Protein AF-A0A8H5HI70-F1 (afdb_monomer)

InterPro domains:
  IPR004000 Actin family [PF00022] (91-207)
  IPR004000 Actin family [PF00022] (448-543)
  IPR004000 Actin family [PTHR11937] (49-536)
  IPR004000 Actin family [SM00268] (24-543)
  IPR043129 ATPase, nucleotide binding domain [SSF53067] (33-165)
  IPR043129 ATPase, nucleotide binding domain [SSF53067] (160-543)

Organism: NCBI:txid117010

pLDDT: mean 80.66, std 24.67, range [22.62, 98.62]

Solvent-accessible surface area (backbone atoms only — not comparable to full-atom values): 32792 Å² total; per-residue (Å²): 84,75,90,79,68,50,81,78,70,82,64,44,65,59,56,18,22,58,50,10,63,70,48,76,65,47,77,46,55,77,94,74,43,96,78,67,81,80,61,48,69,88,83,60,92,64,95,74,70,60,68,70,53,41,65,28,36,73,55,36,65,89,67,76,44,80,88,80,61,54,59,46,69,86,39,67,32,50,51,87,43,96,49,68,71,57,36,52,49,52,48,49,51,50,51,53,50,47,35,33,81,76,66,74,46,53,76,92,50,30,55,80,40,71,46,79,44,75,38,55,76,79,57,51,71,66,56,53,49,51,53,50,44,44,45,38,67,72,54,36,29,43,28,36,31,68,41,34,37,55,55,20,28,29,52,42,55,74,47,60,58,28,26,29,36,37,28,28,50,60,25,24,39,34,34,34,31,50,90,74,34,60,44,66,36,10,34,46,58,28,72,45,29,42,47,55,29,34,55,44,32,51,60,45,39,53,76,28,36,41,58,75,74,89,68,47,78,88,35,61,59,44,37,48,50,39,49,49,50,43,76,75,55,35,31,59,40,60,91,75,56,49,82,44,80,46,79,50,72,51,64,58,78,102,50,74,36,34,38,40,62,43,45,52,40,59,51,35,38,56,21,63,41,37,54,66,46,39,89,80,58,69,64,73,64,78,51,64,60,60,64,65,78,84,78,51,93,74,51,82,89,66,62,72,57,53,59,82,77,61,26,52,15,27,50,68,64,34,54,90,76,52,78,95,82,73,83,88,75,85,66,84,80,76,78,86,82,89,78,87,89,82,88,85,88,88,85,90,87,90,85,85,84,91,89,83,90,88,87,93,86,87,87,85,89,85,87,89,88,88,86,86,88,86,81,86,85,84,86,81,87,89,87,88,89,85,88,90,87,86,86,88,88,82,89,87,83,88,85,88,83,85,89,80,81,87,80,77,83,79,80,77,73,76,72,72,27,78,66,71,33,88,50,59,45,66,61,61,35,15,59,52,28,49,54,60,47,53,52,34,18,31,51,38,70,54,57,58,71,45,32,45,58,24,42,49,24,25,36,58,22,23,66,47,50,69,37,45,37,44,58,59,49,49,30,59,47,40,34,66,59,37,49,84,73,29,85,89,50,84,67,47,32,62,43,76,58,46,88,98,46,61,39,65,46,27,32,60,52,7,47,62,46,47,78,70,42,82,73,45,74,65,26,53,36,35,54,71,44,38,80,73,45,43,76,53,32,49,62,75,30,22,86,58,118

Mean predicted aligned error: 12.15 Å

Secondary structure (DSSP, 8-state):
-TTTTPPP-TTHHHHHHHHHHH--PEEEPGGG-TT---PPPTT---S---THHHHT-S-TTTTT-----SEETTEE-TTTSS-HHHHHHHHHHHHHHHHHHHH---GGGGGG-EEEEEE-SS--HHHHHHHHHIIIIIS--SEEEEEEHHHHHHHHHT-SSEEEEEE-SS-EEEEEEETTEE-GGG-EEES--HHHHHHHHHHHHHHTT-S-TT--TTSHHHHHHHHHHHHHH--S-GGG-S-EEEEEEE--TTS-EEEEEEEESSHHHHTGGGGT-GGGS-TTGGGTTPPPGGGS---GGG---TTTT--HHHHHHHGGGS-S---------PPPPP------------------------------------------------------------------PPPP----PPPPPGGG-SS-HHHHHTTS-HHHHHHHHHHHT-SHHHHHHHHTSEEEESGGGGSTTHHHHHHHHHHHHHTTTSTT-----EEPPPTT--TTSHHHHHHHHHTTSGGGGGSPEEHHHHHHHTHHHHHHH-TT-

Radius of gyration: 30.97 Å; Cα contacts (8 Å, |Δi|>4): 788; chains: 1; bounding box: 78×97×85 Å

Structure (mmCIF, N/CA/C/O backbone):
data_AF-A0A8H5HI70-F1
#
_entry.id   AF-A0A8H5HI70-F1
#
loop_
_atom_site.group_PDB
_atom_site.id
_atom_site.type_symbol
_atom_site.label_atom_id
_atom_site.label_alt_id
_atom_site.label_comp_id
_atom_site.label_asym_id
_atom_site.label_entity_id
_atom_site.label_seq_id
_atom_site.pdbx_PDB_ins_code
_atom_site.Cartn_x
_atom_site.Cartn_y
_atom_site.Cartn_z
_atom_site.occupancy
_atom_site.B_iso_or_equiv
_atom_site.auth_seq_id
_atom_site.auth_comp_id
_atom_site.auth_asym_id
_atom_site.auth_atom_id
_atom_site.pdbx_PDB_model_num
ATOM 1 N N . MET A 1 1 ? 17.907 17.116 -9.214 1.00 76.38 1 MET A N 1
ATOM 2 C CA . MET A 1 1 ? 18.936 17.465 -10.248 1.00 76.38 1 MET A CA 1
ATOM 3 C C . MET A 1 1 ? 19.554 18.870 -10.122 1.00 76.38 1 MET A C 1
ATOM 5 O O . MET A 1 1 ? 20.552 18.980 -9.420 1.00 76.38 1 MET A O 1
ATOM 9 N N . ARG A 1 2 ? 19.039 19.936 -10.782 1.00 81.56 2 ARG A N 1
ATOM 10 C CA . ARG A 1 2 ? 19.745 21.247 -10.912 1.00 81.56 2 ARG A CA 1
ATOM 11 C C . ARG A 1 2 ? 20.193 21.864 -9.578 1.00 81.56 2 ARG A C 1
ATOM 13 O O . ARG A 1 2 ? 21.328 22.318 -9.484 1.00 81.56 2 ARG A O 1
ATOM 20 N N . PHE A 1 3 ? 19.325 21.850 -8.564 1.00 83.00 3 PHE A N 1
ATOM 21 C CA . PHE A 1 3 ? 19.601 22.367 -7.215 1.00 83.00 3 PHE A CA 1
ATOM 22 C C . PHE A 1 3 ? 20.855 21.725 -6.590 1.00 83.00 3 PHE A C 1
ATOM 24 O O . PHE A 1 3 ? 21.783 22.422 -6.186 1.00 83.00 3 PHE A O 1
ATOM 31 N N . TYR A 1 4 ? 20.944 20.394 -6.652 1.00 82.25 4 TYR A N 1
ATOM 32 C CA . TYR A 1 4 ? 22.091 19.599 -6.201 1.00 82.25 4 TYR A CA 1
ATOM 33 C C . TYR A 1 4 ? 23.301 19.620 -7.159 1.00 82.25 4 TYR A C 1
ATOM 35 O O . TYR A 1 4 ? 24.260 18.882 -6.954 1.00 82.25 4 TYR A O 1
ATOM 43 N N . LYS A 1 5 ? 23.283 20.457 -8.210 1.00 84.88 5 LYS A N 1
ATOM 44 C CA . LYS A 1 5 ? 24.356 20.608 -9.219 1.00 84.88 5 LYS A CA 1
ATOM 45 C C . LYS A 1 5 ? 24.745 19.300 -9.935 1.00 84.88 5 LYS A C 1
ATOM 47 O O . LYS A 1 5 ? 25.839 19.190 -10.489 1.00 84.88 5 LYS A O 1
ATOM 52 N N . LEU A 1 6 ? 23.837 18.323 -9.949 1.00 85.06 6 LEU A N 1
ATOM 53 C CA . LEU A 1 6 ? 24.034 17.021 -10.585 1.00 85.06 6 LEU A CA 1
ATOM 54 C C . LEU A 1 6 ? 24.106 17.166 -12.111 1.00 85.06 6 LEU A C 1
ATOM 56 O O . LEU A 1 6 ? 23.381 17.969 -12.709 1.00 85.06 6 LEU A O 1
ATOM 60 N N . ARG A 1 7 ? 24.989 16.388 -12.748 1.00 81.75 7 ARG A N 1
ATOM 61 C CA . ARG A 1 7 ? 25.163 16.405 -14.206 1.00 81.75 7 ARG A CA 1
ATOM 62 C C . ARG A 1 7 ? 23.975 15.723 -14.885 1.00 81.75 7 ARG A C 1
ATOM 64 O O . ARG A 1 7 ? 23.573 14.637 -14.486 1.00 81.75 7 ARG A O 1
ATOM 71 N N . VAL A 1 8 ? 23.453 16.353 -15.933 1.00 86.62 8 VAL A N 1
ATOM 72 C CA . VAL A 1 8 ? 22.418 15.771 -16.798 1.00 86.62 8 VAL A CA 1
ATOM 73 C C . VAL A 1 8 ? 23.093 15.104 -17.994 1.00 86.62 8 VAL A C 1
ATOM 75 O O . VAL A 1 8 ? 23.984 15.706 -18.596 1.00 86.62 8 VAL A O 1
ATOM 78 N N . THR A 1 9 ? 22.677 13.888 -18.354 1.00 88.62 9 THR A N 1
ATOM 79 C CA . THR A 1 9 ? 23.172 13.216 -19.566 1.00 88.62 9 THR A CA 1
ATOM 80 C C . THR A 1 9 ? 22.382 13.721 -20.781 1.00 88.62 9 THR A C 1
ATOM 82 O O . THR A 1 9 ? 21.179 13.471 -20.861 1.00 88.62 9 THR A O 1
ATOM 85 N N . PRO A 1 10 ? 23.004 14.435 -21.740 1.00 88.81 10 PRO A N 1
ATOM 86 C CA . PRO A 1 10 ? 22.299 14.916 -22.925 1.00 88.81 10 PRO A CA 1
ATOM 87 C C . PRO A 1 10 ? 21.836 13.740 -23.793 1.00 88.81 10 PRO A C 1
ATOM 89 O O . PRO A 1 10 ? 22.547 12.747 -23.943 1.00 88.81 10 PRO A O 1
ATOM 92 N N . ASN A 1 11 ? 20.647 13.868 -24.386 1.00 92.50 11 ASN A N 1
ATOM 93 C CA . ASN A 1 11 ? 20.026 12.872 -25.269 1.00 92.50 11 ASN A CA 1
ATOM 94 C C . ASN A 1 11 ? 19.837 11.471 -24.641 1.00 92.50 11 ASN A C 1
ATOM 96 O O . ASN A 1 11 ? 19.694 10.492 -25.376 1.00 92.50 11 ASN A O 1
ATOM 100 N N . ALA A 1 12 ? 19.807 11.357 -23.306 1.00 94.44 12 ALA A N 1
ATOM 101 C CA . ALA A 1 12 ? 19.728 10.076 -22.597 1.00 94.44 12 ALA A CA 1
ATOM 102 C C . ALA A 1 12 ? 18.569 9.182 -23.071 1.00 94.44 12 ALA A C 1
ATOM 104 O O . ALA A 1 12 ? 18.797 8.021 -23.399 1.00 94.44 12 ALA A O 1
ATOM 105 N N . THR A 1 13 ? 17.366 9.745 -23.220 1.00 93.56 13 THR A N 1
ATOM 106 C CA . THR A 1 13 ? 16.159 9.067 -23.728 1.00 93.56 13 THR A CA 1
ATOM 107 C C . THR A 1 13 ? 16.371 8.449 -25.117 1.00 93.56 13 THR A C 1
ATOM 109 O O . THR A 1 13 ? 15.956 7.321 -25.371 1.00 93.56 13 THR A O 1
ATOM 112 N N . ALA A 1 14 ? 17.076 9.145 -26.019 1.00 96.62 14 ALA A N 1
ATOM 113 C CA . ALA A 1 14 ? 17.376 8.641 -27.361 1.00 96.62 14 ALA A CA 1
ATOM 114 C C . ALA A 1 14 ? 18.448 7.537 -27.336 1.00 96.62 14 ALA A C 1
ATOM 116 O O . ALA A 1 14 ? 18.347 6.556 -28.074 1.00 96.62 14 ALA A O 1
ATOM 117 N N . ILE A 1 15 ? 19.450 7.658 -26.458 1.00 97.25 15 ILE A N 1
ATOM 118 C CA . ILE A 1 15 ? 20.482 6.631 -26.247 1.00 97.25 15 ILE A CA 1
ATOM 119 C C . ILE A 1 15 ? 19.863 5.360 -25.639 1.00 97.25 15 ILE A C 1
ATOM 121 O O . ILE A 1 15 ? 20.201 4.256 -26.067 1.00 97.25 15 ILE A O 1
ATOM 125 N N . ALA A 1 16 ? 18.946 5.509 -24.677 1.00 97.50 16 ALA A N 1
ATOM 126 C CA . ALA A 1 16 ? 18.182 4.414 -24.088 1.00 97.50 16 ALA A CA 1
ATOM 127 C C . ALA A 1 16 ? 17.298 3.734 -25.143 1.00 97.50 16 ALA A C 1
ATOM 129 O O . ALA A 1 16 ? 17.487 2.551 -25.412 1.00 97.50 16 ALA A O 1
ATOM 130 N N . SER A 1 17 ? 16.438 4.497 -25.827 1.00 97.75 17 SER A N 1
ATOM 131 C CA . SER A 1 17 ? 15.567 4.006 -26.905 1.00 97.75 17 SER A CA 1
ATOM 132 C C . SER A 1 17 ? 16.331 3.237 -27.987 1.00 97.75 17 SER A C 1
ATOM 134 O O . SER A 1 17 ? 15.902 2.159 -28.383 1.00 97.75 17 SER A O 1
ATOM 136 N N . THR A 1 18 ? 17.471 3.761 -28.456 1.00 98.06 18 THR A N 1
ATOM 137 C CA . THR A 1 18 ? 18.266 3.122 -29.522 1.00 98.06 18 THR A CA 1
ATOM 138 C C . THR A 1 18 ? 18.860 1.787 -29.067 1.00 98.06 18 THR A C 1
ATOM 140 O O . THR A 1 18 ? 18.877 0.827 -29.833 1.00 98.06 18 THR A O 1
ATOM 143 N N . PHE A 1 19 ? 19.331 1.708 -27.819 1.00 98.12 19 PHE A N 1
ATOM 144 C CA . PHE A 1 19 ? 19.851 0.467 -27.242 1.00 98.12 19 PHE A CA 1
ATOM 145 C C . PHE A 1 19 ? 18.731 -0.555 -27.003 1.00 98.12 19 PHE A C 1
ATOM 147 O O . PHE A 1 19 ? 18.845 -1.701 -27.430 1.00 98.12 19 PHE A O 1
ATOM 154 N N . ASN A 1 20 ? 17.638 -0.130 -26.364 1.00 98.06 20 ASN A N 1
ATOM 155 C CA . ASN A 1 20 ? 16.524 -0.994 -25.976 1.00 98.06 20 ASN A CA 1
ATOM 156 C C . ASN A 1 20 ? 15.824 -1.606 -27.201 1.00 98.06 20 ASN A C 1
ATOM 158 O O . ASN A 1 20 ? 15.546 -2.804 -27.227 1.00 98.06 20 ASN A O 1
ATOM 162 N N . GLU A 1 21 ? 15.618 -0.813 -28.259 1.00 97.44 21 GLU A N 1
ATOM 163 C CA . GLU A 1 21 ? 15.016 -1.279 -29.512 1.00 97.44 21 GLU A CA 1
ATOM 164 C C . GLU A 1 21 ? 15.902 -2.304 -30.245 1.00 97.44 21 GLU A C 1
ATOM 166 O O . GLU A 1 21 ? 15.386 -3.218 -30.889 1.00 97.44 21 GLU A O 1
ATOM 171 N N . GLN A 1 22 ? 17.227 -2.210 -30.116 1.00 96.88 22 GLN A N 1
ATOM 172 C CA . GLN A 1 22 ? 18.171 -3.147 -30.738 1.00 96.88 22 GLN A CA 1
ATOM 173 C C . GLN A 1 22 ? 18.473 -4.382 -29.872 1.00 96.88 22 GLN A C 1
ATOM 175 O O . GLN A 1 22 ? 19.053 -5.348 -30.378 1.00 96.88 22 GLN A O 1
ATOM 180 N N . PHE A 1 23 ? 18.080 -4.380 -28.594 1.00 97.38 23 PHE A N 1
ATOM 181 C CA . PHE A 1 23 ? 18.366 -5.472 -27.668 1.00 97.38 23 PHE A CA 1
ATOM 182 C C . PHE A 1 23 ? 17.631 -6.768 -28.053 1.00 97.38 23 PHE A C 1
ATOM 184 O O . PHE A 1 23 ? 16.474 -6.755 -28.483 1.00 97.38 23 PHE A O 1
ATOM 191 N N . LYS A 1 24 ? 18.309 -7.905 -27.861 1.00 96.31 24 LYS A N 1
ATOM 192 C CA . LYS A 1 24 ? 17.768 -9.261 -28.027 1.00 96.31 24 LYS A CA 1
ATOM 193 C C . LYS A 1 24 ? 18.052 -10.062 -26.755 1.00 96.31 24 LYS A C 1
ATOM 195 O O . LYS A 1 24 ? 19.191 -9.999 -26.296 1.00 96.31 24 LYS A O 1
ATOM 200 N N . PRO A 1 25 ? 17.071 -10.783 -26.187 1.00 96.75 25 PRO A N 1
ATOM 201 C CA . PRO A 1 25 ? 17.273 -11.514 -24.944 1.00 96.75 25 PRO A CA 1
ATOM 202 C C . PRO A 1 25 ? 18.302 -12.639 -25.083 1.00 96.75 25 PRO A C 1
ATOM 204 O O . PRO A 1 25 ? 18.411 -13.288 -26.126 1.00 96.75 25 PRO A O 1
ATOM 207 N N . GLU A 1 26 ? 19.024 -12.892 -23.996 1.00 96.44 26 GLU A N 1
ATOM 208 C CA . GLU A 1 26 ? 19.853 -14.083 -23.820 1.00 96.44 26 GLU A CA 1
ATOM 209 C C . GLU A 1 26 ? 18.983 -15.210 -23.247 1.00 96.44 26 GLU A C 1
ATOM 211 O O . GLU A 1 26 ? 18.251 -15.005 -22.278 1.00 96.44 26 GLU A O 1
ATOM 216 N N . ILE A 1 27 ? 19.052 -16.410 -23.825 1.00 95.94 27 ILE A N 1
ATOM 217 C CA . ILE A 1 27 ? 18.288 -17.564 -23.332 1.00 95.94 27 ILE A CA 1
ATOM 218 C C . ILE A 1 27 ? 19.045 -18.220 -22.173 1.00 95.94 27 ILE A C 1
ATOM 220 O O . ILE A 1 27 ? 20.155 -18.727 -22.352 1.00 95.94 27 ILE A O 1
ATOM 224 N N . ILE A 1 28 ? 18.419 -18.264 -20.998 1.00 91.81 28 ILE A N 1
ATOM 225 C CA . ILE A 1 28 ? 18.889 -19.048 -19.856 1.00 91.81 28 ILE A CA 1
ATOM 226 C C . ILE A 1 28 ? 18.321 -20.467 -19.992 1.00 91.81 28 ILE A C 1
ATOM 228 O O . ILE A 1 28 ? 17.110 -20.675 -20.005 1.00 91.81 28 ILE A O 1
ATOM 232 N N . SER A 1 29 ? 19.214 -21.456 -20.097 1.00 85.75 29 SER A N 1
ATOM 233 C CA . SER A 1 29 ? 18.848 -22.880 -20.042 1.00 85.75 29 SER A CA 1
ATOM 234 C C . SER A 1 29 ? 18.188 -23.212 -18.703 1.00 85.75 29 SER A C 1
ATOM 236 O O . SER A 1 29 ? 18.664 -22.750 -17.670 1.00 85.75 29 SER A O 1
ATOM 238 N N . GLU A 1 30 ? 17.156 -24.059 -18.697 1.00 80.88 30 GLU A N 1
ATOM 239 C CA . GLU A 1 30 ? 16.386 -24.393 -17.486 1.00 80.88 30 GLU A CA 1
ATOM 240 C C . GLU A 1 30 ? 17.251 -24.897 -16.317 1.00 80.88 30 GLU A C 1
ATOM 242 O O . GLU A 1 30 ? 16.973 -24.590 -15.163 1.00 80.88 30 GLU A O 1
ATOM 247 N N . TYR A 1 31 ? 18.324 -25.639 -16.612 1.00 82.50 31 TYR A N 1
ATOM 248 C CA . TYR A 1 31 ? 19.275 -26.147 -15.612 1.00 82.50 31 TYR A CA 1
ATOM 249 C C . TYR A 1 31 ? 20.090 -25.028 -14.927 1.00 82.50 31 TYR A C 1
ATOM 251 O O . TYR A 1 31 ? 20.627 -25.220 -13.839 1.00 82.50 31 TYR A O 1
ATOM 259 N N . ASN A 1 32 ? 20.176 -23.854 -15.557 1.00 84.00 32 ASN A N 1
ATOM 260 C CA . ASN A 1 32 ? 20.934 -22.695 -15.090 1.00 84.00 32 ASN A CA 1
ATOM 261 C C . ASN A 1 32 ? 20.046 -21.620 -14.430 1.00 84.00 32 ASN A C 1
ATOM 263 O O . ASN A 1 32 ? 20.561 -20.552 -14.098 1.00 84.00 32 ASN A O 1
ATOM 267 N N . ASP A 1 33 ? 18.740 -21.860 -14.255 1.00 85.75 33 ASP A N 1
ATOM 268 C CA . ASP A 1 33 ? 17.811 -20.916 -13.622 1.00 85.75 33 ASP A CA 1
ATOM 269 C C . ASP A 1 33 ? 17.451 -21.350 -12.183 1.00 85.75 33 ASP A C 1
ATOM 271 O O . ASP A 1 33 ? 16.472 -22.072 -11.981 1.00 85.75 33 ASP A O 1
ATOM 275 N N . PRO A 1 34 ? 18.199 -20.906 -11.150 1.00 84.38 34 PRO A N 1
ATOM 276 C CA . PRO A 1 34 ? 17.939 -21.283 -9.757 1.00 84.38 34 PRO A CA 1
ATOM 277 C C . PRO A 1 34 ? 16.645 -20.681 -9.184 1.00 84.38 34 PRO A C 1
ATOM 279 O O . PRO A 1 34 ? 16.271 -21.017 -8.064 1.00 84.38 34 PRO A O 1
ATOM 282 N N . PHE A 1 35 ? 15.965 -19.802 -9.930 1.00 85.56 35 PHE A N 1
ATOM 283 C CA . PHE A 1 35 ? 14.680 -19.208 -9.556 1.00 85.56 35 PHE A CA 1
ATOM 284 C C . PHE A 1 35 ? 13.581 -19.545 -10.578 1.00 85.56 35 PHE A C 1
ATOM 286 O O . PHE A 1 35 ? 12.648 -18.761 -10.769 1.00 85.56 35 PHE A O 1
ATOM 293 N N . ARG A 1 36 ? 13.694 -20.701 -11.253 1.00 84.50 36 ARG A N 1
ATOM 294 C CA . ARG A 1 36 ? 12.649 -21.248 -12.130 1.00 84.50 36 ARG A CA 1
ATOM 295 C C . ARG A 1 36 ? 11.297 -21.235 -11.409 1.00 84.50 36 ARG A C 1
ATOM 297 O O . ARG A 1 36 ? 11.177 -21.740 -10.296 1.00 84.50 36 ARG A O 1
ATOM 304 N N . VAL A 1 37 ? 10.269 -20.707 -12.071 1.00 85.19 37 VAL A N 1
ATOM 305 C CA . VAL A 1 37 ? 8.896 -20.772 -11.557 1.00 85.19 37 VAL A CA 1
ATOM 306 C C . VAL A 1 37 ? 8.315 -22.152 -11.852 1.00 85.19 37 VAL A C 1
ATOM 308 O O . VAL A 1 37 ? 8.216 -22.565 -13.007 1.00 85.19 37 VAL A O 1
ATOM 311 N N . GLU A 1 38 ? 7.911 -22.856 -10.799 1.00 86.81 38 GLU A N 1
ATOM 312 C CA . GLU A 1 38 ? 7.024 -24.014 -10.895 1.00 86.81 38 GLU A CA 1
ATOM 313 C C . GLU A 1 38 ? 5.591 -23.504 -11.087 1.00 86.81 38 GLU A C 1
ATOM 315 O O . GLU A 1 38 ? 4.947 -23.052 -10.137 1.00 86.81 38 GLU A O 1
ATOM 320 N N . TRP A 1 39 ? 5.124 -23.508 -12.337 1.00 87.31 39 TRP A N 1
ATOM 321 C CA . TRP A 1 39 ? 3.751 -23.147 -12.694 1.00 87.31 39 TRP A CA 1
ATOM 322 C C . TRP A 1 39 ? 2.762 -24.214 -12.207 1.00 87.31 39 TRP A C 1
ATOM 324 O O . TRP A 1 39 ? 3.068 -25.407 -12.218 1.00 87.31 39 TRP A O 1
ATOM 334 N N . THR A 1 40 ? 1.562 -23.793 -11.811 1.00 85.00 40 THR A N 1
ATOM 335 C CA . THR A 1 40 ? 0.484 -24.707 -11.408 1.00 85.00 40 THR A CA 1
ATOM 336 C C . THR A 1 40 ? -0.055 -25.444 -12.636 1.00 85.00 40 THR A C 1
ATOM 338 O O . THR A 1 40 ? -0.399 -24.817 -13.639 1.00 85.00 40 THR A O 1
ATOM 341 N N . ASP A 1 41 ? -0.101 -26.776 -12.562 1.00 70.00 41 ASP A N 1
ATOM 342 C CA . ASP A 1 41 ? -0.451 -27.646 -13.689 1.00 70.00 41 ASP A CA 1
ATOM 343 C C . ASP A 1 41 ? -1.929 -27.512 -14.100 1.00 70.00 41 ASP A C 1
ATOM 345 O O . ASP A 1 41 ? -2.838 -27.582 -13.273 1.00 70.00 41 ASP A O 1
ATOM 349 N N . LYS A 1 42 ? -2.148 -27.395 -15.414 1.00 64.94 42 LYS A N 1
ATOM 350 C CA . LYS A 1 42 ? -3.451 -27.330 -16.092 1.00 64.94 42 LYS A CA 1
ATOM 351 C C . LYS A 1 42 ? -4.236 -28.655 -16.000 1.00 64.94 42 LYS A C 1
ATOM 353 O O . LYS A 1 42 ? -5.418 -28.670 -16.320 1.00 64.94 42 LYS A O 1
ATOM 358 N N . MET A 1 43 ? -3.595 -29.768 -15.618 1.00 55.50 43 MET A N 1
ATOM 359 C CA . MET A 1 43 ? -4.217 -31.102 -15.500 1.00 55.50 43 MET A CA 1
ATOM 360 C C . MET A 1 43 ? -4.721 -31.477 -14.094 1.00 55.50 43 MET A C 1
ATOM 362 O O . MET A 1 43 ? -5.301 -32.551 -13.921 1.00 55.50 43 MET A O 1
ATOM 366 N N . SER A 1 44 ? -4.513 -30.637 -13.079 1.00 59.69 44 SER A N 1
ATOM 367 C CA . SER A 1 44 ? -4.984 -30.913 -11.716 1.00 59.69 44 SER A CA 1
ATOM 368 C C . SER A 1 44 ? -6.507 -30.734 -11.612 1.00 59.69 44 SER A C 1
ATOM 370 O O . SER A 1 44 ? -7.051 -29.705 -11.991 1.00 59.69 44 SER A O 1
ATOM 372 N N . SER A 1 45 ? -7.212 -31.731 -11.066 1.00 64.25 45 SER A N 1
ATOM 373 C CA . SER A 1 45 ? -8.672 -31.698 -10.876 1.00 64.25 45 SER A CA 1
ATOM 374 C C . SER A 1 45 ? -9.096 -30.971 -9.586 1.00 64.25 45 SER A C 1
ATOM 376 O O . SER A 1 45 ? -9.975 -31.452 -8.869 1.00 64.25 45 SER A O 1
ATOM 378 N N . GLU A 1 46 ? -8.422 -29.873 -9.233 1.00 79.25 46 GLU A N 1
ATOM 379 C CA . GLU A 1 46 ? -8.819 -28.989 -8.128 1.00 79.25 46 GLU A CA 1
ATOM 380 C C . GLU A 1 46 ? -9.738 -27.884 -8.694 1.00 79.25 46 GLU A C 1
ATOM 382 O O . GLU A 1 46 ? -9.316 -27.087 -9.532 1.00 79.25 46 GLU A O 1
ATOM 387 N N . ASP A 1 47 ? -11.000 -27.822 -8.246 1.00 81.00 47 ASP A N 1
ATOM 388 C CA . ASP A 1 47 ? -11.982 -26.837 -8.746 1.00 81.00 47 ASP A CA 1
ATOM 389 C C . ASP A 1 47 ? -11.611 -25.379 -8.400 1.00 81.00 47 ASP A C 1
ATOM 391 O O . ASP A 1 47 ? -12.059 -24.446 -9.068 1.00 81.00 47 ASP A O 1
ATOM 395 N N . VAL A 1 48 ? -10.802 -25.160 -7.352 1.00 85.75 48 VAL A N 1
ATOM 396 C CA . VAL A 1 48 ? -10.356 -23.830 -6.906 1.00 85.75 48 VAL A CA 1
ATOM 397 C C . VAL A 1 48 ? -8.931 -23.887 -6.350 1.00 85.75 48 VAL A C 1
ATOM 399 O O . VAL A 1 48 ? -8.593 -24.777 -5.569 1.00 85.75 48 VAL A O 1
ATOM 402 N N . TYR A 1 49 ? -8.118 -22.886 -6.694 1.00 88.69 49 TYR A N 1
ATOM 403 C CA . TYR A 1 49 ? -6.771 -22.674 -6.159 1.00 88.69 49 TYR A CA 1
ATOM 404 C C . TYR A 1 49 ? -6.701 -21.397 -5.318 1.00 88.69 49 TYR A C 1
ATOM 406 O O . TYR A 1 49 ? -7.399 -20.424 -5.594 1.00 88.69 49 TYR A O 1
ATOM 414 N N . TYR A 1 50 ? -5.790 -21.367 -4.343 1.00 88.56 50 TYR A N 1
ATOM 415 C CA . TYR A 1 50 ? -5.614 -20.238 -3.426 1.00 88.56 50 TYR A CA 1
ATOM 416 C C . TYR A 1 50 ? -4.134 -19.869 -3.248 1.00 88.56 50 TYR A C 1
ATOM 418 O O . TYR A 1 50 ? -3.245 -20.716 -3.378 1.00 88.56 50 TYR A O 1
ATOM 426 N N . GLY A 1 51 ? -3.869 -18.596 -2.932 1.00 87.06 51 GLY A N 1
ATOM 427 C CA . GLY A 1 51 ? -2.522 -18.074 -2.674 1.00 87.06 51 GLY A CA 1
ATOM 428 C C . GLY A 1 51 ? -1.539 -18.346 -3.819 1.00 87.06 51 GLY A C 1
ATOM 429 O O . GLY A 1 51 ? -1.891 -18.231 -4.991 1.00 87.06 51 GLY A O 1
ATOM 430 N N . GLU A 1 52 ? -0.315 -18.752 -3.476 1.00 86.56 52 GLU A N 1
ATOM 431 C CA . GLU A 1 52 ? 0.762 -19.067 -4.430 1.00 86.56 52 GLU A CA 1
ATOM 432 C C . GLU A 1 52 ? 0.331 -19.990 -5.582 1.00 86.56 52 GLU A C 1
ATOM 434 O O . GLU A 1 52 ? 0.719 -19.737 -6.719 1.00 86.56 52 GLU A O 1
ATOM 439 N N . LYS A 1 53 ? -0.501 -21.019 -5.334 1.00 87.69 53 LYS A N 1
ATOM 440 C CA . LYS A 1 53 ? -0.995 -21.905 -6.408 1.00 87.69 53 LYS A CA 1
ATOM 441 C C . LYS A 1 53 ? -1.794 -21.122 -7.460 1.00 87.69 53 LYS A C 1
ATOM 443 O O . LYS A 1 53 ? -1.613 -21.352 -8.652 1.00 87.69 53 LYS A O 1
ATOM 448 N N . ALA A 1 54 ? -2.649 -20.193 -7.030 1.00 89.25 54 ALA A N 1
ATOM 449 C CA . ALA A 1 54 ? -3.456 -19.370 -7.930 1.00 89.25 54 ALA A CA 1
ATOM 450 C C . ALA A 1 54 ? -2.601 -18.339 -8.686 1.00 89.25 54 ALA A C 1
ATOM 452 O O . ALA A 1 54 ? -2.792 -18.142 -9.880 1.00 89.25 54 ALA A O 1
ATOM 453 N N . LEU A 1 55 ? -1.615 -17.723 -8.023 1.00 87.25 55 LEU A N 1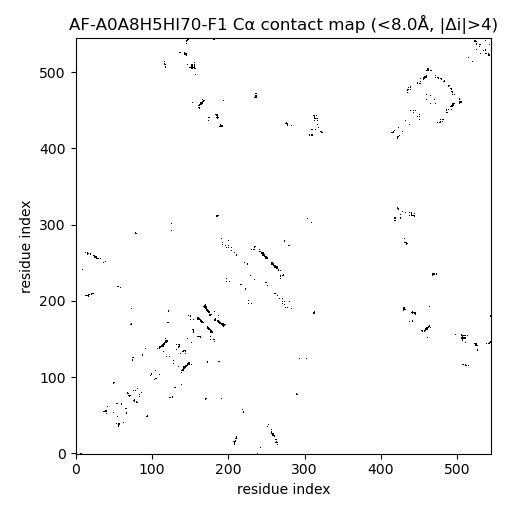
ATOM 454 C CA . LEU A 1 55 ? -0.723 -16.739 -8.658 1.00 87.25 55 LEU A CA 1
ATOM 455 C C . LEU A 1 55 ? 0.232 -17.373 -9.684 1.00 87.25 55 LEU A C 1
ATOM 457 O O . LEU A 1 55 ? 0.603 -16.727 -10.665 1.00 87.25 55 LEU A O 1
ATOM 461 N N . ARG A 1 56 ? 0.587 -18.648 -9.477 1.00 88.31 56 ARG A N 1
ATOM 462 C CA . ARG A 1 56 ? 1.374 -19.490 -10.395 1.00 88.31 56 ARG A CA 1
ATOM 463 C C . ARG A 1 56 ? 0.526 -20.188 -11.464 1.00 88.31 56 ARG A C 1
ATOM 465 O O . ARG A 1 56 ? 1.072 -20.962 -12.250 1.00 88.31 56 ARG A O 1
ATOM 472 N N . MET A 1 57 ? -0.782 -19.935 -11.532 1.00 86.88 57 MET A N 1
ATOM 473 C CA . MET A 1 57 ? -1.581 -20.319 -12.693 1.00 86.88 57 MET A CA 1
ATOM 474 C C . MET A 1 57 ? -1.289 -19.332 -13.824 1.00 86.88 57 MET A C 1
ATOM 476 O O . MET A 1 57 ? -1.685 -18.171 -13.771 1.00 86.88 57 MET A O 1
ATOM 480 N N . ALA A 1 58 ? -0.538 -19.792 -14.820 1.00 82.44 58 ALA A N 1
ATOM 481 C CA . ALA A 1 58 ? 0.123 -18.894 -15.761 1.00 82.44 58 ALA A CA 1
ATOM 482 C C . ALA A 1 58 ? -0.809 -18.261 -16.810 1.00 82.44 58 ALA A C 1
ATOM 484 O O . ALA A 1 58 ? -0.519 -17.178 -17.296 1.00 82.44 58 ALA A O 1
ATOM 485 N N . ASP A 1 59 ? -1.916 -18.926 -17.140 1.00 83.75 59 ASP A N 1
ATOM 486 C CA . ASP A 1 59 ? -3.017 -18.376 -17.937 1.00 83.75 59 ASP A CA 1
ATOM 487 C C . ASP A 1 59 ? -4.328 -18.953 -17.378 1.00 83.75 59 ASP A C 1
ATOM 489 O O . ASP A 1 59 ? -4.719 -20.068 -17.743 1.00 83.75 59 ASP A O 1
ATOM 493 N N . PRO A 1 60 ? -4.981 -18.253 -16.431 1.00 85.44 60 PRO A N 1
ATOM 494 C CA . PRO A 1 60 ? -6.208 -18.746 -15.820 1.00 85.44 60 PRO A CA 1
ATOM 495 C C . PRO A 1 60 ? -7.351 -18.882 -16.826 1.00 85.44 60 PRO A C 1
ATOM 497 O O . PRO A 1 60 ? -8.088 -19.864 -16.776 1.00 85.44 60 PRO A O 1
ATOM 500 N N . GLN A 1 61 ? -7.478 -17.943 -17.770 1.00 84.31 61 GLN A N 1
ATOM 501 C CA . GLN A 1 61 ? -8.629 -17.875 -18.672 1.00 84.31 61 GLN A CA 1
ATOM 502 C C . GLN A 1 61 ? -8.640 -19.048 -19.658 1.00 84.31 61 GLN A C 1
ATOM 504 O O . GLN A 1 61 ? -9.664 -19.718 -19.790 1.00 84.31 61 GLN A O 1
ATOM 509 N N . ASN A 1 62 ? -7.502 -19.3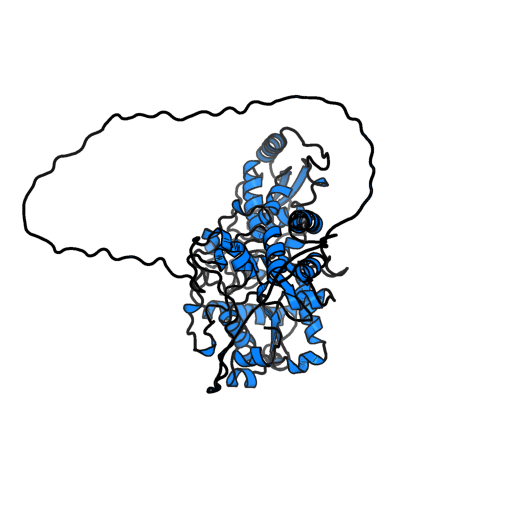63 -20.288 1.00 83.88 62 ASN A N 1
ATOM 510 C CA . ASN A 1 62 ? -7.398 -20.537 -21.162 1.00 83.88 62 ASN A CA 1
ATOM 511 C C . ASN A 1 62 ? -7.387 -21.869 -20.388 1.00 83.88 62 ASN A C 1
ATOM 513 O O . ASN A 1 62 ? -7.659 -22.912 -20.980 1.00 83.88 62 ASN A O 1
ATOM 517 N N . ALA A 1 63 ? -7.124 -21.851 -19.076 1.00 83.06 63 ALA A N 1
ATOM 518 C CA . ALA A 1 63 ? -7.321 -23.002 -18.191 1.00 83.06 63 ALA A CA 1
ATOM 519 C C . ALA A 1 63 ? -8.778 -23.154 -17.688 1.00 83.06 63 ALA A C 1
ATOM 521 O O . ALA A 1 63 ? -9.090 -24.151 -17.045 1.00 83.06 63 ALA A O 1
ATOM 522 N N . GLY A 1 64 ? -9.677 -22.202 -17.979 1.00 87.12 64 GLY A N 1
ATOM 523 C CA . GLY A 1 64 ? -11.083 -22.221 -17.545 1.00 87.12 64 GLY A CA 1
ATOM 524 C C . GLY A 1 64 ? -11.354 -21.606 -16.163 1.00 87.12 64 GLY A C 1
ATOM 525 O O . GLY A 1 64 ? -12.487 -21.655 -15.685 1.00 87.12 64 GLY A O 1
ATOM 526 N N . TYR A 1 65 ? -10.346 -21.000 -15.536 1.00 88.50 65 TYR A N 1
ATOM 527 C CA . TYR A 1 65 ? -10.413 -20.371 -14.217 1.00 88.50 65 TYR A CA 1
ATOM 528 C C . TYR A 1 65 ? -10.508 -18.839 -14.312 1.00 88.50 65 TYR A C 1
ATOM 530 O O . TYR A 1 65 ? -10.161 -18.215 -15.314 1.00 88.50 65 TYR A O 1
ATOM 538 N N . ILE A 1 66 ? -10.946 -18.206 -13.221 1.00 88.44 66 ILE A N 1
ATOM 539 C CA . ILE A 1 66 ? -10.972 -16.746 -13.073 1.00 88.44 66 ILE A CA 1
ATOM 540 C C . ILE A 1 66 ? -10.170 -16.389 -11.822 1.00 88.44 66 ILE A C 1
ATOM 542 O O . ILE A 1 66 ? -10.605 -16.680 -10.708 1.00 88.44 66 ILE A O 1
ATOM 546 N N . LEU A 1 67 ? -9.014 -15.745 -11.996 1.00 89.25 67 LEU A N 1
ATOM 547 C CA . LEU A 1 67 ? -8.242 -15.210 -10.875 1.00 89.25 67 LEU A CA 1
ATOM 548 C C . LEU A 1 67 ? -8.992 -14.022 -10.252 1.00 89.25 67 LEU A C 1
ATOM 550 O O . LEU A 1 67 ? -9.453 -13.128 -10.962 1.00 89.25 67 LEU A O 1
ATOM 554 N N . ARG A 1 68 ? -9.106 -14.005 -8.921 1.00 91.19 68 ARG A N 1
ATOM 555 C CA . ARG A 1 68 ? -9.766 -12.938 -8.158 1.00 91.19 68 ARG A CA 1
ATOM 556 C C . ARG A 1 68 ? -8.981 -12.574 -6.904 1.00 91.19 68 ARG A C 1
ATOM 558 O O . ARG A 1 68 ? -8.285 -13.402 -6.327 1.00 91.19 68 ARG A O 1
ATOM 565 N N . TRP A 1 69 ? -9.193 -11.348 -6.432 1.00 92.75 69 TRP A N 1
ATOM 566 C CA . TRP A 1 69 ? -8.606 -10.806 -5.205 1.00 92.75 69 TRP A CA 1
ATOM 567 C C . TRP A 1 69 ? -9.740 -10.401 -4.254 1.00 92.75 69 TRP A C 1
ATOM 569 O O . TRP A 1 69 ? -10.445 -9.453 -4.587 1.00 92.75 69 TRP A O 1
ATOM 579 N N . PRO A 1 70 ? -9.996 -11.095 -3.125 1.00 94.81 70 PRO A N 1
ATOM 580 C CA . PRO A 1 70 ? -11.162 -10.804 -2.274 1.00 94.81 70 PRO A CA 1
ATOM 581 C C . PRO A 1 70 ? -11.166 -9.399 -1.646 1.00 94.81 70 PRO A C 1
ATOM 583 O O . PRO A 1 70 ? -12.225 -8.851 -1.341 1.00 94.81 70 PRO A O 1
ATOM 586 N N . ILE A 1 71 ? -9.984 -8.805 -1.472 1.00 92.81 71 ILE A N 1
ATOM 587 C CA . ILE A 1 71 ? -9.771 -7.445 -0.963 1.00 92.81 71 ILE A CA 1
ATOM 588 C C . ILE A 1 71 ? -9.188 -6.599 -2.101 1.00 92.81 71 ILE A C 1
ATOM 590 O O . ILE A 1 71 ? -8.330 -7.070 -2.848 1.00 92.81 71 ILE A O 1
ATOM 594 N N . TYR A 1 72 ? -9.653 -5.358 -2.231 1.00 90.12 72 TYR A N 1
ATOM 595 C CA . TYR A 1 72 ? -9.117 -4.357 -3.155 1.00 90.12 72 TYR A CA 1
ATOM 596 C C . TYR A 1 72 ? -9.213 -2.977 -2.499 1.00 90.12 72 TYR A C 1
ATOM 598 O O . TYR A 1 72 ? -10.262 -2.624 -1.957 1.00 90.12 72 TYR A O 1
ATOM 606 N N . SER A 1 73 ? -8.129 -2.192 -2.532 1.00 86.31 73 SER A N 1
ATOM 607 C CA . SER A 1 73 ? -7.981 -1.019 -1.656 1.00 86.31 73 SER A CA 1
ATOM 608 C C . SER A 1 73 ? -8.226 -1.412 -0.181 1.00 86.31 73 SER A C 1
ATOM 610 O O . SER A 1 73 ? -7.842 -2.502 0.242 1.00 86.31 73 SER A O 1
ATOM 612 N N . ALA A 1 74 ? -8.860 -0.547 0.605 1.00 84.19 74 ALA A N 1
ATOM 613 C CA . ALA A 1 74 ? -9.173 -0.736 2.020 1.00 84.19 74 ALA A CA 1
ATOM 614 C C . ALA A 1 74 ? -10.488 -1.518 2.282 1.00 84.19 74 ALA A C 1
ATOM 616 O O . ALA A 1 74 ? -11.075 -1.382 3.355 1.00 84.19 74 ALA A O 1
ATOM 617 N N . ASN A 1 75 ? -11.015 -2.272 1.306 1.00 89.38 75 ASN A N 1
ATOM 618 C CA . ASN A 1 75 ? -12.354 -2.874 1.391 1.00 89.38 75 ASN A CA 1
ATOM 619 C C . ASN A 1 75 ? -12.465 -4.208 0.618 1.00 89.38 75 ASN A C 1
ATOM 621 O O . ASN A 1 75 ? -11.543 -4.640 -0.077 1.00 89.38 75 ASN A O 1
ATOM 625 N N . PHE A 1 76 ? -13.621 -4.864 0.713 1.00 92.50 76 PHE A N 1
ATOM 626 C CA . PHE A 1 76 ? -13.978 -6.013 -0.115 1.00 92.50 76 PHE A CA 1
ATOM 627 C C . PHE A 1 76 ? -14.032 -5.640 -1.601 1.00 92.50 76 PHE A C 1
ATOM 629 O O . PHE A 1 76 ? -14.568 -4.597 -1.982 1.00 92.50 76 PHE A O 1
ATOM 636 N N . ASN A 1 77 ? -13.543 -6.532 -2.460 1.00 92.00 77 ASN A N 1
ATOM 637 C CA . ASN A 1 77 ? -13.554 -6.337 -3.904 1.00 92.00 77 ASN A CA 1
ATOM 638 C C . ASN A 1 77 ? -14.953 -6.574 -4.499 1.00 92.00 77 ASN A C 1
ATOM 640 O O . ASN A 1 77 ? -15.271 -7.642 -5.022 1.00 92.00 77 ASN A O 1
ATOM 644 N N . THR A 1 78 ? -15.801 -5.547 -4.451 1.00 88.69 78 THR A N 1
ATOM 645 C CA . THR A 1 78 ? -17.149 -5.592 -5.038 1.00 88.69 78 THR A CA 1
ATOM 646 C C . THR A 1 78 ? -17.168 -5.468 -6.567 1.00 88.69 78 THR A C 1
ATOM 648 O O . THR A 1 78 ? -18.254 -5.554 -7.145 1.00 88.69 78 THR A O 1
ATOM 651 N N . ARG A 1 79 ? -16.007 -5.312 -7.225 1.00 87.62 79 ARG A N 1
ATOM 652 C CA . ARG A 1 79 ? -15.861 -5.231 -8.688 1.00 87.62 79 ARG A CA 1
ATOM 653 C C . ARG A 1 79 ? -15.787 -6.617 -9.333 1.00 87.62 79 ARG A C 1
ATOM 655 O O . ARG A 1 79 ? -16.569 -6.910 -10.231 1.00 87.62 79 ARG A O 1
ATOM 662 N N . ASP A 1 80 ? -14.894 -7.480 -8.844 1.00 88.44 80 ASP A N 1
ATOM 663 C CA . ASP A 1 80 ? -14.526 -8.732 -9.536 1.00 88.44 80 ASP A CA 1
ATOM 664 C C . ASP A 1 80 ? -15.362 -9.960 -9.101 1.00 88.44 80 ASP A C 1
ATOM 666 O O . ASP A 1 80 ? -15.198 -11.069 -9.620 1.00 88.44 80 ASP A O 1
ATOM 670 N N . TYR A 1 81 ? -16.277 -9.767 -8.145 1.00 91.19 81 TYR A N 1
ATOM 671 C CA . TYR A 1 81 ? -17.105 -10.804 -7.519 1.00 91.19 81 TYR A CA 1
ATOM 672 C C . TYR A 1 81 ? -18.601 -10.620 -7.800 1.00 91.19 81 TYR A C 1
ATOM 674 O O . TYR A 1 81 ? -19.076 -9.489 -7.863 1.00 91.19 81 TYR A O 1
ATOM 682 N N . PRO A 1 82 ? -19.410 -11.695 -7.871 1.00 88.94 82 PRO A N 1
ATOM 683 C CA . PRO A 1 82 ? -20.857 -11.560 -8.047 1.00 88.94 82 PRO A CA 1
ATOM 684 C C . PRO A 1 82 ? -21.544 -10.974 -6.799 1.00 88.94 82 PRO A C 1
ATOM 686 O O . PRO A 1 82 ? -22.372 -10.069 -6.917 1.00 88.94 82 PRO A O 1
ATOM 689 N N . SER A 1 83 ? -21.175 -11.436 -5.600 1.00 90.19 83 SER A N 1
ATOM 690 C CA . SER A 1 83 ? -21.763 -11.017 -4.322 1.00 90.19 83 SER A CA 1
ATOM 691 C C . SER A 1 83 ? -20.766 -11.124 -3.164 1.00 90.19 83 SER A C 1
ATOM 693 O O . SER A 1 83 ? -19.783 -11.863 -3.240 1.00 90.19 83 SER A O 1
ATOM 695 N N . LEU A 1 84 ? -21.062 -10.422 -2.065 1.00 89.38 84 LEU A N 1
ATOM 696 C CA . LEU A 1 84 ? -20.282 -10.451 -0.824 1.00 89.38 84 LEU A CA 1
ATOM 697 C C . LEU A 1 84 ? -20.115 -11.869 -0.252 1.00 89.38 84 LEU A C 1
ATOM 699 O O . LEU A 1 84 ? -19.042 -12.197 0.238 1.00 89.38 84 LEU A O 1
ATOM 703 N N . GLN A 1 85 ? -21.128 -12.734 -0.365 1.00 91.94 85 GLN A N 1
ATOM 704 C CA . GLN A 1 85 ? -21.048 -14.103 0.157 1.00 91.94 85 GLN A CA 1
ATOM 705 C C . GLN A 1 85 ? -19.917 -14.917 -0.494 1.00 91.94 85 GLN A C 1
ATOM 707 O O . GLN A 1 85 ? -19.298 -15.739 0.176 1.00 91.94 85 GLN A O 1
ATOM 712 N N . VAL A 1 86 ? -19.617 -14.671 -1.775 1.00 93.00 86 VAL A N 1
ATOM 713 C CA . VAL A 1 86 ? -18.499 -15.331 -2.471 1.00 93.00 86 VAL A CA 1
ATOM 714 C C . VAL A 1 86 ? -17.156 -14.742 -2.024 1.00 93.00 86 VAL A C 1
ATOM 716 O O . VAL A 1 86 ? -16.212 -15.493 -1.821 1.00 93.00 86 VAL A O 1
ATOM 719 N N . ILE A 1 87 ? -17.085 -13.429 -1.765 1.00 94.50 87 ILE A N 1
ATOM 720 C CA . ILE A 1 87 ? -15.891 -12.783 -1.185 1.00 94.50 87 ILE A CA 1
ATOM 721 C C . ILE A 1 87 ? -15.569 -13.382 0.192 1.00 94.50 87 ILE A C 1
ATOM 723 O O . ILE A 1 87 ? -14.423 -13.733 0.462 1.00 94.50 87 ILE A O 1
ATOM 727 N N . LEU A 1 88 ? -16.580 -13.519 1.057 1.00 95.38 88 LEU A N 1
ATOM 728 C CA . LEU A 1 88 ? -16.422 -14.089 2.397 1.00 95.38 88 LEU A CA 1
ATOM 729 C C . LEU A 1 88 ? -16.064 -15.581 2.347 1.00 95.38 88 LEU A C 1
ATOM 731 O O . LEU A 1 88 ? -15.221 -16.011 3.125 1.00 95.38 88 LEU A O 1
ATOM 735 N N . SER A 1 89 ? -16.633 -16.344 1.406 1.00 94.69 89 SER A N 1
ATOM 736 C CA . SER A 1 89 ? -16.274 -17.750 1.172 1.00 94.69 89 SER A CA 1
ATOM 737 C C . SER A 1 89 ? -14.808 -17.906 0.749 1.00 94.69 89 SER A C 1
ATOM 739 O O . SER A 1 89 ? -14.091 -18.734 1.308 1.00 94.69 89 SER A O 1
ATOM 741 N N . ASP A 1 90 ? -14.331 -17.095 -0.200 1.00 95.00 90 ASP A N 1
ATOM 742 C CA . ASP A 1 90 ? -12.939 -17.161 -0.659 1.00 95.00 90 ASP A CA 1
ATOM 743 C C . ASP A 1 90 ? -11.969 -16.708 0.447 1.00 95.00 90 ASP A C 1
ATOM 745 O O . ASP A 1 90 ? -10.936 -17.346 0.661 1.00 95.00 90 ASP A O 1
ATOM 749 N N . LEU A 1 91 ? -12.322 -15.670 1.219 1.00 96.12 91 LEU A N 1
ATOM 750 C CA . LEU A 1 91 ? -11.577 -15.266 2.419 1.00 96.12 91 LEU A CA 1
ATOM 751 C C . LEU A 1 91 ? -11.519 -16.378 3.470 1.00 96.12 91 LEU A C 1
ATOM 753 O O . LEU A 1 91 ? -10.447 -16.626 4.022 1.00 96.12 91 LEU A O 1
ATOM 757 N N . GLU A 1 92 ? -12.632 -17.064 3.736 1.00 96.50 92 GLU A N 1
ATOM 758 C CA . GLU A 1 92 ? -12.684 -18.175 4.685 1.00 96.50 92 GLU A CA 1
ATOM 759 C C . GLU A 1 92 ? -11.703 -19.282 4.290 1.00 96.50 92 GLU A C 1
ATOM 761 O O . GLU A 1 92 ? -10.907 -19.727 5.120 1.00 96.50 92 GLU A O 1
ATOM 766 N N . VAL A 1 93 ? -11.709 -19.704 3.021 1.00 94.56 93 VAL A N 1
ATOM 767 C CA . VAL A 1 93 ? -10.828 -20.784 2.558 1.00 94.56 93 VAL A CA 1
ATOM 768 C C . VAL A 1 93 ? -9.365 -20.338 2.519 1.00 94.56 93 VAL A C 1
ATOM 770 O O . VAL A 1 93 ? -8.501 -21.106 2.947 1.00 94.56 93 VAL A O 1
ATOM 773 N N . ILE A 1 94 ? -9.061 -19.098 2.118 1.00 95.38 94 ILE A N 1
ATOM 774 C CA . ILE A 1 94 ? -7.696 -18.540 2.187 1.00 95.38 94 ILE A CA 1
ATOM 775 C C . ILE A 1 94 ? -7.184 -18.535 3.634 1.00 95.38 94 ILE A C 1
ATOM 777 O O . ILE A 1 94 ? -6.062 -18.984 3.890 1.00 95.38 94 ILE A O 1
ATOM 781 N N . LEU A 1 95 ? -7.999 -18.078 4.590 1.00 96.25 95 LEU A N 1
ATOM 782 C CA . LEU A 1 95 ? -7.642 -18.053 6.008 1.00 96.25 95 LEU A CA 1
ATOM 783 C C . LEU A 1 95 ? -7.468 -19.470 6.566 1.00 96.25 95 LEU A C 1
ATOM 785 O O . LEU A 1 95 ? -6.416 -19.760 7.133 1.00 96.25 95 LEU A O 1
ATOM 789 N N . ARG A 1 96 ? -8.436 -20.376 6.364 1.00 95.75 96 ARG A N 1
ATOM 790 C CA . ARG A 1 96 ? -8.354 -21.773 6.837 1.00 95.75 96 ARG A CA 1
ATOM 791 C C . ARG A 1 96 ? -7.134 -22.504 6.267 1.00 95.75 96 ARG A C 1
ATOM 793 O O . ARG A 1 96 ? -6.431 -23.176 7.020 1.00 95.75 96 ARG A O 1
ATOM 800 N N . THR A 1 97 ? -6.854 -22.335 4.974 1.00 93.62 97 THR A N 1
ATOM 801 C CA . THR A 1 97 ? -5.688 -22.939 4.302 1.00 93.62 97 THR A CA 1
ATOM 802 C C . THR A 1 97 ? -4.382 -22.366 4.849 1.00 93.62 97 THR A C 1
ATOM 804 O O . THR A 1 97 ? -3.471 -23.119 5.166 1.00 93.62 97 THR A O 1
ATOM 807 N N . THR A 1 98 ? -4.295 -21.047 5.053 1.00 94.62 98 THR A N 1
ATOM 808 C CA . THR A 1 98 ? -3.090 -20.407 5.612 1.00 94.62 98 THR A CA 1
ATOM 809 C C . THR A 1 98 ? -2.837 -20.832 7.063 1.00 94.62 98 THR A C 1
ATOM 811 O O . THR A 1 98 ? -1.709 -21.170 7.416 1.00 94.62 98 THR A O 1
ATOM 814 N N . LEU A 1 99 ? -3.880 -20.862 7.899 1.00 96.56 99 LEU A N 1
ATOM 815 C CA . LEU A 1 99 ? -3.807 -21.298 9.299 1.00 96.56 99 LEU A CA 1
ATOM 816 C C . LEU A 1 99 ? -3.329 -22.749 9.423 1.00 96.56 99 LEU A C 1
ATOM 818 O O . LEU A 1 99 ? -2.492 -23.047 10.273 1.00 96.56 99 LEU A O 1
ATOM 822 N N . LYS A 1 100 ? -3.810 -23.634 8.546 1.00 95.50 100 LYS A N 1
ATOM 823 C CA . LYS A 1 100 ? -3.373 -25.028 8.498 1.00 95.50 100 LYS A CA 1
ATOM 824 C C . LYS A 1 100 ? -1.949 -25.154 7.944 1.00 95.50 100 LYS A C 1
ATOM 826 O O . LYS A 1 100 ? -1.044 -25.571 8.657 1.00 95.50 100 LYS A O 1
ATOM 831 N N . ASP A 1 101 ? -1.731 -24.738 6.701 1.00 93.38 101 ASP A N 1
ATOM 832 C CA . ASP A 1 101 ? -0.522 -25.064 5.934 1.00 93.38 101 ASP A CA 1
ATOM 833 C C . ASP A 1 101 ? 0.717 -24.247 6.345 1.00 93.38 101 ASP A C 1
ATOM 835 O O . ASP A 1 101 ? 1.834 -24.582 5.941 1.00 93.38 101 ASP A O 1
ATOM 839 N N . LYS A 1 102 ? 0.545 -23.150 7.102 1.00 94.88 102 LYS A N 1
ATOM 840 C CA . LYS A 1 102 ? 1.649 -22.291 7.579 1.00 94.88 102 LYS A CA 1
ATOM 841 C C . LYS A 1 102 ? 1.810 -22.247 9.097 1.00 94.88 102 LYS A C 1
ATOM 843 O O . LYS A 1 102 ? 2.894 -21.887 9.546 1.00 94.88 102 LYS A O 1
ATOM 848 N N . LEU A 1 103 ? 0.769 -22.569 9.872 1.00 96.19 103 LEU A N 1
ATOM 849 C CA . LEU A 1 103 ? 0.769 -22.432 11.337 1.00 96.19 103 LEU A CA 1
ATOM 850 C C . LEU A 1 103 ? 0.314 -23.700 12.091 1.00 96.19 103 LEU A C 1
ATOM 852 O O . LEU A 1 103 ? 0.310 -23.677 13.318 1.00 96.19 103 LEU A O 1
ATOM 856 N N . ASP A 1 104 ? -0.039 -24.784 11.386 1.00 97.12 104 ASP A N 1
ATOM 857 C CA . ASP A 1 104 ? -0.516 -26.064 11.948 1.00 97.12 104 ASP A CA 1
ATOM 858 C C . ASP A 1 104 ? -1.767 -25.932 12.850 1.00 97.12 104 ASP A C 1
ATOM 860 O O . ASP A 1 104 ? -1.963 -26.676 13.810 1.00 97.12 104 ASP A O 1
ATOM 864 N N . VAL A 1 105 ? -2.641 -24.959 12.550 1.00 98.00 105 VAL A N 1
ATOM 865 C CA . VAL A 1 105 ? -3.877 -24.712 13.312 1.00 98.00 105 VAL A CA 1
ATOM 866 C C . VAL A 1 105 ? -5.093 -25.268 12.567 1.00 98.00 105 VAL A C 1
ATOM 868 O O . VAL A 1 105 ? -5.558 -24.695 11.577 1.00 98.00 105 VAL A O 1
ATOM 871 N N . GLU A 1 106 ? -5.659 -26.370 13.067 1.00 97.50 106 GLU A N 1
ATOM 872 C CA . GLU A 1 106 ? -6.875 -26.977 12.508 1.00 97.50 106 GLU A CA 1
ATOM 873 C C . GLU A 1 106 ? -8.173 -26.299 13.013 1.00 97.50 106 GLU A C 1
ATOM 875 O O . GLU A 1 106 ? -8.218 -25.797 14.139 1.00 97.50 106 GLU A O 1
ATOM 880 N N . PRO A 1 107 ? -9.287 -26.335 12.246 1.00 97.56 107 PRO A N 1
ATOM 881 C CA . PRO A 1 107 ? -10.559 -25.702 12.628 1.00 97.56 107 PRO A CA 1
ATOM 882 C C . PRO A 1 107 ? -11.126 -26.090 14.001 1.00 97.56 107 PRO A C 1
ATOM 884 O O . PRO A 1 107 ? -11.804 -25.287 14.636 1.00 97.56 107 PRO A O 1
ATOM 887 N N . ARG A 1 108 ? -10.840 -27.303 14.496 1.00 97.19 108 ARG A N 1
ATOM 888 C CA . ARG A 1 108 ? -11.277 -27.763 15.832 1.00 97.19 108 ARG A CA 1
ATOM 889 C C . ARG A 1 108 ? -10.650 -26.960 16.983 1.00 97.19 108 ARG A C 1
ATOM 891 O O . ARG A 1 108 ? -11.176 -26.988 18.100 1.00 97.19 108 ARG A O 1
ATOM 898 N N . ASP A 1 109 ? -9.525 -26.303 16.705 1.00 97.94 109 ASP A N 1
ATOM 899 C CA . ASP A 1 109 ? -8.665 -25.637 17.674 1.00 97.94 109 ASP A CA 1
ATOM 900 C C . ASP A 1 109 ? -8.889 -24.116 17.707 1.00 97.94 109 ASP A C 1
ATOM 902 O O . ASP A 1 109 ? -8.473 -23.476 18.667 1.00 97.94 109 ASP A O 1
ATOM 906 N N . TYR A 1 110 ? -9.612 -23.525 16.742 1.00 98.25 110 TYR A N 1
ATOM 907 C CA . TYR A 1 110 ? -9.835 -22.067 16.642 1.00 98.25 110 TYR A CA 1
ATOM 908 C C . TYR A 1 110 ? -10.467 -21.464 17.911 1.00 98.25 110 TYR A C 1
ATOM 910 O O . TYR A 1 110 ? -10.054 -20.395 18.359 1.00 98.25 110 TYR A O 1
ATOM 918 N N . LYS A 1 111 ? -11.358 -22.204 18.580 1.00 97.75 111 LYS A N 1
ATOM 919 C CA . LYS A 1 111 ? -11.940 -21.879 19.901 1.00 97.75 111 LYS A CA 1
ATOM 920 C C . LYS A 1 111 ? -10.919 -21.672 21.037 1.00 97.75 111 LYS A C 1
ATOM 922 O O . LYS A 1 111 ? -11.283 -21.188 22.105 1.00 97.75 111 LYS A O 1
ATOM 927 N N . ASN A 1 112 ? -9.662 -22.078 20.840 1.00 97.69 112 ASN A N 1
ATOM 928 C CA . ASN A 1 112 ? -8.559 -21.883 21.783 1.00 97.69 112 ASN A CA 1
ATOM 929 C C . ASN A 1 112 ? -7.791 -20.571 21.503 1.00 97.69 112 ASN A C 1
ATOM 931 O O . ASN A 1 112 ? -7.098 -20.067 22.385 1.00 97.69 112 ASN A O 1
ATOM 935 N N . TYR A 1 113 ? -7.913 -20.010 20.293 1.00 98.00 113 TYR A N 1
ATOM 936 C CA . TYR A 1 113 ? -7.179 -18.830 19.827 1.00 98.00 113 TYR A CA 1
ATOM 937 C C . TYR A 1 113 ? -8.037 -17.562 19.884 1.00 98.00 113 TYR A C 1
ATOM 939 O O . TYR A 1 113 ? -9.240 -17.584 19.633 1.00 98.00 113 TYR A O 1
ATOM 947 N N . SER A 1 114 ? -7.387 -16.439 20.192 1.00 97.38 114 SER A N 1
ATOM 948 C CA . SER A 1 114 ? -7.972 -15.091 20.120 1.00 97.38 114 SER A CA 1
ATOM 949 C C . SER A 1 114 ? -7.414 -14.365 18.898 1.00 97.38 114 SER A C 1
ATOM 951 O O . SER A 1 114 ? -6.243 -14.556 18.572 1.00 97.38 114 SER A O 1
ATOM 953 N N . VAL A 1 115 ? -8.218 -13.533 18.236 1.00 97.62 115 VAL A N 1
ATOM 954 C CA . VAL A 1 115 ? -7.819 -12.847 16.994 1.00 97.62 115 VAL A CA 1
ATOM 955 C C . VAL A 1 115 ? -7.690 -11.344 17.219 1.00 97.62 115 VAL A C 1
ATOM 957 O O . VAL A 1 115 ? -8.617 -10.713 17.717 1.00 97.62 115 VAL A O 1
ATOM 960 N N . ILE A 1 116 ? -6.569 -10.751 16.806 1.00 97.19 116 ILE A N 1
ATOM 961 C CA . ILE A 1 116 ? -6.457 -9.294 16.651 1.00 97.19 116 ILE A CA 1
ATOM 962 C C . ILE A 1 116 ? -6.592 -8.987 15.163 1.00 97.19 116 ILE A C 1
ATOM 964 O O . ILE A 1 116 ? -5.723 -9.338 14.364 1.00 97.19 116 ILE A O 1
ATOM 968 N N . LEU A 1 117 ? -7.712 -8.372 14.796 1.00 96.44 117 LEU A N 1
ATOM 969 C CA . LEU A 1 117 ? -8.033 -7.976 13.435 1.00 96.44 117 LEU A CA 1
ATOM 970 C C . LEU A 1 117 ? -7.516 -6.556 13.194 1.00 96.44 117 LEU A C 1
ATOM 972 O O . LEU A 1 117 ? -8.090 -5.591 13.698 1.00 96.44 117 LEU A O 1
ATOM 976 N N . VAL A 1 118 ? -6.442 -6.425 12.414 1.00 96.19 118 VAL A N 1
ATOM 977 C CA . VAL A 1 118 ? -5.988 -5.111 11.941 1.00 96.19 118 VAL A CA 1
ATOM 978 C C . VAL A 1 118 ? -6.949 -4.615 10.860 1.00 96.19 118 VAL A C 1
ATOM 980 O O . VAL A 1 118 ? -7.241 -5.345 9.912 1.00 96.19 118 VAL A O 1
ATOM 983 N N . ILE A 1 119 ? -7.440 -3.386 11.008 1.00 95.00 119 ILE A N 1
ATOM 984 C CA . ILE A 1 119 ? -8.359 -2.724 10.075 1.00 95.00 119 ILE A CA 1
ATOM 985 C C . ILE A 1 119 ? -7.765 -1.394 9.576 1.00 95.00 119 ILE A C 1
ATOM 987 O O . ILE A 1 119 ? -6.932 -0.812 10.274 1.00 95.00 119 ILE A O 1
ATOM 991 N N . PRO A 1 120 ? -8.198 -0.875 8.412 1.00 94.31 120 PRO A N 1
ATOM 992 C CA . PRO A 1 120 ? -7.802 0.454 7.947 1.00 94.31 120 PRO A CA 1
ATOM 993 C C . PRO A 1 120 ? -8.175 1.559 8.944 1.00 94.31 120 PRO A C 1
ATOM 995 O O . PRO A 1 120 ? -9.150 1.426 9.687 1.00 94.31 120 PRO A O 1
ATOM 998 N N . ASP A 1 121 ? -7.469 2.692 8.930 1.00 93.38 121 ASP A N 1
ATOM 999 C CA . ASP A 1 121 ? -7.857 3.825 9.788 1.00 93.38 121 ASP A CA 1
ATOM 1000 C C . ASP A 1 121 ? -9.203 4.420 9.342 1.00 93.38 121 ASP A C 1
ATOM 1002 O O . ASP A 1 121 ? -10.089 4.707 10.151 1.00 93.38 121 ASP A O 1
ATOM 1006 N N . PHE A 1 122 ? -9.377 4.557 8.026 1.00 89.62 122 PHE A N 1
ATOM 1007 C CA . PHE A 1 122 ? -10.624 4.956 7.381 1.00 89.62 122 PHE A CA 1
ATOM 1008 C C . PHE A 1 122 ? -11.391 3.706 6.914 1.00 89.62 122 PHE A C 1
ATOM 1010 O O . PHE A 1 122 ? -11.429 3.376 5.728 1.00 89.62 122 PHE A O 1
ATOM 1017 N N . TYR A 1 123 ? -11.933 2.959 7.879 1.00 87.81 123 TYR A N 1
ATOM 1018 C CA . TYR A 1 123 ? -12.652 1.705 7.650 1.00 87.81 123 TYR A CA 1
ATOM 1019 C C . TYR A 1 123 ? -14.135 1.909 7.309 1.00 87.81 123 TYR A C 1
ATOM 1021 O O . TYR A 1 123 ? -14.770 2.875 7.726 1.00 87.81 123 TYR A O 1
ATOM 1029 N N . ASP A 1 124 ? -14.718 0.938 6.605 1.00 85.62 124 ASP A N 1
ATOM 1030 C CA . ASP A 1 124 ? -16.166 0.837 6.423 1.00 85.62 124 ASP A CA 1
ATOM 1031 C C . ASP A 1 124 ? -16.782 -0.059 7.513 1.00 85.62 124 ASP A C 1
ATOM 1033 O O . ASP A 1 124 ? -16.282 -1.157 7.779 1.00 85.62 124 ASP A O 1
ATOM 1037 N N . ARG A 1 125 ? -17.879 0.375 8.153 1.00 85.00 125 ARG A N 1
ATOM 1038 C CA . ARG A 1 125 ? -18.512 -0.398 9.239 1.00 85.00 125 ARG A CA 1
ATOM 1039 C C . ARG A 1 125 ? -19.040 -1.760 8.777 1.00 85.00 125 ARG A C 1
ATOM 1041 O O . ARG A 1 125 ? -18.986 -2.709 9.556 1.00 85.00 125 ARG A O 1
ATOM 1048 N N . ALA A 1 126 ? -19.490 -1.900 7.527 1.00 85.19 126 ALA A N 1
ATOM 1049 C CA . ALA A 1 126 ? -19.913 -3.192 6.989 1.00 85.19 126 ALA A CA 1
ATOM 1050 C C . ALA A 1 126 ? -18.716 -4.116 6.701 1.00 85.19 126 ALA A C 1
ATOM 1052 O O . ALA A 1 126 ? -18.808 -5.315 6.956 1.00 85.19 126 ALA A O 1
ATOM 1053 N N . TYR A 1 127 ? -17.580 -3.567 6.251 1.00 89.56 127 TYR A N 1
ATOM 1054 C CA . TYR A 1 127 ? -16.334 -4.327 6.076 1.00 89.56 127 TYR A CA 1
ATOM 1055 C C . TYR A 1 127 ? -15.861 -4.946 7.399 1.00 89.56 127 TYR A C 1
ATOM 1057 O O . TYR A 1 127 ? -15.637 -6.155 7.478 1.00 89.56 127 TYR A O 1
ATOM 1065 N N . VAL A 1 128 ? -15.802 -4.139 8.466 1.00 92.00 128 VAL A N 1
ATOM 1066 C CA . VAL A 1 128 ? -15.425 -4.622 9.804 1.00 92.00 128 VAL A CA 1
ATOM 1067 C C . VAL A 1 128 ? -16.443 -5.633 10.335 1.00 92.00 128 VAL A C 1
ATOM 1069 O O . VAL A 1 128 ? -16.039 -6.696 10.806 1.00 92.00 128 VAL A O 1
ATOM 1072 N N . ARG A 1 129 ? -17.752 -5.358 10.212 1.00 92.12 129 ARG A N 1
ATOM 1073 C CA . ARG A 1 129 ? -18.807 -6.268 10.691 1.00 92.12 129 ARG A CA 1
ATOM 1074 C C . ARG A 1 129 ? -18.689 -7.662 10.087 1.00 92.12 129 ARG A C 1
ATOM 1076 O O . ARG A 1 129 ? -18.801 -8.645 10.812 1.00 92.12 129 ARG A O 1
ATOM 1083 N N . GLU A 1 130 ? -18.491 -7.755 8.777 1.00 93.88 130 GLU A N 1
ATOM 1084 C CA . GLU A 1 130 ? -18.492 -9.044 8.081 1.00 93.88 130 GLU A CA 1
ATOM 1085 C C . GLU A 1 130 ? -17.199 -9.830 8.311 1.00 93.88 130 GLU A C 1
ATOM 1087 O O . GLU A 1 130 ? -17.258 -11.051 8.434 1.00 93.88 130 GLU A O 1
ATOM 1092 N N . LEU A 1 131 ? -16.048 -9.162 8.468 1.00 95.69 131 LEU A N 1
ATOM 1093 C CA . LEU A 1 131 ? -14.817 -9.830 8.907 1.00 95.69 131 LEU A CA 1
ATOM 1094 C C . LEU A 1 131 ? -14.929 -10.353 10.344 1.00 95.69 131 LEU A C 1
ATOM 1096 O O . LEU A 1 131 ? -14.514 -11.478 10.618 1.00 95.69 131 LEU A O 1
ATOM 1100 N N . VAL A 1 132 ? -15.526 -9.579 11.256 1.00 96.00 132 VAL A N 1
ATOM 1101 C CA . VAL A 1 132 ? -15.775 -10.028 12.634 1.00 96.00 132 VAL A CA 1
ATOM 1102 C C . VAL A 1 132 ? -16.765 -11.195 12.658 1.00 96.00 132 VAL A C 1
ATOM 1104 O O . VAL A 1 132 ? -16.501 -12.191 13.324 1.00 96.00 132 VAL A O 1
ATOM 1107 N N . ASN A 1 133 ? -17.843 -11.139 11.873 1.00 96.00 133 ASN A N 1
ATOM 1108 C CA . ASN A 1 133 ? -18.810 -12.231 11.745 1.00 96.00 133 ASN A CA 1
ATOM 1109 C C . ASN A 1 133 ? -18.190 -13.508 11.135 1.00 96.00 133 ASN A C 1
ATOM 1111 O O . ASN A 1 133 ? -18.426 -14.618 11.619 1.00 96.00 133 ASN A O 1
ATOM 1115 N N . LEU A 1 134 ? -17.341 -13.363 10.112 1.00 97.50 134 LEU A N 1
ATOM 1116 C CA . LEU A 1 134 ? -16.572 -14.460 9.520 1.00 97.50 134 LEU A CA 1
ATOM 1117 C C . LEU A 1 134 ? -15.659 -15.125 10.562 1.00 97.50 134 LEU A C 1
ATOM 1119 O O . LEU A 1 134 ? -15.719 -16.337 10.749 1.00 97.50 134 LEU A O 1
ATOM 1123 N N . LEU A 1 135 ? -14.849 -14.348 11.280 1.00 98.19 135 LEU A N 1
ATOM 1124 C CA . LEU A 1 135 ? -13.86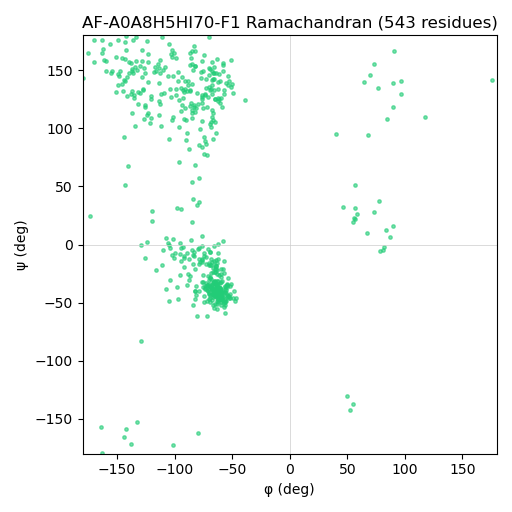8 -14.875 12.233 1.00 98.19 135 LEU A CA 1
ATOM 1125 C C . LEU A 1 135 ? -14.525 -15.445 13.503 1.00 98.19 135 LEU A C 1
ATOM 1127 O O . LEU A 1 135 ? -14.214 -16.558 13.931 1.00 98.19 135 LEU A O 1
ATOM 1131 N N . LEU A 1 136 ? -15.437 -14.694 14.115 1.00 97.19 136 LEU A N 1
ATOM 1132 C CA . LEU A 1 136 ? -16.003 -15.020 15.422 1.00 97.19 136 LEU A CA 1
ATOM 1133 C C . LEU A 1 136 ? -17.126 -16.061 15.326 1.00 97.19 136 LEU A C 1
ATOM 1135 O O . LEU A 1 136 ? -17.135 -17.008 16.104 1.00 97.19 136 LEU A O 1
ATOM 1139 N N . VAL A 1 137 ? -18.035 -15.924 14.352 1.00 96.56 137 VAL A N 1
ATOM 1140 C CA . VAL A 1 137 ? -19.235 -16.778 14.236 1.00 96.56 137 VAL A CA 1
ATOM 1141 C C . VAL A 1 137 ? -19.028 -17.927 13.245 1.00 96.56 137 VAL A C 1
ATOM 1143 O O . VAL A 1 137 ? -19.332 -19.072 13.564 1.00 96.56 137 VAL A O 1
ATOM 1146 N N . THR A 1 138 ? -18.487 -17.655 12.051 1.00 97.12 138 THR A N 1
ATOM 1147 C CA . THR A 1 138 ? -18.379 -18.675 10.978 1.00 97.12 138 THR A CA 1
ATOM 1148 C C . THR A 1 138 ? -17.153 -19.581 11.149 1.00 97.12 138 THR A C 1
ATOM 1150 O O . THR A 1 138 ? -17.219 -20.796 10.952 1.00 97.12 138 THR A O 1
ATOM 1153 N N . MET A 1 139 ? -16.014 -19.012 11.551 1.00 98.12 139 MET A N 1
ATOM 1154 C CA . MET A 1 139 ? -14.800 -19.772 11.857 1.00 98.12 139 MET A CA 1
ATOM 1155 C C . MET A 1 139 ? -14.771 -20.277 13.307 1.00 98.12 139 MET A C 1
ATOM 1157 O O . MET A 1 139 ? -14.177 -21.328 13.545 1.00 98.12 139 MET A O 1
ATOM 1161 N N . GLY A 1 140 ? -15.437 -19.601 14.250 1.00 97.69 140 GLY A N 1
ATOM 1162 C CA . GLY A 1 140 ? -15.543 -20.045 15.645 1.00 97.69 140 GLY A CA 1
ATOM 1163 C C . GLY A 1 140 ? -14.282 -19.795 16.480 1.00 97.69 140 GLY A C 1
ATOM 1164 O O . GLY A 1 140 ? -13.899 -20.639 17.295 1.00 97.69 140 GLY A O 1
ATOM 1165 N N . PHE A 1 141 ? -13.601 -18.664 16.262 1.00 98.62 141 PHE A N 1
ATOM 1166 C CA . PHE A 1 141 ? -12.530 -18.216 17.158 1.00 98.62 141 PHE A CA 1
ATOM 1167 C C . PHE A 1 141 ? -13.070 -17.850 18.549 1.00 98.62 141 PHE A C 1
ATOM 1169 O O . PHE A 1 141 ? -14.218 -17.443 18.692 1.00 98.62 141 PHE A O 1
ATOM 1176 N N . LYS A 1 142 ? -12.231 -17.962 19.589 1.00 98.12 142 LYS A N 1
ATOM 1177 C CA . LYS A 1 142 ? -12.636 -17.734 20.991 1.00 98.12 142 LYS A CA 1
ATOM 1178 C C . LYS A 1 142 ? -13.259 -16.349 21.217 1.00 98.12 142 LYS A C 1
ATOM 1180 O O . LYS A 1 142 ? -14.255 -16.205 21.923 1.00 98.12 142 LYS A O 1
ATOM 1185 N N . GLN A 1 143 ? -12.563 -15.334 20.717 1.00 97.44 143 GLN A N 1
ATOM 1186 C CA . GLN A 1 143 ? -12.787 -13.915 20.980 1.00 97.44 143 GLN A CA 1
ATOM 1187 C C . GLN A 1 143 ? -11.935 -13.081 20.010 1.00 97.44 143 GLN A C 1
ATOM 1189 O O . GLN A 1 143 ? -10.914 -13.563 19.504 1.00 97.44 143 GLN A O 1
ATOM 1194 N N . ILE A 1 144 ? -12.327 -11.832 19.774 1.00 97.06 144 ILE A N 1
ATOM 1195 C CA . ILE A 1 144 ? -11.701 -10.939 18.793 1.00 97.06 144 ILE A CA 1
ATOM 1196 C C . ILE A 1 144 ? -11.532 -9.519 19.342 1.00 97.06 144 ILE A C 1
ATOM 1198 O O . ILE A 1 144 ? -12.327 -9.065 20.157 1.00 97.06 144 ILE A O 1
ATOM 1202 N N . CYS A 1 145 ? -10.494 -8.817 18.898 1.00 94.69 145 CYS A N 1
ATOM 1203 C CA . CYS A 1 145 ? -10.321 -7.375 19.074 1.00 94.69 145 CYS A CA 1
ATOM 1204 C C . CYS A 1 145 ? -10.038 -6.773 17.694 1.00 94.69 145 CYS A C 1
ATOM 1206 O O . CYS A 1 145 ? -9.209 -7.314 16.960 1.00 94.69 145 CYS A O 1
ATOM 1208 N N . ALA A 1 146 ? -10.698 -5.674 17.330 1.00 94.38 146 ALA A N 1
ATOM 1209 C CA . ALA A 1 146 ? -10.370 -4.923 16.117 1.00 94.38 146 ALA A CA 1
ATOM 1210 C C . ALA A 1 146 ? -9.450 -3.742 16.465 1.00 94.38 146 ALA A C 1
ATOM 1212 O O . ALA A 1 146 ? -9.611 -3.117 17.510 1.00 94.38 146 ALA A O 1
ATOM 1213 N N . GLN A 1 147 ? -8.463 -3.473 15.609 1.00 94.31 147 GLN A N 1
ATOM 1214 C CA . GLN A 1 147 ? -7.355 -2.560 15.886 1.00 94.31 147 GLN A CA 1
ATOM 1215 C C . GLN A 1 147 ? -6.999 -1.759 14.629 1.00 94.31 147 GLN A C 1
ATOM 1217 O O . GLN A 1 147 ? -6.753 -2.345 13.578 1.00 94.31 147 GLN A O 1
ATOM 1222 N N . GLN A 1 148 ? -6.930 -0.431 14.723 1.00 95.38 148 GLN A N 1
ATOM 1223 C CA . GLN A 1 148 ? -6.611 0.413 13.565 1.00 95.38 148 GLN A CA 1
ATOM 1224 C C . GLN A 1 148 ? -5.131 0.319 13.159 1.00 95.38 148 GLN A C 1
ATOM 1226 O O . GLN A 1 148 ? -4.247 0.232 14.018 1.00 95.38 148 GLN A O 1
ATOM 1231 N N . GLU A 1 149 ? -4.862 0.339 11.853 1.00 95.75 149 GLU A N 1
ATOM 1232 C CA . GLU A 1 149 ? -3.533 0.118 11.271 1.00 95.75 149 GLU A CA 1
ATOM 1233 C C . GLU A 1 149 ? -2.474 1.117 11.756 1.00 95.75 149 GLU A C 1
ATOM 1235 O O . GLU A 1 149 ? -1.363 0.691 12.080 1.00 95.75 149 GLU A O 1
ATOM 1240 N N . SER A 1 150 ? -2.805 2.406 11.896 1.00 96.81 150 SER A N 1
ATOM 1241 C CA . SER A 1 150 ? -1.832 3.411 12.338 1.00 96.81 150 SER A CA 1
ATOM 1242 C C . SER A 1 150 ? -1.487 3.270 13.816 1.00 96.81 150 SER A C 1
ATOM 1244 O O . SER A 1 150 ? -0.314 3.350 14.180 1.00 96.81 150 SER A O 1
ATOM 1246 N N . LEU A 1 151 ? -2.470 2.969 14.670 1.00 96.06 151 LEU A N 1
ATOM 1247 C CA . LEU A 1 151 ? -2.222 2.702 16.090 1.00 96.06 151 LEU A CA 1
ATOM 1248 C C . LEU A 1 151 ? -1.443 1.390 16.293 1.00 96.06 151 LEU A C 1
ATOM 1250 O O . LEU A 1 151 ? -0.566 1.298 17.153 1.00 96.06 151 LEU A O 1
ATOM 1254 N N . ALA A 1 152 ? -1.715 0.373 15.469 1.00 96.06 152 ALA A N 1
ATOM 1255 C CA . ALA A 1 152 ? -0.891 -0.829 15.422 1.00 96.06 152 ALA A CA 1
ATOM 1256 C C . ALA A 1 152 ? 0.549 -0.499 14.982 1.00 96.06 152 ALA A C 1
ATOM 1258 O O . ALA A 1 152 ? 1.501 -0.968 15.600 1.00 96.06 152 ALA A O 1
ATOM 1259 N N . ALA A 1 153 ? 0.740 0.348 13.969 1.00 96.38 153 ALA A N 1
ATOM 1260 C CA . ALA A 1 153 ? 2.066 0.760 13.518 1.00 96.38 153 ALA A CA 1
ATOM 1261 C C . ALA A 1 153 ? 2.850 1.539 14.586 1.00 96.38 153 ALA A C 1
ATOM 1263 O O . ALA A 1 153 ? 4.046 1.289 14.745 1.00 96.38 153 ALA A O 1
ATOM 1264 N N . THR A 1 154 ? 2.207 2.412 15.370 1.00 95.75 154 THR A N 1
ATOM 1265 C CA . THR A 1 154 ? 2.876 3.120 16.474 1.00 95.75 154 THR A CA 1
ATOM 1266 C C . THR A 1 154 ? 3.290 2.177 17.607 1.00 95.75 154 THR A C 1
ATOM 1268 O O . THR A 1 154 ? 4.412 2.298 18.101 1.00 95.75 154 THR A O 1
ATOM 1271 N N . TYR A 1 155 ? 2.481 1.161 17.944 1.00 94.25 155 TYR A N 1
ATOM 1272 C CA . TYR A 1 155 ? 2.911 0.081 18.850 1.00 94.25 155 TYR A CA 1
ATOM 1273 C C . TYR A 1 155 ? 4.091 -0.722 18.280 1.00 94.25 155 TYR A C 1
ATOM 1275 O O . TYR A 1 155 ? 5.016 -1.062 19.014 1.00 94.25 155 TYR A O 1
ATOM 1283 N N . GLY A 1 156 ? 4.094 -0.995 16.970 1.00 94.00 156 GLY A N 1
ATOM 1284 C CA . GLY A 1 156 ? 5.203 -1.670 16.286 1.00 94.00 156 GLY A CA 1
ATOM 1285 C C . GLY A 1 156 ? 6.492 -0.841 16.258 1.00 94.00 156 GLY A C 1
ATOM 1286 O O . GLY A 1 156 ? 7.584 -1.405 16.308 1.00 94.00 156 GLY A O 1
ATOM 1287 N N . ALA A 1 157 ? 6.368 0.488 16.206 1.00 93.75 157 ALA A N 1
ATOM 1288 C CA . ALA A 1 157 ? 7.475 1.441 16.245 1.00 93.75 157 ALA A CA 1
ATOM 1289 C C . ALA A 1 157 ? 7.965 1.780 17.666 1.00 93.75 157 ALA A C 1
ATOM 1291 O O . ALA A 1 157 ? 9.061 2.317 17.814 1.00 93.75 157 ALA A O 1
ATOM 1292 N N . GLY A 1 158 ? 7.174 1.485 18.705 1.00 92.38 158 GLY A N 1
ATOM 1293 C CA . GLY A 1 158 ? 7.477 1.860 20.090 1.00 92.38 158 GLY A CA 1
ATOM 1294 C C . GLY A 1 158 ? 7.293 3.354 20.389 1.00 92.38 158 GLY A C 1
ATOM 1295 O O . GLY A 1 158 ? 7.972 3.884 21.266 1.00 92.38 158 GLY A O 1
ATOM 1296 N N . ILE A 1 159 ? 6.403 4.039 19.663 1.00 92.62 159 ILE A N 1
ATOM 1297 C CA . ILE A 1 159 ? 6.112 5.475 19.824 1.00 92.62 159 ILE A CA 1
ATOM 1298 C C . ILE A 1 159 ? 4.647 5.685 20.226 1.00 92.62 159 ILE A C 1
ATOM 1300 O O . ILE A 1 159 ? 3.783 4.901 19.845 1.00 92.62 159 ILE A O 1
ATOM 1304 N N . SER A 1 160 ? 4.351 6.732 20.999 1.00 91.81 160 SER A N 1
ATOM 1305 C CA . SER A 1 160 ? 2.979 7.046 21.438 1.00 91.81 160 SER A CA 1
ATOM 1306 C C . SER A 1 160 ? 2.214 7.947 20.467 1.00 91.81 160 SER A C 1
ATOM 1308 O O . SER A 1 160 ? 1.004 7.793 20.317 1.00 91.81 160 SER A O 1
ATOM 1310 N N . ASN A 1 161 ? 2.922 8.876 19.816 1.00 94.56 161 ASN A N 1
ATOM 1311 C CA . ASN A 1 161 ? 2.351 9.955 19.014 1.00 94.56 161 ASN A CA 1
ATOM 1312 C C . ASN A 1 161 ? 3.072 10.024 17.658 1.00 94.56 161 ASN A C 1
ATOM 1314 O O . ASN A 1 161 ? 4.304 10.041 17.636 1.00 94.56 161 ASN A O 1
ATOM 1318 N N . ALA A 1 162 ? 2.333 10.088 16.547 1.00 97.12 162 ALA A N 1
ATOM 1319 C CA . ALA A 1 162 ? 2.908 10.173 15.198 1.00 97.12 162 ALA A CA 1
ATOM 1320 C C . ALA A 1 162 ? 1.900 10.681 14.155 1.00 97.12 162 ALA A C 1
ATOM 1322 O O . ALA A 1 162 ? 0.697 10.530 14.343 1.00 97.12 162 ALA A O 1
ATOM 1323 N N . CYS A 1 163 ? 2.379 11.203 13.024 1.00 98.31 163 CYS A N 1
ATOM 1324 C CA . CYS A 1 163 ? 1.622 11.175 11.769 1.00 98.31 163 CYS A CA 1
ATOM 1325 C C . CYS A 1 163 ? 2.021 9.908 11.010 1.00 98.31 163 CYS A C 1
ATOM 1327 O O . CYS A 1 163 ? 3.150 9.813 10.533 1.00 98.31 163 CYS A O 1
ATOM 1329 N N . VAL A 1 164 ? 1.146 8.912 10.942 1.00 98.25 164 VAL A N 1
ATOM 1330 C CA . VAL A 1 164 ? 1.444 7.641 10.277 1.00 98.25 164 VAL A CA 1
ATOM 1331 C C . VAL A 1 164 ? 1.015 7.709 8.813 1.00 98.25 164 VAL A C 1
ATOM 1333 O O . VAL A 1 164 ? -0.019 8.291 8.486 1.00 98.25 164 VAL A O 1
ATOM 1336 N N . VAL A 1 165 ? 1.835 7.129 7.937 1.00 98.25 165 VAL A N 1
ATOM 1337 C CA . VAL A 1 165 ? 1.676 7.138 6.478 1.00 98.25 165 VAL A CA 1
ATOM 1338 C C . VAL A 1 165 ? 1.907 5.722 5.950 1.00 98.25 165 VAL A C 1
ATOM 1340 O O . VAL A 1 165 ? 3.055 5.294 5.839 1.00 98.25 165 VAL A O 1
ATOM 1343 N N . ASN A 1 166 ? 0.844 4.983 5.628 1.00 97.50 166 ASN A N 1
ATOM 1344 C CA . ASN A 1 166 ? 0.945 3.625 5.086 1.00 97.50 166 ASN A CA 1
ATOM 1345 C C . ASN A 1 166 ? 0.851 3.641 3.559 1.00 97.50 166 ASN A C 1
ATOM 1347 O O . ASN A 1 166 ? -0.243 3.744 3.007 1.00 97.50 166 ASN A O 1
ATOM 1351 N N . ILE A 1 167 ? 1.991 3.533 2.871 1.00 97.50 167 ILE A N 1
ATOM 1352 C CA . ILE A 1 167 ? 2.057 3.540 1.405 1.00 97.50 167 ILE A CA 1
ATOM 1353 C C . ILE A 1 167 ? 1.930 2.096 0.895 1.00 97.50 167 ILE A C 1
ATOM 1355 O O . ILE A 1 167 ? 2.913 1.357 0.752 1.00 97.50 167 ILE A O 1
ATOM 1359 N N . GLY A 1 168 ? 0.686 1.682 0.657 1.00 96.00 168 GLY A N 1
ATOM 1360 C CA . GLY A 1 168 ? 0.326 0.347 0.189 1.00 96.00 168 GLY A CA 1
ATOM 1361 C C . GLY A 1 168 ? 0.516 0.144 -1.318 1.00 96.00 168 GLY A C 1
ATOM 1362 O O . GLY A 1 168 ? 1.225 0.892 -1.997 1.00 96.00 168 GLY A O 1
ATOM 1363 N N . ALA A 1 169 ? -0.129 -0.900 -1.842 1.00 95.38 169 ALA A N 1
ATOM 1364 C CA . ALA A 1 169 ? -0.100 -1.259 -3.261 1.00 95.38 169 ALA A CA 1
ATOM 1365 C C . ALA A 1 169 ? -1.085 -0.397 -4.078 1.00 95.38 169 ALA A C 1
ATOM 1367 O O . ALA A 1 169 ? -0.669 0.428 -4.884 1.00 95.38 169 ALA A O 1
ATOM 1368 N N . THR A 1 170 ? -2.383 -0.471 -3.782 1.00 94.69 170 THR A N 1
ATOM 1369 C CA . THR A 1 170 ? -3.441 0.263 -4.510 1.00 94.69 170 THR A CA 1
ATOM 1370 C C . THR A 1 170 ? -3.851 1.593 -3.865 1.00 94.69 170 THR A C 1
ATOM 1372 O O . THR A 1 170 ? -4.697 2.311 -4.401 1.00 94.69 170 THR A O 1
ATOM 1375 N N . THR A 1 171 ? -3.362 1.890 -2.659 1.00 95.44 171 THR A N 1
ATOM 1376 C CA . THR A 1 171 ? -3.927 2.906 -1.753 1.00 95.44 171 THR A CA 1
ATOM 1377 C C . THR A 1 171 ? -2.881 3.340 -0.728 1.00 95.44 171 THR A C 1
ATOM 1379 O O . THR A 1 171 ? -2.043 2.528 -0.331 1.00 95.44 171 THR A O 1
ATOM 1382 N N . THR A 1 172 ? -2.962 4.594 -0.278 1.00 97.81 172 THR A N 1
ATOM 1383 C CA . THR A 1 172 ? -2.114 5.150 0.786 1.00 97.81 172 THR A CA 1
ATOM 1384 C C . THR A 1 172 ? -2.989 5.756 1.881 1.00 97.81 172 THR A C 1
ATOM 1386 O O . THR A 1 172 ? -3.761 6.669 1.591 1.00 97.81 172 THR A O 1
ATOM 1389 N N . SER A 1 173 ? -2.902 5.275 3.123 1.00 97.62 173 SER A N 1
ATOM 1390 C CA . SER A 1 173 ? -3.606 5.879 4.267 1.00 97.62 173 SER A CA 1
ATOM 1391 C C . SER A 1 173 ? -2.696 6.819 5.058 1.00 97.62 173 SER A C 1
ATOM 1393 O O . SER A 1 173 ? -1.475 6.649 5.105 1.00 97.62 173 SER A O 1
ATOM 1395 N N . VAL A 1 174 ? -3.301 7.854 5.644 1.00 98.44 174 VAL A N 1
ATOM 1396 C CA . VAL A 1 174 ? -2.628 8.844 6.492 1.00 98.44 174 VAL A CA 1
ATOM 1397 C C . VAL A 1 174 ? -3.511 9.144 7.697 1.00 98.44 174 VAL A C 1
ATOM 1399 O O . VAL A 1 174 ? -4.682 9.483 7.521 1.00 98.44 174 VAL A O 1
ATOM 1402 N N . ALA A 1 175 ? -2.963 9.078 8.909 1.00 98.06 175 ALA A N 1
ATOM 1403 C CA . ALA A 1 175 ? -3.669 9.484 10.124 1.00 98.06 175 ALA A CA 1
ATOM 1404 C C . ALA A 1 175 ? -2.702 9.891 11.246 1.00 98.06 175 ALA A C 1
ATOM 1406 O O . ALA A 1 175 ? -1.612 9.337 11.385 1.00 98.06 175 ALA A O 1
ATOM 1407 N N . CYS A 1 176 ? -3.109 10.839 12.089 1.00 98.19 176 CYS A N 1
ATOM 1408 C CA . CYS A 1 176 ? -2.385 11.173 13.309 1.00 98.19 176 CYS A CA 1
ATOM 1409 C C . CYS A 1 176 ? -2.830 10.273 14.470 1.00 98.19 176 CYS A C 1
ATOM 1411 O O . CYS A 1 176 ? -4.024 10.124 14.737 1.00 98.19 176 CYS A O 1
ATOM 1413 N N . VAL A 1 177 ? -1.859 9.729 15.197 1.00 97.25 177 VAL A N 1
ATOM 1414 C CA . VAL A 1 177 ? -2.047 9.003 16.456 1.00 97.25 177 VAL A CA 1
ATOM 1415 C C . VAL A 1 177 ? -1.629 9.908 17.610 1.00 97.25 177 VAL A C 1
ATOM 1417 O O . VAL A 1 177 ? -0.563 10.527 17.549 1.00 97.25 177 VAL A O 1
ATOM 1420 N N . ASP A 1 178 ? -2.447 9.981 18.659 1.00 94.94 178 ASP A N 1
ATOM 1421 C CA . ASP A 1 178 ? -2.133 10.688 19.902 1.00 94.94 178 ASP A CA 1
ATOM 1422 C C . ASP A 1 178 ? -2.556 9.876 21.127 1.00 94.94 178 ASP A C 1
ATOM 1424 O O . ASP A 1 178 ? -3.671 9.362 21.164 1.00 94.94 178 ASP A O 1
ATOM 1428 N N . GLU A 1 179 ? -1.662 9.749 22.109 1.00 87.75 179 GLU A N 1
ATOM 1429 C CA . GLU A 1 179 ? -1.882 9.084 23.408 1.00 87.75 179 GLU A CA 1
ATOM 1430 C C . GLU A 1 179 ? -2.580 7.708 23.318 1.00 87.75 179 GLU A C 1
ATOM 1432 O O . GLU A 1 179 ? -3.308 7.289 24.216 1.00 87.75 179 GLU A O 1
ATOM 1437 N N . GLY A 1 180 ? -2.320 6.972 22.232 1.00 85.19 180 GLY A N 1
ATOM 1438 C CA . GLY A 1 180 ? -2.898 5.651 21.984 1.00 85.19 180 GLY A CA 1
ATOM 1439 C C . GLY A 1 180 ? -4.237 5.637 21.232 1.00 85.19 180 GLY A C 1
ATOM 1440 O O . GLY A 1 180 ? -4.891 4.602 21.227 1.00 85.19 180 GLY A O 1
ATOM 1441 N N . MET A 1 181 ? -4.647 6.729 20.579 1.00 91.69 181 MET A N 1
ATOM 1442 C CA . MET A 1 181 ? -5.864 6.811 19.751 1.00 91.69 181 MET A CA 1
ATOM 1443 C C . MET A 1 181 ? -5.567 7.382 18.356 1.00 91.69 181 MET A C 1
ATOM 1445 O O . MET A 1 181 ? -4.768 8.308 18.227 1.00 91.69 181 MET A O 1
ATOM 1449 N N . VAL A 1 182 ? -6.247 6.899 17.307 1.00 95.44 182 VAL A N 1
ATOM 1450 C CA . VAL A 1 182 ? -6.179 7.513 15.964 1.00 95.44 182 VAL A CA 1
ATOM 1451 C C . VAL A 1 182 ? -7.184 8.662 15.865 1.00 95.44 182 VAL A C 1
ATOM 1453 O O . VAL A 1 182 ? -8.399 8.438 15.900 1.00 95.44 182 VAL A O 1
ATOM 1456 N N . LEU A 1 183 ? -6.697 9.890 15.685 1.00 95.00 183 LEU A N 1
ATOM 1457 C CA . LEU A 1 183 ? -7.518 11.100 15.631 1.00 95.00 183 LEU A CA 1
ATOM 1458 C C . LEU A 1 183 ? -8.423 11.102 14.390 1.00 95.00 183 LEU A C 1
ATOM 1460 O O . LEU A 1 183 ? -7.951 11.338 13.277 1.00 95.00 183 LEU A O 1
ATOM 1464 N N . ALA A 1 184 ? -9.728 10.881 14.589 1.00 92.69 184 ALA A N 1
ATOM 1465 C CA . ALA A 1 184 ? -10.728 10.735 13.524 1.00 92.69 184 ALA A CA 1
ATOM 1466 C C . ALA A 1 184 ? -10.637 11.815 12.432 1.00 92.69 184 ALA A C 1
ATOM 1468 O O . ALA A 1 184 ? -10.574 11.498 11.248 1.00 92.69 184 ALA A O 1
ATOM 1469 N N . GLU A 1 185 ? -10.511 13.077 12.840 1.00 94.62 185 GLU A N 1
ATOM 1470 C CA . GLU A 1 185 ? -10.465 14.240 11.947 1.00 94.62 185 GLU A CA 1
ATOM 1471 C C . GLU A 1 185 ? -9.262 14.299 11.000 1.00 94.62 185 GLU A C 1
ATOM 1473 O O . GLU A 1 185 ? -9.301 15.007 9.993 1.00 94.62 185 GLU A O 1
ATOM 1478 N N . THR A 1 186 ? -8.205 13.549 11.307 1.00 97.25 186 THR A N 1
ATOM 1479 C CA . THR A 1 186 ? -6.954 13.509 10.535 1.00 97.25 186 THR A CA 1
ATOM 1480 C C . THR A 1 186 ? -6.919 12.375 9.511 1.00 97.25 186 THR A C 1
ATOM 1482 O O . THR A 1 186 ? -6.067 12.379 8.625 1.00 97.25 186 THR A O 1
ATOM 1485 N N . ARG A 1 187 ? -7.840 11.404 9.617 1.00 96.50 187 ARG A N 1
ATOM 1486 C CA . ARG A 1 187 ? -7.851 10.197 8.781 1.00 96.50 187 ARG A CA 1
ATOM 1487 C C . ARG A 1 187 ? -8.101 10.582 7.317 1.00 96.50 187 ARG A C 1
ATOM 1489 O O . ARG A 1 187 ? -9.102 11.226 6.993 1.00 96.50 187 ARG A O 1
ATOM 1496 N N . MET A 1 188 ? -7.204 10.160 6.431 1.00 95.06 188 MET A N 1
ATOM 1497 C CA . MET A 1 188 ? -7.302 10.284 4.977 1.00 95.06 188 MET A CA 1
ATOM 1498 C C . MET A 1 188 ? -6.963 8.949 4.306 1.00 95.06 188 MET A C 1
ATOM 1500 O O . MET A 1 188 ? -6.142 8.175 4.800 1.00 95.06 188 MET A O 1
ATOM 1504 N N . SER A 1 189 ? -7.565 8.703 3.144 1.00 95.50 189 SER A N 1
ATOM 1505 C CA . SER A 1 189 ? -7.230 7.581 2.267 1.00 95.50 189 SER A CA 1
ATOM 1506 C C . SER A 1 189 ? -7.068 8.109 0.844 1.00 95.50 189 SER A C 1
ATOM 1508 O O . SER A 1 189 ? -7.981 8.734 0.304 1.00 95.50 189 SER A O 1
ATOM 1510 N N . LEU A 1 190 ? -5.884 7.915 0.268 1.00 97.06 190 LEU A N 1
ATOM 1511 C CA . LEU A 1 190 ? -5.536 8.327 -1.086 1.00 97.06 190 LEU A CA 1
ATOM 1512 C C . LEU A 1 190 ? -5.659 7.137 -2.033 1.00 97.06 190 LEU A C 1
ATOM 1514 O O . LEU A 1 190 ? -5.121 6.060 -1.768 1.00 97.06 190 LEU A O 1
ATOM 1518 N N . SER A 1 191 ? -6.299 7.355 -3.178 1.00 95.75 191 SER A N 1
ATOM 1519 C CA . SER A 1 191 ? -6.545 6.349 -4.216 1.00 95.75 191 SER A CA 1
ATOM 1520 C C . SER A 1 191 ? -5.295 6.095 -5.078 1.00 95.75 191 SER A C 1
ATOM 1522 O O . SER A 1 191 ? -5.404 5.921 -6.290 1.00 95.75 191 SER A O 1
ATOM 1524 N N . ILE A 1 192 ? -4.103 6.122 -4.475 1.00 96.38 192 ILE A N 1
ATOM 1525 C CA . ILE A 1 192 ? -2.792 5.991 -5.123 1.00 96.38 192 ILE A CA 1
ATOM 1526 C C . ILE A 1 192 ? -1.850 5.151 -4.249 1.00 96.38 192 ILE A C 1
ATOM 1528 O O . ILE A 1 192 ? -1.896 5.239 -3.020 1.00 96.38 192 ILE A O 1
ATOM 1532 N N . GLY A 1 193 ? -0.988 4.345 -4.863 1.00 96.75 193 GLY A N 1
ATOM 1533 C CA . GLY A 1 193 ? 0.015 3.552 -4.155 1.00 96.75 193 GLY A CA 1
ATOM 1534 C C . GLY A 1 193 ? 1.118 3.022 -5.069 1.00 96.75 193 GLY A C 1
ATOM 1535 O O . GLY A 1 193 ? 1.394 3.568 -6.135 1.00 96.75 193 GLY A O 1
ATOM 1536 N N . GLY A 1 194 ? 1.776 1.947 -4.640 1.00 97.75 194 GLY A N 1
ATOM 1537 C CA . GLY A 1 194 ? 2.858 1.312 -5.386 1.00 97.75 194 GLY A CA 1
ATOM 1538 C C . GLY A 1 194 ? 2.467 0.761 -6.757 1.00 97.75 194 GLY A C 1
ATOM 1539 O O . GLY A 1 194 ? 3.343 0.664 -7.610 1.00 97.75 194 GLY A O 1
ATOM 1540 N N . ASP A 1 195 ? 1.211 0.392 -6.989 1.00 97.38 195 ASP A N 1
ATOM 1541 C CA . ASP A 1 195 ? 0.763 -0.186 -8.261 1.00 97.38 195 ASP A CA 1
ATOM 1542 C C . ASP A 1 195 ? 0.641 0.891 -9.353 1.00 97.38 195 ASP A C 1
ATOM 1544 O O . ASP A 1 195 ? 1.001 0.641 -10.500 1.00 97.38 195 ASP A O 1
ATOM 1548 N N . ASP A 1 196 ? 0.293 2.131 -8.986 1.00 97.94 196 ASP A N 1
ATOM 1549 C CA . ASP A 1 196 ? 0.367 3.297 -9.882 1.00 97.94 196 ASP A CA 1
ATOM 1550 C C . ASP A 1 196 ? 1.796 3.568 -10.357 1.00 97.94 196 ASP A C 1
ATOM 1552 O O . ASP A 1 196 ? 2.022 3.912 -11.514 1.00 97.94 196 ASP A O 1
ATOM 1556 N N . ILE A 1 197 ? 2.777 3.373 -9.470 1.00 98.50 197 ILE A N 1
ATOM 1557 C CA . ILE A 1 197 ? 4.200 3.487 -9.811 1.00 98.50 197 ILE A CA 1
ATOM 1558 C C . ILE A 1 197 ? 4.585 2.382 -10.806 1.00 98.50 197 ILE A C 1
AT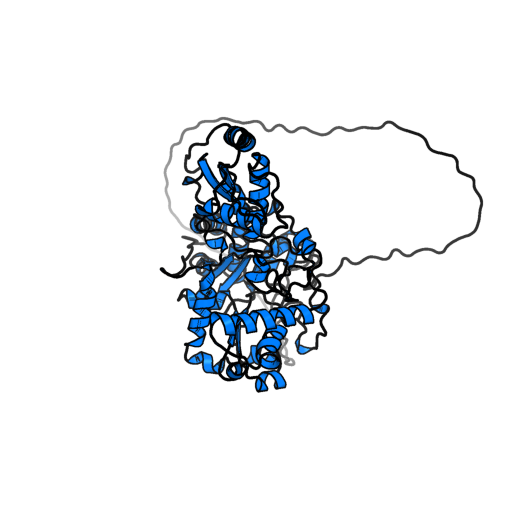OM 1560 O O . ILE A 1 197 ? 5.374 2.635 -11.712 1.00 98.50 197 ILE A O 1
ATOM 1564 N N . THR A 1 198 ? 4.015 1.179 -10.683 1.00 98.44 198 THR A N 1
ATOM 1565 C CA . THR A 1 198 ? 4.232 0.056 -11.614 1.00 98.44 198 THR A CA 1
ATOM 1566 C C . THR A 1 198 ? 3.631 0.339 -12.994 1.00 98.44 198 THR A C 1
ATOM 1568 O O . THR A 1 198 ? 4.324 0.192 -14.004 1.00 98.44 198 THR A O 1
ATOM 1571 N N . GLU A 1 199 ? 2.378 0.802 -13.052 1.00 97.62 199 GLU A N 1
ATOM 1572 C CA . GLU A 1 199 ? 1.706 1.196 -14.298 1.00 97.62 199 GLU A CA 1
ATOM 1573 C C . GLU A 1 199 ? 2.406 2.389 -14.972 1.00 97.62 199 GLU A C 1
ATOM 1575 O O . GLU A 1 199 ? 2.664 2.369 -16.179 1.00 97.62 199 GLU A O 1
ATOM 1580 N N . PHE A 1 200 ? 2.783 3.417 -14.205 1.00 98.25 200 PHE A N 1
ATOM 1581 C CA . PHE A 1 200 ? 3.457 4.591 -14.755 1.00 98.25 200 PHE A CA 1
ATOM 1582 C C . PHE A 1 200 ? 4.900 4.284 -15.180 1.00 98.25 200 PHE A C 1
ATOM 1584 O O . PHE A 1 200 ? 5.330 4.760 -16.233 1.00 98.25 200 PHE A O 1
ATOM 1591 N N . LEU A 1 201 ? 5.625 3.421 -14.453 1.00 98.56 201 LEU A N 1
ATOM 1592 C CA . LEU A 1 201 ? 6.920 2.896 -14.898 1.00 98.56 201 LEU A CA 1
ATOM 1593 C C . LEU A 1 201 ? 6.778 2.155 -16.231 1.00 98.56 201 LEU A C 1
ATOM 1595 O O . LEU A 1 201 ? 7.560 2.416 -17.141 1.00 98.56 201 LEU A O 1
ATOM 1599 N N . TYR A 1 202 ? 5.768 1.294 -16.395 1.00 97.94 202 TYR A N 1
ATOM 1600 C CA . TYR A 1 202 ? 5.497 0.630 -17.675 1.00 97.94 202 TYR A CA 1
ATOM 1601 C C . TYR A 1 202 ? 5.286 1.649 -18.811 1.00 97.94 202 TYR A C 1
ATOM 1603 O O . TYR A 1 202 ? 5.947 1.564 -19.849 1.00 97.94 202 TYR A O 1
ATOM 1611 N N . VAL A 1 203 ? 4.450 2.674 -18.598 1.00 97.31 203 VAL A N 1
ATOM 1612 C CA . VAL A 1 203 ? 4.219 3.751 -19.582 1.00 97.31 203 VAL A CA 1
ATOM 1613 C C . VAL A 1 203 ? 5.503 4.524 -19.914 1.00 97.31 203 VAL A C 1
ATOM 1615 O O . VAL A 1 203 ? 5.711 4.894 -21.072 1.00 97.31 203 VAL A O 1
ATOM 1618 N N . LEU A 1 204 ? 6.377 4.765 -18.935 1.00 98.12 204 LEU A N 1
ATOM 1619 C CA . LEU A 1 204 ? 7.665 5.434 -19.142 1.00 98.12 204 LEU A CA 1
ATOM 1620 C C . LEU A 1 204 ? 8.651 4.546 -19.919 1.00 98.12 204 LEU A C 1
ATOM 1622 O O . LEU A 1 204 ? 9.218 5.000 -20.913 1.00 98.12 204 LEU A O 1
ATOM 1626 N N . LEU A 1 205 ? 8.793 3.268 -19.553 1.00 98.25 205 LEU A N 1
ATOM 1627 C CA . LEU A 1 205 ? 9.672 2.325 -20.252 1.00 98.25 205 LEU A CA 1
ATOM 1628 C C . LEU A 1 205 ? 9.225 2.080 -21.705 1.00 98.25 205 LEU A C 1
ATOM 1630 O O . LEU A 1 205 ? 10.067 1.969 -22.599 1.00 98.25 205 LEU A O 1
ATOM 1634 N N . GLN A 1 206 ? 7.919 2.072 -21.990 1.00 97.44 206 GLN A N 1
ATOM 1635 C CA . GLN A 1 206 ? 7.415 1.972 -23.367 1.00 97.44 206 GLN A CA 1
ATOM 1636 C C . GLN A 1 206 ? 7.851 3.159 -24.250 1.00 97.44 206 GLN A C 1
ATOM 1638 O O . GLN A 1 206 ? 8.156 2.972 -25.431 1.00 97.44 206 GLN A O 1
ATOM 1643 N N . ARG A 1 207 ? 7.979 4.375 -23.690 1.00 96.75 207 ARG A N 1
ATOM 1644 C CA . ARG A 1 207 ? 8.480 5.556 -24.431 1.00 96.75 207 ARG A CA 1
ATOM 1645 C C . ARG A 1 207 ? 9.938 5.397 -24.868 1.00 96.75 207 ARG A C 1
ATOM 1647 O O . ARG A 1 207 ? 10.295 5.881 -25.939 1.00 96.75 207 ARG A O 1
ATOM 1654 N N . ILE A 1 208 ? 10.749 4.671 -24.095 1.00 97.81 208 ILE A N 1
ATOM 1655 C CA . ILE A 1 208 ? 12.131 4.292 -24.438 1.00 97.81 208 ILE A CA 1
ATOM 1656 C C . ILE A 1 208 ? 12.244 2.874 -25.017 1.00 97.81 208 ILE A C 1
ATOM 1658 O O . ILE A 1 208 ? 13.276 2.222 -24.853 1.00 97.81 208 ILE A O 1
ATOM 1662 N N . LYS A 1 209 ? 11.209 2.411 -25.736 1.00 98.06 209 LYS A N 1
ATOM 1663 C CA . LYS A 1 209 ? 11.217 1.164 -26.525 1.00 98.06 209 LYS A CA 1
ATOM 1664 C C . LYS A 1 209 ? 11.564 -0.075 -25.698 1.00 98.06 209 LYS A C 1
ATOM 1666 O O . LYS A 1 209 ? 12.467 -0.823 -26.069 1.00 98.06 209 LYS A O 1
ATOM 1671 N N . PHE A 1 210 ? 10.862 -0.265 -24.578 1.00 98.19 210 PHE A N 1
ATOM 1672 C CA . PHE A 1 210 ? 11.078 -1.367 -23.638 1.00 98.19 210 PHE A CA 1
ATOM 1673 C C . PHE A 1 210 ? 11.395 -2.708 -24.350 1.00 98.19 210 PHE A C 1
ATOM 1675 O O . PHE A 1 210 ? 10.616 -3.138 -25.206 1.00 98.19 210 PHE A O 1
ATOM 1682 N N . PRO A 1 211 ? 12.533 -3.374 -24.045 1.00 97.62 211 PRO A N 1
ATOM 1683 C CA . PRO A 1 211 ? 13.015 -4.519 -24.829 1.00 97.62 211 PRO A CA 1
ATOM 1684 C C . PRO A 1 211 ? 12.048 -5.706 -24.892 1.00 97.62 211 PRO A C 1
ATOM 1686 O O . PRO A 1 211 ? 12.005 -6.421 -25.901 1.00 97.62 211 PRO A O 1
ATOM 1689 N N . TYR A 1 212 ? 11.288 -5.909 -23.814 1.00 97.06 212 TYR A N 1
ATOM 1690 C CA . TYR A 1 212 ? 10.298 -6.966 -23.684 1.00 97.06 212 TYR A CA 1
ATOM 1691 C C . TYR A 1 212 ? 8.941 -6.464 -24.211 1.00 97.06 212 TYR A C 1
ATOM 1693 O O . TYR A 1 212 ? 8.211 -5.735 -23.545 1.00 97.06 212 TYR A O 1
ATOM 1701 N N . ARG A 1 213 ? 8.672 -6.783 -25.483 1.00 93.19 213 ARG A N 1
ATOM 1702 C CA . ARG A 1 213 ? 7.645 -6.129 -26.315 1.00 93.19 213 ARG A CA 1
ATOM 1703 C C . ARG A 1 213 ? 6.249 -6.729 -26.198 1.00 93.19 213 ARG A C 1
ATOM 1705 O O . ARG A 1 213 ? 5.281 -6.010 -26.410 1.00 93.19 213 ARG A O 1
ATOM 1712 N N . ASP A 1 214 ? 6.154 -8.028 -25.927 1.00 92.44 214 ASP A N 1
ATOM 1713 C CA . ASP A 1 214 ? 4.902 -8.781 -25.796 1.00 92.44 214 ASP A CA 1
ATOM 1714 C C . ASP A 1 214 ? 4.426 -8.877 -24.333 1.00 92.44 214 ASP A C 1
ATOM 1716 O O . ASP A 1 214 ? 3.798 -9.863 -23.962 1.00 92.44 214 ASP A O 1
ATOM 1720 N N . LEU A 1 215 ? 4.736 -7.853 -23.522 1.00 94.75 215 LEU A N 1
ATOM 1721 C CA . LEU A 1 215 ? 4.293 -7.714 -22.132 1.00 94.75 215 LEU A CA 1
ATOM 1722 C C . LEU A 1 215 ? 2.822 -7.280 -22.062 1.00 94.75 215 LEU A C 1
ATOM 1724 O O . LEU A 1 215 ? 2.443 -6.261 -22.642 1.00 94.75 215 LEU A O 1
ATOM 1728 N N . ASP A 1 216 ? 2.025 -8.007 -21.284 1.00 92.75 216 ASP A N 1
ATOM 1729 C CA . ASP A 1 216 ? 0.626 -7.702 -20.977 1.00 92.75 216 ASP A CA 1
ATOM 1730 C C . ASP A 1 216 ? 0.422 -7.596 -19.454 1.00 92.75 216 ASP A C 1
ATOM 1732 O O . ASP A 1 216 ? 0.522 -8.582 -18.727 1.00 92.75 216 ASP A O 1
ATOM 1736 N N . LEU A 1 217 ? 0.109 -6.391 -18.955 1.00 92.88 217 LEU A N 1
ATOM 1737 C CA . LEU A 1 217 ? -0.095 -6.133 -17.519 1.00 92.88 217 LEU A CA 1
ATOM 1738 C C . LEU A 1 217 ? -1.273 -6.915 -16.906 1.00 92.88 217 LEU A C 1
ATOM 1740 O O . LEU A 1 217 ? -1.380 -6.961 -15.682 1.00 92.88 217 LEU A O 1
ATOM 1744 N N . THR A 1 218 ? -2.149 -7.528 -17.712 1.00 88.56 218 THR A N 1
ATOM 1745 C CA . THR A 1 218 ? -3.206 -8.413 -17.198 1.00 88.56 218 THR A CA 1
ATOM 1746 C C . THR A 1 218 ? -2.693 -9.810 -16.822 1.00 88.56 218 THR A C 1
ATOM 1748 O O . THR A 1 218 ? -3.374 -10.523 -16.083 1.00 88.56 218 THR A O 1
ATOM 1751 N N . GLN A 1 219 ? -1.484 -10.189 -17.256 1.00 88.50 219 GLN A N 1
ATOM 1752 C CA . GLN A 1 219 ? -0.853 -11.469 -16.923 1.00 88.50 219 GLN A CA 1
ATOM 1753 C C . GLN A 1 219 ? -0.034 -11.357 -15.632 1.00 88.50 219 GLN A C 1
ATOM 1755 O O . GLN A 1 219 ? 0.800 -10.462 -15.474 1.00 88.50 219 GLN A O 1
ATOM 1760 N N . SER A 1 220 ? -0.216 -12.305 -14.705 1.00 88.50 220 SER A N 1
ATOM 1761 C CA . SER A 1 220 ? 0.429 -12.260 -13.381 1.00 88.50 220 SER A CA 1
ATOM 1762 C C . SER A 1 220 ? 1.960 -12.262 -13.461 1.00 88.50 220 SER A C 1
ATOM 1764 O O . SER A 1 220 ? 2.625 -11.561 -12.699 1.00 88.50 220 SER A O 1
ATOM 1766 N N . TYR A 1 221 ? 2.533 -13.014 -14.404 1.00 90.12 221 TYR A N 1
ATOM 1767 C CA . TYR A 1 221 ? 3.980 -13.113 -14.588 1.00 90.12 221 TYR A CA 1
ATOM 1768 C C . TYR A 1 221 ? 4.604 -11.816 -15.134 1.00 90.12 221 TYR A C 1
ATOM 1770 O O . TYR A 1 221 ? 5.706 -11.451 -14.724 1.00 90.12 221 TYR A O 1
ATOM 1778 N N . ASP A 1 222 ? 3.884 -11.080 -15.980 1.00 94.38 222 ASP A N 1
ATOM 1779 C CA . ASP A 1 222 ? 4.325 -9.808 -16.563 1.00 94.38 222 ASP A CA 1
ATOM 1780 C C . ASP A 1 222 ? 4.175 -8.647 -15.581 1.00 94.38 222 ASP A C 1
ATOM 1782 O O . ASP A 1 222 ? 5.087 -7.827 -15.433 1.00 94.38 222 ASP A O 1
ATOM 1786 N N . TRP A 1 223 ? 3.072 -8.633 -14.827 1.00 94.94 223 TRP A N 1
ATOM 1787 C CA . TRP A 1 223 ? 2.914 -7.753 -13.674 1.00 94.94 223 TRP A CA 1
ATOM 1788 C C . TRP A 1 223 ? 4.069 -7.933 -12.679 1.00 94.94 223 TRP A C 1
ATOM 1790 O O . TRP A 1 223 ? 4.676 -6.954 -12.249 1.00 94.94 223 TRP A O 1
ATOM 1800 N N . ASN A 1 224 ? 4.450 -9.178 -12.375 1.00 94.25 224 ASN A N 1
ATOM 1801 C CA . ASN A 1 224 ? 5.564 -9.476 -11.474 1.00 94.25 224 ASN A CA 1
ATOM 1802 C C . ASN A 1 224 ? 6.928 -8.998 -12.011 1.00 94.25 224 ASN A C 1
ATOM 1804 O O . ASN A 1 224 ? 7.743 -8.519 -11.222 1.00 94.25 224 ASN A O 1
ATOM 1808 N N . VAL A 1 225 ? 7.171 -9.042 -13.329 1.00 96.62 225 VAL A N 1
ATOM 1809 C CA . VAL A 1 225 ? 8.369 -8.430 -13.943 1.00 96.62 225 VAL A CA 1
ATOM 1810 C C . VAL A 1 225 ? 8.381 -6.912 -13.730 1.00 96.62 225 VAL A C 1
ATOM 1812 O O . VAL A 1 225 ? 9.420 -6.348 -13.389 1.00 96.62 225 VAL A O 1
ATOM 1815 N N . MET A 1 226 ? 7.235 -6.237 -13.860 1.00 98.25 226 MET A N 1
ATOM 1816 C CA . MET A 1 226 ? 7.145 -4.796 -13.598 1.00 98.25 226 MET A CA 1
ATOM 1817 C C . MET A 1 226 ? 7.251 -4.446 -12.103 1.00 98.25 226 MET A C 1
ATOM 1819 O O . MET A 1 226 ? 7.873 -3.437 -11.767 1.00 98.25 226 MET A O 1
ATOM 1823 N N . GLN A 1 227 ? 6.721 -5.281 -11.198 1.00 97.12 227 GLN A N 1
ATOM 1824 C CA . GLN A 1 227 ? 6.907 -5.133 -9.746 1.00 97.12 227 GLN A CA 1
ATOM 1825 C C . GLN A 1 227 ? 8.389 -5.287 -9.351 1.00 97.12 227 GLN A C 1
ATOM 1827 O O . GLN A 1 227 ? 8.885 -4.489 -8.554 1.00 97.12 227 GLN A O 1
ATOM 1832 N N . ASP A 1 228 ? 9.116 -6.258 -9.921 1.00 97.25 228 ASP A N 1
ATOM 1833 C CA . ASP A 1 228 ? 10.568 -6.423 -9.736 1.00 97.25 228 ASP A CA 1
ATOM 1834 C C . ASP A 1 228 ? 11.346 -5.207 -10.266 1.00 97.25 228 ASP A C 1
ATOM 1836 O O . ASP A 1 228 ? 12.151 -4.623 -9.538 1.00 97.25 228 ASP A O 1
ATOM 1840 N N . LEU A 1 229 ? 11.054 -4.765 -11.495 1.00 98.31 229 LEU A N 1
ATOM 1841 C CA . LEU A 1 229 ? 11.680 -3.579 -12.087 1.00 98.31 229 LEU A CA 1
ATOM 1842 C C . LEU A 1 229 ? 11.442 -2.326 -11.236 1.00 98.31 229 LEU A C 1
ATOM 1844 O O . LEU A 1 229 ? 12.396 -1.608 -10.949 1.00 98.31 229 LEU A O 1
ATOM 1848 N N . LYS A 1 230 ? 10.219 -2.086 -10.748 1.00 98.25 230 LYS A N 1
ATOM 1849 C CA . LYS A 1 230 ? 9.957 -1.010 -9.780 1.00 98.25 230 LYS A CA 1
ATOM 1850 C C . LYS A 1 230 ? 10.819 -1.171 -8.527 1.00 98.25 230 LYS A C 1
ATOM 1852 O O . LYS A 1 230 ? 11.487 -0.226 -8.123 1.00 98.25 230 LYS A O 1
ATOM 1857 N N . SER A 1 231 ? 10.818 -2.359 -7.927 1.00 96.88 231 SER A N 1
ATOM 1858 C CA . SER A 1 231 ? 11.455 -2.606 -6.626 1.00 96.88 231 SER A CA 1
ATOM 1859 C C . SER A 1 231 ? 12.984 -2.532 -6.668 1.00 96.88 231 SER A C 1
ATOM 1861 O O . SER A 1 231 ? 13.600 -2.201 -5.659 1.00 96.88 231 SER A O 1
ATOM 1863 N N . ARG A 1 232 ? 13.602 -2.821 -7.822 1.00 96.44 232 ARG A N 1
ATOM 1864 C CA . ARG A 1 232 ? 15.060 -2.742 -8.018 1.00 96.44 232 ARG A CA 1
ATOM 1865 C C . ARG A 1 232 ? 15.547 -1.428 -8.625 1.00 96.44 232 ARG A C 1
ATOM 1867 O O . ARG A 1 232 ? 16.715 -1.100 -8.434 1.00 96.44 232 ARG A O 1
ATOM 1874 N N . LEU A 1 233 ? 14.712 -0.720 -9.391 1.00 96.75 233 LEU A N 1
ATOM 1875 C CA . LEU A 1 233 ? 15.136 0.462 -10.150 1.00 96.75 233 LEU A CA 1
ATOM 1876 C C . LEU A 1 233 ? 14.619 1.781 -9.577 1.00 96.75 233 LEU A C 1
ATOM 1878 O O . LEU A 1 233 ? 15.349 2.769 -9.630 1.00 96.75 233 LEU A O 1
ATOM 1882 N N . CYS A 1 234 ? 13.381 1.838 -9.073 1.00 98.19 234 CYS A N 1
ATOM 1883 C CA . CYS A 1 234 ? 12.774 3.116 -8.710 1.00 98.19 234 CYS A CA 1
ATOM 1884 C C . CYS A 1 234 ? 13.429 3.747 -7.481 1.00 98.19 234 CYS A C 1
ATOM 1886 O O . CYS A 1 234 ? 13.646 3.089 -6.468 1.00 98.19 234 CYS A O 1
ATOM 1888 N N . THR A 1 235 ? 13.695 5.050 -7.559 1.00 97.75 235 THR A N 1
ATOM 1889 C CA . THR A 1 235 ? 14.376 5.827 -6.515 1.00 97.75 235 THR A CA 1
ATOM 1890 C C . THR A 1 235 ? 13.863 7.264 -6.503 1.00 97.75 235 THR A C 1
ATOM 1892 O O . THR A 1 235 ? 13.546 7.833 -7.543 1.00 97.75 235 THR A O 1
ATOM 1895 N N . LEU A 1 236 ? 13.781 7.858 -5.317 1.00 97.19 236 LEU A N 1
ATOM 1896 C CA . LEU A 1 236 ? 13.514 9.277 -5.075 1.00 97.19 236 LEU A CA 1
ATOM 1897 C C . LEU A 1 236 ? 14.785 10.031 -4.636 1.00 97.19 236 LEU A C 1
ATOM 1899 O O . LEU A 1 236 ? 14.727 11.233 -4.386 1.00 97.19 236 LEU A O 1
ATOM 1903 N N . ASN A 1 237 ? 15.933 9.350 -4.555 1.00 95.12 237 ASN A N 1
ATOM 1904 C CA . ASN A 1 237 ? 17.241 9.965 -4.345 1.00 95.12 237 ASN A CA 1
ATOM 1905 C C . ASN A 1 237 ? 17.822 10.427 -5.690 1.00 95.12 237 ASN A C 1
ATOM 1907 O O . ASN A 1 237 ? 18.196 9.615 -6.536 1.00 95.12 237 ASN A O 1
ATOM 1911 N N . GLU A 1 238 ? 17.954 11.738 -5.895 1.00 92.38 238 GLU A N 1
ATOM 1912 C CA . GLU A 1 238 ? 18.395 12.258 -7.195 1.00 92.38 238 GLU A CA 1
ATOM 1913 C C . GLU A 1 238 ? 19.857 11.941 -7.527 1.00 92.38 238 GLU A C 1
ATOM 1915 O O . GLU A 1 238 ? 20.237 12.021 -8.694 1.00 92.38 238 GLU A O 1
ATOM 1920 N N . ALA A 1 239 ? 20.683 11.582 -6.537 1.00 91.94 239 ALA A N 1
ATOM 1921 C CA . ALA A 1 239 ? 22.079 11.213 -6.768 1.00 91.94 239 ALA A CA 1
ATOM 1922 C C . ALA A 1 239 ? 22.234 9.901 -7.564 1.00 91.94 239 ALA A C 1
ATOM 1924 O O . ALA A 1 239 ? 23.253 9.721 -8.230 1.00 91.94 239 ALA A O 1
ATOM 1925 N N . ASP A 1 240 ? 21.220 9.028 -7.542 1.00 91.44 240 ASP A N 1
ATOM 1926 C CA . ASP A 1 240 ? 21.222 7.734 -8.240 1.00 91.44 240 ASP A CA 1
ATOM 1927 C C . ASP A 1 240 ? 20.831 7.858 -9.731 1.00 91.44 240 ASP A C 1
ATOM 1929 O O . ASP A 1 240 ? 20.962 6.905 -10.504 1.00 91.44 240 ASP A O 1
ATOM 1933 N N . VAL A 1 241 ? 20.349 9.035 -10.155 1.00 92.62 241 VAL A N 1
ATOM 1934 C CA . VAL A 1 241 ? 19.764 9.284 -11.483 1.00 92.62 241 VAL A CA 1
ATOM 1935 C C . VAL A 1 241 ? 20.862 9.456 -12.541 1.00 92.62 241 VAL A C 1
ATOM 1937 O O . VAL A 1 241 ? 21.289 10.566 -12.878 1.00 92.62 241 VAL A O 1
ATOM 1940 N N . ALA A 1 242 ? 21.317 8.327 -13.083 1.00 93.19 242 ALA A N 1
ATOM 1941 C CA . ALA A 1 242 ? 22.313 8.223 -14.147 1.00 93.19 242 ALA A CA 1
ATOM 1942 C C . ALA A 1 242 ? 21.831 7.297 -15.278 1.00 93.19 242 ALA A C 1
ATOM 1944 O O . ALA A 1 242 ? 20.991 6.427 -15.066 1.00 93.19 242 ALA A O 1
ATOM 1945 N N . LEU A 1 243 ? 22.333 7.503 -16.505 1.00 96.19 243 LEU A N 1
ATOM 1946 C CA . LEU A 1 243 ? 21.982 6.656 -17.654 1.00 96.19 243 LEU A CA 1
ATOM 1947 C C . LEU A 1 243 ? 22.700 5.310 -17.511 1.00 96.19 243 LEU A C 1
ATOM 1949 O O . LEU A 1 243 ? 23.848 5.154 -17.934 1.00 96.19 243 LEU A O 1
ATOM 1953 N N . ASN A 1 244 ? 22.008 4.364 -16.893 1.00 96.00 244 ASN A N 1
ATOM 1954 C CA . ASN A 1 244 ? 22.544 3.076 -16.479 1.00 96.00 244 ASN A CA 1
ATOM 1955 C C . ASN A 1 244 ? 22.094 1.957 -17.428 1.00 96.00 244 ASN A C 1
ATOM 1957 O O . ASN A 1 244 ? 21.161 2.120 -18.214 1.00 96.00 244 ASN A O 1
ATOM 1961 N N . LEU A 1 245 ? 22.775 0.812 -17.351 1.00 97.00 245 LEU A N 1
ATOM 1962 C CA . LEU A 1 245 ? 22.338 -0.451 -17.946 1.00 97.00 245 LEU A CA 1
ATOM 1963 C C . LEU A 1 245 ? 22.008 -1.416 -16.807 1.00 97.00 245 LEU A C 1
ATOM 1965 O O . LEU A 1 245 ? 22.872 -1.726 -15.992 1.00 97.00 245 LEU A O 1
ATOM 1969 N N . TYR A 1 246 ? 20.768 -1.883 -16.790 1.00 97.25 246 TYR A N 1
ATOM 1970 C CA . TYR A 1 246 ? 20.226 -2.848 -15.845 1.00 97.25 246 TYR A CA 1
ATOM 1971 C C . TYR A 1 246 ? 19.897 -4.154 -16.562 1.00 97.25 246 TYR A C 1
ATOM 1973 O O . TYR A 1 246 ? 19.663 -4.156 -17.771 1.00 97.25 246 TYR A O 1
ATOM 1981 N N . ASP A 1 247 ? 19.810 -5.255 -15.826 1.00 96.94 247 ASP A N 1
ATOM 1982 C CA . ASP A 1 247 ? 19.276 -6.519 -16.317 1.00 96.94 247 ASP A CA 1
ATOM 1983 C C . ASP A 1 247 ? 18.011 -6.957 -15.564 1.00 96.94 247 ASP A C 1
ATOM 1985 O O . ASP A 1 247 ? 17.767 -6.601 -14.405 1.00 96.94 247 ASP A O 1
ATOM 1989 N N . PHE A 1 248 ? 17.170 -7.722 -16.256 1.00 97.19 248 PHE A N 1
ATOM 1990 C CA . PHE A 1 248 ? 15.988 -8.376 -15.700 1.00 97.19 248 PHE A CA 1
ATOM 1991 C C . PHE A 1 248 ? 15.753 -9.726 -16.381 1.00 97.19 248 PHE A C 1
ATOM 1993 O O . PHE A 1 248 ? 16.287 -9.996 -17.459 1.00 97.19 248 PHE A O 1
ATOM 2000 N N . VAL A 1 249 ? 14.988 -10.598 -15.725 1.00 96.00 249 VAL A N 1
ATOM 2001 C CA . VAL A 1 249 ? 14.759 -11.974 -16.179 1.00 96.00 249 VAL A CA 1
ATOM 2002 C C . VAL A 1 249 ? 13.263 -12.233 -16.277 1.00 96.00 249 VAL A C 1
ATOM 2004 O O . VAL A 1 249 ? 12.550 -12.179 -15.277 1.00 96.00 249 VAL A O 1
ATOM 2007 N N . VAL A 1 250 ? 12.805 -12.529 -17.489 1.00 95.69 250 VAL A N 1
ATOM 2008 C CA . VAL A 1 250 ? 11.422 -12.875 -17.812 1.00 95.69 250 VAL A CA 1
ATOM 2009 C C . VAL A 1 250 ? 11.281 -14.394 -17.751 1.00 95.69 250 VAL A C 1
ATOM 2011 O O . VAL A 1 250 ? 12.027 -15.131 -18.399 1.00 95.69 250 VAL A O 1
ATOM 2014 N N . ARG A 1 251 ? 10.315 -14.867 -16.958 1.00 92.44 251 ARG A N 1
ATOM 2015 C CA . ARG A 1 251 ? 9.955 -16.285 -16.825 1.00 92.44 251 ARG A CA 1
ATOM 2016 C C . ARG A 1 251 ? 8.498 -16.440 -17.215 1.00 92.44 251 ARG A C 1
ATOM 2018 O O . ARG A 1 251 ? 7.652 -15.718 -16.699 1.00 92.44 251 ARG A O 1
ATOM 2025 N N . ARG A 1 252 ? 8.217 -17.370 -18.125 1.00 90.06 252 ARG A N 1
ATOM 2026 C CA . ARG A 1 252 ? 6.891 -17.570 -18.718 1.00 90.06 252 ARG A CA 1
ATOM 2027 C C . ARG A 1 252 ? 6.507 -19.050 -18.723 1.00 90.06 252 ARG A C 1
ATOM 2029 O O . ARG A 1 252 ? 7.400 -19.898 -18.649 1.00 90.06 252 ARG A O 1
ATOM 2036 N N . PRO A 1 253 ? 5.208 -19.384 -18.795 1.00 87.06 253 PRO A N 1
ATOM 2037 C CA . PRO A 1 253 ? 4.786 -20.747 -19.092 1.00 87.06 253 PRO A CA 1
ATOM 2038 C C . PRO A 1 253 ? 5.285 -21.164 -20.473 1.00 87.06 253 PRO A C 1
ATOM 2040 O O . PRO A 1 253 ? 5.341 -20.343 -21.390 1.00 87.06 253 PRO A O 1
ATOM 2043 N N . ASP A 1 254 ? 5.606 -22.449 -20.620 1.00 85.19 254 ASP A N 1
ATOM 2044 C CA . ASP A 1 254 ? 5.822 -23.117 -21.910 1.00 85.19 254 ASP A CA 1
ATOM 2045 C C . ASP A 1 254 ? 6.878 -22.441 -22.834 1.00 85.19 254 ASP A C 1
ATOM 2047 O O . ASP A 1 254 ? 6.916 -22.679 -24.042 1.00 85.19 254 ASP A O 1
ATOM 2051 N N . ARG A 1 255 ? 7.763 -21.604 -22.263 1.00 88.69 255 ARG A N 1
ATOM 2052 C CA . ARG A 1 255 ? 8.856 -20.864 -22.922 1.00 88.69 255 ARG A CA 1
ATOM 2053 C C . ARG A 1 255 ? 10.133 -20.931 -22.063 1.00 88.69 255 ARG A C 1
ATOM 2055 O O . ARG A 1 255 ? 10.025 -21.007 -20.840 1.00 88.69 255 ARG A O 1
ATOM 2062 N N . PRO A 1 256 ? 11.339 -20.875 -22.661 1.00 90.56 256 PRO A N 1
ATOM 2063 C CA . PRO A 1 256 ? 12.583 -20.792 -21.895 1.00 90.56 256 PRO A CA 1
ATOM 2064 C C . PRO A 1 256 ? 12.698 -19.452 -21.150 1.00 90.56 256 PRO A C 1
ATOM 2066 O O . PRO A 1 256 ? 12.103 -18.456 -21.559 1.00 90.56 256 PRO A O 1
ATOM 2069 N N . THR A 1 257 ? 13.503 -19.414 -20.087 1.00 95.06 257 THR A N 1
ATOM 2070 C CA . THR A 1 257 ? 13.796 -18.180 -19.343 1.00 95.06 257 THR A CA 1
ATOM 2071 C C . THR A 1 257 ? 14.610 -17.206 -20.208 1.00 95.06 257 THR A C 1
ATOM 2073 O O . THR A 1 257 ? 15.647 -17.570 -20.766 1.00 95.06 257 THR A O 1
ATOM 2076 N N . GLU A 1 258 ? 14.170 -15.950 -20.292 1.00 96.00 258 GLU A N 1
ATOM 2077 C CA . GLU A 1 258 ? 14.771 -14.906 -21.134 1.00 96.00 258 GLU A CA 1
ATOM 2078 C C . GLU A 1 258 ? 15.393 -13.799 -20.272 1.00 96.00 258 GLU A C 1
ATOM 2080 O O . GLU A 1 258 ? 14.716 -13.165 -19.461 1.00 96.00 258 GLU A O 1
ATOM 2085 N N . LYS A 1 259 ? 16.687 -13.526 -20.459 1.00 97.31 259 LYS A N 1
ATOM 2086 C CA . LYS A 1 259 ? 17.387 -12.413 -19.813 1.00 97.31 259 LYS A CA 1
ATOM 2087 C C . LYS A 1 259 ? 17.443 -11.201 -20.738 1.00 97.31 259 LYS A C 1
ATOM 2089 O O . LYS A 1 259 ? 17.973 -11.277 -21.844 1.00 97.31 259 LYS A O 1
ATOM 2094 N N . TYR A 1 260 ? 16.955 -10.066 -20.253 1.00 98.19 260 TYR A N 1
ATOM 2095 C CA . TYR A 1 260 ? 16.926 -8.795 -20.970 1.00 98.19 260 TYR A CA 1
ATOM 2096 C C . TYR A 1 260 ? 17.858 -7.765 -20.324 1.00 98.19 260 TYR A C 1
ATOM 2098 O O . TYR A 1 260 ? 18.027 -7.740 -19.105 1.00 98.19 260 TYR A O 1
ATOM 2106 N N . GLY A 1 261 ? 18.429 -6.885 -21.149 1.00 98.00 261 GLY A N 1
ATOM 2107 C CA . GLY A 1 261 ? 19.158 -5.691 -20.730 1.00 98.00 261 GLY A CA 1
ATOM 2108 C C . GLY A 1 261 ? 18.361 -4.430 -21.060 1.00 98.00 261 GLY A C 1
ATOM 2109 O O . GLY A 1 261 ? 17.905 -4.264 -22.188 1.00 98.00 261 GLY A O 1
ATOM 2110 N N . LEU A 1 262 ? 18.209 -3.539 -20.082 1.00 98.31 262 LEU A N 1
ATOM 2111 C CA . LEU A 1 262 ? 17.447 -2.294 -20.151 1.00 98.31 262 LEU A CA 1
ATOM 2112 C C . LEU A 1 262 ? 18.361 -1.102 -19.868 1.00 98.31 262 LEU A C 1
ATOM 2114 O O . LEU A 1 262 ? 18.963 -1.025 -18.798 1.00 98.31 262 LEU A O 1
ATOM 2118 N N . ARG A 1 263 ? 18.403 -0.120 -20.769 1.00 98.19 263 ARG A N 1
ATOM 2119 C CA . ARG A 1 263 ? 18.857 1.229 -20.418 1.00 98.19 263 ARG A CA 1
ATOM 2120 C C . ARG A 1 263 ? 17.683 2.086 -19.977 1.00 98.19 263 ARG A C 1
ATOM 2122 O O . ARG A 1 263 ? 16.670 2.116 -20.668 1.00 98.19 263 ARG A O 1
ATOM 2129 N N . ALA A 1 264 ? 17.866 2.804 -18.876 1.00 97.56 264 ALA A N 1
ATOM 2130 C CA . ALA A 1 264 ? 16.956 3.822 -18.352 1.00 97.56 264 ALA A CA 1
ATOM 2131 C C . ALA A 1 264 ? 17.781 4.974 -17.747 1.00 97.56 264 ALA A C 1
ATOM 2133 O O . ALA A 1 264 ? 18.968 4.798 -17.452 1.00 97.56 264 ALA A O 1
ATOM 2134 N N . TYR A 1 265 ? 17.172 6.149 -17.600 1.00 96.75 265 TYR A N 1
ATOM 2135 C CA . TYR A 1 265 ? 17.790 7.350 -17.045 1.00 96.75 265 TYR A CA 1
ATOM 2136 C C . TYR A 1 265 ? 16.945 7.981 -15.937 1.00 96.75 265 TYR A C 1
ATOM 2138 O O . TYR A 1 265 ? 17.220 7.755 -14.762 1.00 96.75 265 TYR A O 1
ATOM 2146 N N . ASP A 1 266 ? 15.945 8.785 -16.294 1.00 96.31 266 ASP A N 1
ATOM 2147 C CA . ASP A 1 266 ? 15.085 9.514 -15.365 1.00 96.31 266 ASP A CA 1
ATOM 2148 C C . ASP A 1 266 ? 13.706 8.862 -15.193 1.00 96.31 266 ASP A C 1
ATOM 2150 O O . ASP A 1 266 ? 12.997 9.186 -14.244 1.00 96.31 266 ASP A O 1
ATOM 2154 N N . GLU A 1 267 ? 13.362 7.849 -15.996 1.00 97.62 267 GLU A N 1
ATOM 2155 C CA . GLU A 1 267 ? 12.143 7.045 -15.827 1.00 97.62 267 GLU A CA 1
ATOM 2156 C C . GLU A 1 267 ? 12.045 6.439 -14.413 1.00 97.62 267 GLU A C 1
ATOM 2158 O O . GLU A 1 267 ? 10.960 6.367 -13.837 1.00 97.62 267 GLU A O 1
ATOM 2163 N N . ILE A 1 268 ? 13.191 6.075 -13.826 1.00 97.00 268 ILE A N 1
ATOM 2164 C CA . ILE A 1 268 ? 13.298 5.460 -12.495 1.00 97.00 268 ILE A CA 1
ATOM 2165 C C . ILE A 1 268 ? 12.921 6.403 -11.341 1.00 97.00 268 ILE A C 1
ATOM 2167 O O . ILE A 1 268 ? 12.507 5.926 -10.287 1.00 97.00 268 ILE A O 1
ATOM 2171 N N . ILE A 1 269 ? 13.035 7.723 -11.532 1.00 97.38 269 ILE A N 1
ATOM 2172 C CA . ILE A 1 269 ? 12.631 8.739 -10.544 1.00 97.38 269 ILE A CA 1
ATOM 2173 C C . ILE A 1 269 ? 11.307 9.408 -10.916 1.00 97.38 269 ILE A C 1
ATOM 2175 O O . ILE A 1 269 ? 10.513 9.738 -10.038 1.00 97.38 269 ILE A O 1
ATOM 2179 N N . LEU A 1 270 ? 11.005 9.525 -12.211 1.00 97.38 270 LEU A N 1
ATOM 2180 C CA . LEU A 1 270 ? 9.713 10.010 -12.687 1.00 97.38 270 LEU A CA 1
ATOM 2181 C C . LEU A 1 270 ? 8.570 9.068 -12.284 1.00 97.38 270 LEU A C 1
ATOM 2183 O O . LEU A 1 270 ? 7.527 9.562 -11.867 1.00 97.38 270 LEU A O 1
ATOM 2187 N N . ALA A 1 271 ? 8.770 7.745 -12.330 1.00 98.31 271 ALA A N 1
ATOM 2188 C CA . ALA A 1 271 ? 7.761 6.774 -11.903 1.00 98.31 271 ALA A CA 1
ATOM 2189 C C . ALA A 1 271 ? 7.282 6.993 -10.447 1.00 98.31 271 ALA A C 1
ATOM 2191 O O . ALA A 1 271 ? 6.095 7.254 -10.258 1.00 98.31 271 ALA A O 1
ATOM 2192 N N . PRO A 1 272 ? 8.143 6.967 -9.404 1.00 98.25 272 PRO A N 1
ATOM 2193 C CA . PRO A 1 272 ? 7.702 7.186 -8.024 1.00 98.25 272 PRO A CA 1
ATOM 2194 C C . PRO A 1 272 ? 7.277 8.631 -7.725 1.00 98.25 272 PRO A C 1
ATOM 2196 O O . PRO A 1 272 ? 6.590 8.872 -6.731 1.00 98.25 272 PRO A O 1
ATOM 2199 N N . MET A 1 273 ? 7.630 9.604 -8.574 1.00 97.31 273 MET A N 1
ATOM 2200 C CA . MET A 1 273 ? 7.159 10.982 -8.418 1.00 97.31 273 MET A CA 1
ATOM 2201 C C . MET A 1 273 ? 5.641 11.143 -8.607 1.00 97.31 273 MET A C 1
ATOM 2203 O O . MET A 1 273 ? 5.120 12.165 -8.161 1.00 97.31 273 MET A O 1
ATOM 2207 N N . CYS A 1 274 ? 4.909 10.162 -9.158 1.00 97.38 274 CYS A N 1
ATOM 2208 C CA . CYS A 1 274 ? 3.443 10.229 -9.247 1.00 97.38 274 CYS A CA 1
ATOM 2209 C C . CYS A 1 274 ? 2.752 10.345 -7.874 1.00 97.38 274 CYS A C 1
ATOM 2211 O O . CYS A 1 274 ? 1.688 10.949 -7.788 1.00 97.38 274 CYS A O 1
ATOM 2213 N N . LEU A 1 275 ? 3.381 9.873 -6.786 1.00 98.06 275 LEU A N 1
ATOM 2214 C CA . LEU A 1 275 ? 2.893 10.073 -5.411 1.00 98.06 275 LEU A CA 1
ATOM 2215 C C . LEU A 1 275 ? 2.784 11.559 -5.025 1.00 98.06 275 LEU A C 1
ATOM 2217 O O . LEU A 1 275 ? 1.963 11.929 -4.190 1.00 98.06 275 LEU A O 1
ATOM 2221 N N . PHE A 1 276 ? 3.604 12.416 -5.636 1.00 97.75 276 PHE A N 1
ATOM 2222 C CA . PHE A 1 276 ? 3.625 13.865 -5.415 1.00 97.75 276 PHE A CA 1
ATOM 2223 C C . PHE A 1 276 ? 3.101 14.664 -6.616 1.00 97.75 276 PHE A C 1
ATOM 2225 O O . PHE A 1 276 ? 3.009 15.887 -6.561 1.00 97.75 276 PHE A O 1
ATOM 2232 N N . GLU A 1 277 ? 2.799 13.976 -7.713 1.00 96.56 277 GLU A N 1
ATOM 2233 C CA . GLU A 1 277 ? 2.290 14.538 -8.958 1.00 96.56 277 GLU A CA 1
ATOM 2234 C C . GLU A 1 277 ? 1.208 13.601 -9.532 1.00 96.56 277 GLU A C 1
ATOM 2236 O O . GLU A 1 277 ? 1.409 12.942 -10.556 1.00 96.56 277 GLU A O 1
ATOM 2241 N N . PRO A 1 278 ? 0.055 13.485 -8.846 1.00 95.44 278 PRO A N 1
ATOM 2242 C CA . PRO A 1 278 ? -0.959 12.474 -9.138 1.00 95.44 278 PRO A CA 1
ATOM 2243 C C . PRO A 1 278 ? -1.725 12.726 -10.445 1.00 95.44 278 PRO A C 1
ATOM 2245 O O . PRO A 1 278 ? -2.521 11.886 -10.854 1.00 95.44 278 PRO A O 1
ATOM 2248 N N . ARG A 1 279 ? -1.474 13.838 -11.155 1.00 94.06 279 ARG A N 1
ATOM 2249 C CA . ARG A 1 279 ? -2.130 14.180 -12.435 1.00 94.06 279 ARG A CA 1
ATOM 2250 C C . ARG A 1 279 ? -1.867 13.181 -13.573 1.00 94.06 279 ARG A C 1
ATOM 2252 O O . ARG A 1 279 ? -2.472 13.310 -14.633 1.00 94.06 279 ARG A O 1
ATOM 2259 N N . VAL A 1 280 ? -0.976 12.207 -13.374 1.00 93.25 280 VAL A N 1
ATOM 2260 C CA . VAL A 1 280 ? -0.720 11.096 -14.309 1.00 93.25 280 VAL A CA 1
ATOM 2261 C C . VAL A 1 280 ? -1.610 9.863 -14.075 1.00 93.25 280 VAL A C 1
ATOM 2263 O O . VAL A 1 280 ? -1.565 8.941 -14.884 1.00 93.25 280 VAL A O 1
ATOM 2266 N N . VAL A 1 281 ? -2.405 9.829 -12.997 1.00 94.19 281 VAL A N 1
ATOM 2267 C CA . VAL A 1 281 ? -3.230 8.676 -12.591 1.00 94.19 281 VAL A CA 1
ATOM 2268 C C . VAL A 1 281 ? -4.689 8.844 -13.032 1.00 94.19 281 VAL A C 1
ATOM 2270 O O . VAL A 1 281 ? -5.340 9.842 -12.726 1.00 94.19 281 VAL A O 1
ATOM 2273 N N . GLU A 1 282 ? -5.247 7.833 -13.704 1.00 93.12 282 GLU A N 1
ATOM 2274 C CA . GLU A 1 282 ? -6.652 7.817 -14.147 1.00 93.12 282 GLU A CA 1
ATOM 2275 C C . GLU A 1 282 ? -7.615 7.389 -13.018 1.00 93.12 282 GLU A C 1
ATOM 2277 O O . GLU A 1 282 ? -8.218 6.313 -13.053 1.00 93.12 282 GLU A O 1
ATOM 2282 N N . PHE A 1 283 ? -7.768 8.240 -11.998 1.00 93.19 283 PHE A N 1
ATOM 2283 C CA . PHE A 1 283 ? -8.560 7.959 -10.789 1.00 93.19 283 PHE A CA 1
ATOM 2284 C C . PHE A 1 283 ? -9.998 7.480 -11.047 1.00 93.19 283 PHE A C 1
ATOM 2286 O O . PHE A 1 283 ? -10.490 6.620 -10.317 1.00 93.19 283 PHE A O 1
ATOM 2293 N N . ASP A 1 284 ? -10.673 7.984 -12.082 1.00 91.31 284 ASP A N 1
ATOM 2294 C CA . ASP A 1 284 ? -12.044 7.575 -12.409 1.00 91.31 284 ASP A CA 1
ATOM 2295 C C . ASP A 1 284 ? -12.137 6.096 -12.818 1.00 91.31 284 ASP A C 1
ATOM 2297 O O . ASP A 1 284 ? -13.108 5.421 -12.467 1.00 91.31 284 ASP A O 1
ATOM 2301 N N . ARG A 1 285 ? -11.097 5.534 -13.462 1.00 89.75 285 ARG A N 1
ATOM 2302 C CA . ARG A 1 285 ? -11.058 4.095 -13.787 1.00 89.75 285 ARG A CA 1
ATOM 2303 C C . ARG A 1 285 ? -11.055 3.223 -12.536 1.00 89.75 285 ARG A C 1
ATOM 2305 O O . ARG A 1 285 ? -11.695 2.174 -12.534 1.00 89.75 285 ARG A O 1
ATOM 2312 N N . LYS A 1 286 ? -10.406 3.669 -11.455 1.00 88.38 286 LYS A N 1
ATOM 2313 C CA . LYS A 1 286 ? -10.318 2.918 -10.189 1.00 88.38 286 LYS A CA 1
ATOM 2314 C C . LYS A 1 286 ? -11.672 2.711 -9.506 1.00 88.38 286 LYS A C 1
ATOM 2316 O O . LYS A 1 286 ? -11.800 1.821 -8.670 1.00 88.38 286 LYS A O 1
ATOM 2321 N N . ARG A 1 287 ? -12.688 3.503 -9.871 1.00 84.50 287 ARG A N 1
ATOM 2322 C CA . ARG A 1 287 ? -14.061 3.387 -9.356 1.00 84.50 287 ARG A CA 1
ATOM 2323 C C . ARG A 1 287 ? -14.975 2.489 -10.191 1.00 84.50 287 ARG A C 1
ATOM 2325 O O . ARG A 1 287 ? -16.062 2.148 -9.726 1.00 84.50 287 ARG A O 1
ATOM 2332 N N . ILE A 1 288 ? -14.568 2.084 -11.396 1.00 85.00 288 ILE A N 1
ATOM 2333 C CA . ILE A 1 288 ? -15.416 1.292 -12.296 1.00 85.00 288 ILE A CA 1
ATOM 2334 C C . ILE A 1 288 ? -15.749 -0.062 -11.650 1.00 85.00 288 ILE A C 1
ATOM 2336 O O . ILE A 1 288 ? -14.868 -0.833 -11.280 1.00 85.00 288 ILE A O 1
ATOM 2340 N N . GLY A 1 289 ? -17.048 -0.340 -11.518 1.00 77.62 289 GLY A N 1
ATOM 2341 C CA . GLY A 1 289 ? -17.584 -1.583 -10.956 1.00 77.62 289 GLY A CA 1
ATOM 2342 C C . GLY A 1 289 ? -17.574 -1.688 -9.425 1.00 77.62 289 GLY A C 1
ATOM 2343 O O . GLY A 1 289 ? -18.160 -2.636 -8.904 1.00 77.62 289 GLY A O 1
ATOM 2344 N N . LEU A 1 290 ? -17.001 -0.726 -8.689 1.00 79.12 290 LEU A N 1
ATOM 2345 C CA . LEU A 1 290 ? -17.148 -0.682 -7.230 1.00 79.12 290 LEU A CA 1
ATOM 2346 C C . LEU A 1 290 ? -18.608 -0.375 -6.866 1.00 79.12 290 LEU A C 1
ATOM 2348 O O . LEU A 1 290 ? -19.133 0.697 -7.169 1.00 79.12 290 LEU A O 1
ATOM 2352 N N . ARG A 1 291 ? -19.275 -1.323 -6.203 1.00 72.56 291 ARG A N 1
ATOM 2353 C CA . ARG A 1 291 ? -20.651 -1.159 -5.708 1.00 72.56 291 ARG A CA 1
ATOM 2354 C C . ARG A 1 291 ? -20.645 -0.552 -4.301 1.00 72.56 291 ARG A C 1
ATOM 2356 O O . ARG A 1 291 ? -19.835 -0.982 -3.477 1.00 72.56 291 ARG A O 1
ATOM 2363 N N . PRO A 1 292 ? -21.539 0.411 -4.001 1.00 62.75 292 PRO A N 1
ATOM 2364 C CA . PRO A 1 292 ? -21.571 1.070 -2.702 1.00 62.75 292 PRO A CA 1
ATOM 2365 C C . PRO A 1 292 ? -22.057 0.130 -1.574 1.00 62.75 292 PRO A C 1
ATOM 2367 O O . PRO A 1 292 ? -22.887 -0.754 -1.825 1.00 62.75 292 PRO A O 1
ATOM 2370 N N . PRO A 1 293 ? -21.620 0.351 -0.316 1.00 53.47 293 PRO A N 1
ATOM 2371 C CA . PRO A 1 293 ? -21.990 -0.473 0.847 1.00 53.47 293 PRO A CA 1
ATOM 2372 C C . PRO A 1 293 ? -23.495 -0.523 1.155 1.00 53.47 293 PRO A C 1
ATOM 2374 O O . PRO A 1 293 ? -23.973 -1.465 1.777 1.00 53.47 293 PRO A O 1
ATOM 2377 N N . SER A 1 294 ? -24.268 0.456 0.678 1.00 50.44 294 SER A N 1
ATOM 2378 C CA . SER A 1 294 ? -25.735 0.492 0.783 1.00 50.44 294 SER A CA 1
ATOM 2379 C C . SER A 1 294 ? -26.458 -0.612 -0.008 1.00 50.44 294 SER A C 1
ATOM 2381 O O . SER A 1 294 ? -27.682 -0.685 0.033 1.00 50.44 294 SER A O 1
ATOM 2383 N N . SER A 1 295 ? -25.720 -1.470 -0.720 1.00 49.56 295 SER A N 1
ATOM 2384 C CA . SER A 1 295 ? -26.237 -2.691 -1.356 1.00 49.56 295 SER A CA 1
ATOM 2385 C C . SER A 1 295 ? -26.296 -3.911 -0.421 1.00 49.56 295 SER A C 1
ATOM 2387 O O . SER A 1 295 ? -26.820 -4.954 -0.814 1.00 49.56 295 SER A O 1
ATOM 2389 N N . TYR A 1 296 ? -25.794 -3.799 0.812 1.00 52.88 296 TYR A N 1
ATOM 2390 C CA . TYR A 1 296 ? -25.970 -4.806 1.861 1.00 52.88 296 TYR A CA 1
ATOM 2391 C C . TYR A 1 296 ? -27.289 -4.581 2.624 1.00 52.88 296 TYR A C 1
ATOM 2393 O O . TYR A 1 296 ? -27.836 -3.480 2.620 1.00 52.88 296 TYR A O 1
ATOM 2401 N N . ASN A 1 297 ? -27.796 -5.604 3.321 1.00 46.78 297 ASN A N 1
ATOM 2402 C CA . ASN A 1 297 ? -28.983 -5.474 4.180 1.00 46.78 297 ASN A CA 1
ATOM 2403 C C . ASN A 1 297 ? -28.626 -4.719 5.478 1.00 46.78 297 ASN A C 1
ATOM 2405 O O . ASN A 1 297 ? -28.412 -5.322 6.528 1.00 46.78 297 ASN A O 1
ATOM 2409 N N . VAL A 1 298 ? -28.512 -3.393 5.380 1.00 51.09 298 VAL A N 1
ATOM 2410 C CA . VAL A 1 298 ? -28.167 -2.478 6.478 1.00 51.09 298 VAL A CA 1
ATOM 2411 C C . VAL A 1 298 ? -29.304 -2.438 7.509 1.00 51.09 298 VAL A C 1
ATOM 2413 O O . VAL A 1 298 ? -30.369 -1.883 7.249 1.00 51.09 298 VAL A O 1
ATOM 2416 N N . THR A 1 299 ? -29.075 -3.013 8.692 1.00 53.03 299 THR A N 1
ATOM 2417 C CA . THR A 1 299 ? -29.893 -2.759 9.890 1.00 53.03 299 THR A CA 1
ATOM 2418 C C . THR A 1 299 ? -29.580 -1.374 10.463 1.00 53.03 299 THR A C 1
ATOM 2420 O O . THR A 1 299 ? -28.532 -0.798 10.166 1.00 53.03 299 THR A O 1
ATOM 2423 N N . GLU A 1 300 ? -30.454 -0.836 11.321 1.00 49.34 300 GLU A N 1
ATOM 2424 C CA . GLU A 1 300 ? -30.286 0.513 11.895 1.00 49.34 300 GLU A CA 1
ATOM 2425 C C . GLU A 1 300 ? -28.956 0.705 12.652 1.00 49.34 300 GLU A C 1
ATOM 2427 O O . GLU A 1 300 ? -28.436 1.813 12.727 1.00 49.34 300 GLU A O 1
ATOM 2432 N N . GLU A 1 301 ? -28.349 -0.379 13.143 1.00 49.38 301 GLU A N 1
ATOM 2433 C CA . GLU A 1 301 ? -27.055 -0.373 13.842 1.00 49.38 301 GLU A CA 1
ATOM 2434 C C . GLU A 1 301 ? -25.833 -0.227 12.919 1.00 49.38 301 GLU A C 1
ATOM 2436 O O . GLU A 1 301 ? -24.722 -0.002 13.397 1.00 49.38 301 GLU A O 1
ATOM 2441 N N . ILE A 1 302 ? -26.027 -0.370 11.605 1.00 52.72 302 ILE A N 1
ATOM 2442 C CA . ILE A 1 302 ? -24.991 -0.251 10.567 1.00 52.72 302 ILE A CA 1
ATOM 2443 C C . ILE A 1 302 ? -25.137 1.092 9.816 1.00 52.72 302 ILE A C 1
ATOM 2445 O O . ILE A 1 302 ? -24.342 1.404 8.931 1.00 52.72 302 ILE A O 1
ATOM 2449 N N . ILE A 1 303 ? -26.131 1.921 10.164 1.00 51.66 303 ILE A N 1
ATOM 2450 C CA . ILE A 1 303 ? -26.301 3.250 9.568 1.00 51.66 303 ILE A CA 1
ATOM 2451 C C . ILE A 1 303 ? -25.158 4.161 10.027 1.00 51.66 303 ILE A C 1
ATOM 2453 O O . ILE A 1 303 ? -25.142 4.664 11.150 1.00 51.66 303 ILE A O 1
ATOM 2457 N N . ASP A 1 304 ? -24.217 4.428 9.123 1.00 52.41 304 ASP A N 1
ATOM 2458 C CA . ASP A 1 304 ? -23.332 5.580 9.258 1.00 52.41 304 ASP A CA 1
ATOM 2459 C C . ASP A 1 304 ? -24.155 6.864 9.235 1.00 52.41 304 ASP A C 1
ATOM 2461 O O . ASP A 1 304 ? -24.879 7.144 8.272 1.00 52.41 304 ASP A O 1
ATOM 2465 N N . HIS A 1 305 ? -23.997 7.696 10.264 1.00 50.25 305 HIS A N 1
ATOM 2466 C CA . HIS A 1 305 ? -24.370 9.092 10.128 1.00 50.25 305 HIS A CA 1
ATOM 2467 C C . HIS A 1 305 ? -23.486 9.700 9.035 1.00 50.25 305 HIS A C 1
ATOM 2469 O O . HIS A 1 305 ? -22.279 9.476 8.992 1.00 50.25 305 HIS A O 1
ATOM 2475 N N . GLN A 1 306 ? -24.090 10.447 8.110 1.00 46.53 306 GLN A N 1
ATOM 2476 C CA . GLN A 1 306 ? -23.412 10.900 6.885 1.00 46.53 306 GLN A CA 1
ATOM 2477 C C . GLN A 1 306 ? -22.236 11.861 7.151 1.00 46.53 306 GLN A C 1
ATOM 2479 O O . GLN A 1 306 ? -21.429 12.101 6.259 1.00 46.53 306 GLN A O 1
ATOM 2484 N N . THR A 1 307 ? -22.142 12.376 8.378 1.00 49.00 307 THR A N 1
ATOM 2485 C CA . THR A 1 307 ? -21.014 13.120 8.950 1.00 49.00 307 THR A CA 1
ATOM 2486 C C . THR A 1 307 ? -19.775 12.259 9.189 1.00 49.00 307 THR A C 1
ATOM 2488 O O . THR A 1 307 ? -18.666 12.722 8.963 1.00 49.00 307 THR A O 1
ATOM 2491 N N . ASP A 1 308 ? -19.943 10.999 9.599 1.00 59.31 308 ASP A N 1
ATOM 2492 C CA . ASP A 1 308 ? -18.862 10.143 10.113 1.00 59.31 308 ASP A CA 1
ATOM 2493 C C . ASP A 1 308 ? -17.859 9.729 9.018 1.00 59.31 308 ASP A C 1
ATOM 2495 O O . ASP A 1 308 ? -16.751 9.285 9.317 1.00 59.31 308 ASP A O 1
ATOM 2499 N N . ARG A 1 309 ? -18.245 9.863 7.740 1.00 72.50 309 ARG A N 1
ATOM 2500 C CA . ARG A 1 309 ? -17.420 9.510 6.571 1.00 72.50 309 ARG A CA 1
ATOM 2501 C C . ARG A 1 309 ? -16.577 10.664 6.019 1.00 72.50 309 ARG A C 1
ATOM 2503 O O . ARG A 1 309 ? -15.743 10.412 5.156 1.00 72.50 309 ARG A O 1
ATOM 2510 N N . VAL A 1 310 ? -16.775 11.905 6.465 1.00 87.19 310 VAL A N 1
ATOM 2511 C CA . VAL A 1 310 ? -16.059 13.074 5.923 1.00 87.19 310 VAL A CA 1
ATOM 2512 C C . VAL A 1 310 ? -15.281 13.767 7.036 1.00 87.19 310 VAL A C 1
ATOM 2514 O O . VAL A 1 310 ? -15.852 14.470 7.862 1.00 87.19 310 VAL A O 1
ATOM 2517 N N . THR A 1 311 ? -13.962 13.574 7.043 1.00 92.94 311 THR A N 1
ATOM 2518 C CA . THR A 1 311 ? -13.067 14.130 8.068 1.00 92.94 311 THR A CA 1
ATOM 2519 C C . THR A 1 311 ? -12.692 15.578 7.761 1.00 92.94 311 THR A C 1
ATOM 2521 O O . THR A 1 311 ? -12.633 15.980 6.592 1.00 92.94 311 THR A O 1
ATOM 2524 N N . ASN A 1 312 ? -12.366 16.373 8.787 1.00 94.62 312 ASN A N 1
ATOM 2525 C CA . ASN A 1 312 ? -11.875 17.738 8.579 1.00 94.62 312 ASN A CA 1
ATOM 2526 C C . ASN A 1 312 ? -10.657 17.793 7.640 1.00 94.62 312 ASN A C 1
ATOM 2528 O O . ASN A 1 312 ? -10.568 18.731 6.854 1.00 94.62 312 ASN A O 1
ATOM 2532 N N . ALA A 1 313 ? -9.765 16.792 7.638 1.00 96.75 313 ALA A N 1
ATOM 2533 C CA . ALA A 1 313 ? -8.649 16.709 6.688 1.00 96.75 313 ALA A CA 1
ATOM 2534 C C . ALA A 1 313 ? -9.110 16.627 5.219 1.00 96.75 313 ALA A C 1
ATOM 2536 O O . ALA A 1 313 ? -8.527 17.282 4.347 1.00 96.75 313 ALA A O 1
ATOM 2537 N N . MET A 1 314 ? -10.187 15.886 4.930 1.00 95.88 314 MET A N 1
ATOM 2538 C CA . MET A 1 314 ? -10.781 15.824 3.589 1.00 95.88 314 MET A CA 1
ATOM 2539 C C . MET A 1 314 ? -11.479 17.140 3.209 1.00 95.88 314 MET A C 1
ATOM 2541 O O . MET A 1 314 ? -11.295 17.629 2.092 1.00 95.88 314 MET A O 1
ATOM 2545 N N . VAL A 1 315 ? -12.221 17.764 4.134 1.00 94.56 315 VAL A N 1
ATOM 2546 C CA . VAL A 1 315 ? -12.868 19.075 3.904 1.00 94.56 315 VAL A CA 1
ATOM 2547 C C . VAL A 1 315 ? -11.822 20.161 3.636 1.00 94.56 315 VAL A C 1
ATOM 2549 O O . VAL A 1 315 ? -11.916 20.876 2.641 1.00 94.56 315 VAL A O 1
ATOM 2552 N N . ILE A 1 316 ? -10.773 20.228 4.462 1.00 95.00 316 ILE A N 1
ATOM 2553 C CA . ILE A 1 316 ? -9.595 21.094 4.288 1.00 95.00 316 ILE A CA 1
ATOM 2554 C C . ILE A 1 316 ? -8.976 20.928 2.896 1.00 95.00 316 ILE A C 1
ATOM 2556 O O . ILE A 1 316 ? -8.613 21.914 2.256 1.00 95.00 316 ILE A O 1
ATOM 2560 N N . SER A 1 317 ? -8.868 19.684 2.428 1.00 96.62 317 SER A N 1
ATOM 2561 C CA . SER A 1 317 ? -8.250 19.354 1.144 1.00 96.62 317 SER A CA 1
ATOM 2562 C C . SER A 1 317 ? -9.116 19.757 -0.054 1.00 96.62 317 SER A C 1
ATOM 2564 O O . SER A 1 317 ? -8.585 20.157 -1.087 1.00 96.62 317 SER A O 1
ATOM 2566 N N . THR A 1 318 ? -10.442 19.701 0.085 1.00 95.56 318 THR A N 1
ATOM 2567 C CA . THR A 1 318 ? -11.411 19.909 -1.009 1.00 95.56 318 THR A CA 1
ATOM 2568 C C . THR A 1 318 ? -12.115 21.267 -0.983 1.00 95.56 318 THR A C 1
ATOM 2570 O O . THR A 1 318 ? -12.854 21.584 -1.911 1.00 95.56 318 THR A O 1
ATOM 2573 N N . GLN A 1 319 ? -11.857 22.112 0.022 1.00 92.44 319 GLN A N 1
ATOM 2574 C CA . GLN A 1 319 ? -12.495 23.426 0.196 1.00 92.44 319 GLN A CA 1
ATOM 2575 C C . GLN A 1 319 ? -12.433 24.315 -1.062 1.00 92.44 319 GLN A C 1
ATOM 2577 O O . GLN A 1 319 ? -13.374 25.050 -1.343 1.00 92.44 319 GLN A O 1
ATOM 2582 N N . HIS A 1 320 ? -11.353 24.218 -1.841 1.00 92.00 320 HIS A N 1
ATOM 2583 C CA . HIS A 1 320 ? -11.140 24.980 -3.076 1.00 92.00 320 HIS A CA 1
ATOM 2584 C C . HIS A 1 320 ? -12.016 24.533 -4.268 1.00 92.00 320 HIS A C 1
ATOM 2586 O O . HIS A 1 320 ? -12.062 25.228 -5.279 1.00 92.00 320 HIS A O 1
ATOM 2592 N N . LEU A 1 321 ? -12.702 23.390 -4.153 1.00 90.50 321 LEU A N 1
ATOM 2593 C CA . LEU A 1 321 ? -13.646 22.848 -5.141 1.00 90.50 321 LEU A CA 1
ATOM 2594 C C . LEU A 1 321 ? -15.113 23.130 -4.767 1.00 90.50 321 LEU A C 1
ATOM 2596 O O . LEU A 1 321 ? -16.020 22.848 -5.549 1.00 90.50 321 LEU A O 1
ATOM 2600 N N . MET A 1 322 ? -15.364 23.665 -3.568 1.00 85.69 322 MET A N 1
ATOM 2601 C CA . MET A 1 322 ? -16.711 23.979 -3.095 1.00 85.69 322 MET A CA 1
ATOM 2602 C C . MET A 1 322 ? -17.238 25.271 -3.740 1.00 85.69 322 MET A C 1
ATOM 2604 O O . MET A 1 322 ? -16.483 26.236 -3.879 1.00 85.69 322 MET A O 1
ATOM 2608 N N . PRO A 1 323 ? -18.543 25.361 -4.064 1.00 76.62 323 PRO A N 1
ATOM 2609 C CA . PRO A 1 323 ? -19.157 26.622 -4.464 1.00 76.62 323 PRO A CA 1
ATOM 2610 C C . PRO A 1 323 ? -18.977 27.698 -3.383 1.00 76.62 323 PRO A C 1
ATOM 2612 O O . PRO A 1 323 ? -19.300 27.477 -2.214 1.00 76.62 323 PRO A O 1
ATOM 2615 N N . ALA A 1 324 ? -18.502 28.882 -3.775 1.00 62.50 324 ALA A N 1
ATOM 2616 C CA . ALA A 1 324 ? -18.294 30.018 -2.877 1.00 62.50 324 ALA A CA 1
ATOM 2617 C C . ALA A 1 324 ? -19.638 30.640 -2.435 1.00 62.50 324 ALA A C 1
ATOM 2619 O O . ALA A 1 324 ? -20.062 31.665 -2.964 1.00 62.50 324 ALA A O 1
ATOM 2620 N N . GLY A 1 325 ? -20.341 29.989 -1.500 1.00 53.19 325 GLY A N 1
ATOM 2621 C CA . GLY A 1 325 ? -21.722 30.360 -1.168 1.00 53.19 325 GLY A CA 1
ATOM 2622 C C . GLY A 1 325 ? -22.390 29.653 0.018 1.00 53.19 325 GLY A C 1
ATOM 2623 O O . GLY A 1 325 ? -23.615 29.597 0.048 1.00 53.19 325 GLY A O 1
ATOM 2624 N N . LEU A 1 326 ? -21.639 29.132 0.995 1.00 37.59 326 LEU A N 1
ATOM 2625 C CA . LEU A 1 326 ? -22.187 28.645 2.274 1.00 37.59 326 LEU A CA 1
ATOM 2626 C C . LEU A 1 326 ? -21.321 29.137 3.451 1.00 37.59 326 LEU A C 1
ATOM 2628 O O . LEU A 1 326 ? -20.105 28.942 3.408 1.00 37.59 326 LEU A O 1
ATOM 2632 N N . PRO A 1 327 ? -21.897 29.757 4.504 1.00 37.44 327 PRO A N 1
ATOM 2633 C CA . PRO A 1 327 ? -21.146 30.118 5.706 1.00 37.44 327 PRO A CA 1
ATOM 2634 C C . PRO A 1 327 ? -20.657 28.873 6.453 1.00 37.44 327 PRO A C 1
ATOM 2636 O O . PRO A 1 327 ? -21.435 27.955 6.712 1.00 37.44 327 PRO A O 1
ATOM 2639 N N . SER A 1 328 ? -19.384 28.856 6.852 1.00 41.09 328 SER A N 1
ATOM 2640 C CA . SER A 1 328 ? -18.769 27.766 7.622 1.00 41.09 328 SER A CA 1
ATOM 2641 C C . SER A 1 328 ? -19.136 27.836 9.112 1.00 41.09 328 SER A C 1
ATOM 2643 O O . SER A 1 328 ? -18.266 27.931 9.977 1.00 41.09 328 SER A O 1
ATOM 2645 N N . ASP A 1 329 ? -20.433 27.820 9.414 1.00 37.75 329 ASP A N 1
ATOM 2646 C CA . ASP A 1 329 ? -20.974 27.996 10.765 1.00 37.75 329 ASP A CA 1
ATOM 2647 C C . ASP A 1 329 ? -20.995 26.672 11.559 1.00 37.75 329 ASP A C 1
ATOM 2649 O O . ASP A 1 329 ? -22.002 26.254 12.133 1.00 37.75 329 ASP A O 1
ATOM 2653 N N . SER A 1 330 ? -19.834 26.013 11.646 1.00 35.56 330 SER A N 1
ATOM 2654 C CA . SER A 1 330 ? -19.566 24.935 12.612 1.00 35.56 330 SER A CA 1
ATOM 2655 C C . SER A 1 330 ? -19.214 25.494 14.004 1.00 35.56 330 SER A C 1
ATOM 2657 O O . SER A 1 330 ? -18.390 24.936 14.730 1.00 35.56 330 SER A O 1
ATOM 2659 N N . ALA A 1 331 ? -19.825 26.621 14.380 1.00 32.31 331 ALA A N 1
ATOM 2660 C CA . ALA A 1 331 ? -19.711 27.220 15.702 1.00 32.31 331 ALA A CA 1
ATOM 2661 C C . ALA A 1 331 ? -20.650 26.504 16.689 1.00 32.31 331 ALA A C 1
ATOM 2663 O O . ALA A 1 331 ? -21.838 26.300 16.426 1.00 32.31 331 ALA A O 1
ATOM 2664 N N . THR A 1 332 ? -20.129 26.113 17.853 1.00 32.47 332 THR A N 1
ATOM 2665 C CA . THR A 1 332 ? -20.859 25.280 18.822 1.00 32.47 332 THR A CA 1
ATOM 2666 C C . THR A 1 332 ? -22.085 25.985 19.409 1.00 32.47 332 THR A C 1
ATOM 2668 O O . THR A 1 332 ? -21.963 26.815 20.316 1.00 32.47 332 THR A O 1
ATOM 2671 N N . LYS A 1 333 ? -23.286 25.589 18.967 1.00 28.95 333 LYS A N 1
ATOM 2672 C CA . LYS A 1 333 ? -24.560 25.971 19.595 1.00 28.95 333 LYS A CA 1
ATOM 2673 C C . LYS A 1 333 ? -24.686 25.349 20.990 1.00 28.95 333 LYS A C 1
ATOM 2675 O O . LYS A 1 333 ? -25.226 24.257 21.151 1.00 28.95 333 LYS A O 1
ATOM 2680 N N . LYS A 1 334 ? -24.229 26.071 22.017 1.00 32.50 334 LYS A N 1
ATOM 2681 C CA . LYS A 1 334 ? -24.625 25.805 23.409 1.00 32.50 334 LYS A CA 1
ATOM 2682 C C . LYS A 1 334 ? -26.147 25.950 23.523 1.00 32.50 334 LYS A C 1
ATOM 2684 O O . LYS A 1 334 ? -26.697 26.976 23.128 1.00 32.50 334 LYS A O 1
ATOM 2689 N N . GLY A 1 335 ? -26.818 24.924 24.045 1.00 27.44 335 GLY A N 1
ATOM 2690 C CA . GLY A 1 335 ? -28.266 24.950 24.259 1.00 27.44 335 GLY A CA 1
ATOM 2691 C C . GLY A 1 335 ? -28.676 25.979 25.328 1.00 27.44 335 GLY A C 1
ATOM 2692 O O . GLY A 1 335 ? -27.912 26.208 26.269 1.00 27.44 335 GLY A O 1
ATOM 2693 N N . PRO A 1 336 ? -29.861 26.604 25.213 1.00 31.50 336 PRO A N 1
ATOM 2694 C CA . PRO A 1 336 ? -30.311 27.617 26.161 1.00 31.50 336 PRO A CA 1
ATOM 2695 C C . PRO A 1 336 ? -30.769 26.989 27.485 1.00 31.50 336 PRO A C 1
ATOM 2697 O O . PRO A 1 336 ? -31.755 26.254 27.537 1.00 31.50 336 PRO A O 1
ATOM 2700 N N . THR A 1 337 ? -30.092 27.328 28.583 1.00 32.38 337 THR A N 1
ATOM 2701 C CA . THR A 1 337 ? -30.576 27.056 29.944 1.00 32.38 337 THR A CA 1
ATOM 2702 C C . THR A 1 337 ? -31.743 27.987 30.275 1.00 32.38 337 THR A C 1
ATOM 2704 O O . THR A 1 337 ? -31.567 29.206 30.303 1.00 32.38 337 THR A O 1
ATOM 2707 N N . GLY A 1 338 ? -32.929 27.435 30.536 1.00 27.58 338 GLY A N 1
ATOM 2708 C CA . GLY A 1 338 ? -34.120 28.225 30.851 1.00 27.58 338 GLY A CA 1
ATOM 2709 C C . GLY A 1 338 ? -34.128 28.777 32.280 1.00 27.58 338 GLY A C 1
ATOM 2710 O O . GLY A 1 338 ? -34.067 28.014 33.240 1.00 27.58 338 GLY A O 1
ATOM 2711 N N . ALA A 1 339 ? -34.293 30.094 32.412 1.00 26.58 339 ALA A N 1
ATOM 2712 C CA . ALA A 1 339 ? -34.694 30.778 33.641 1.00 26.58 339 ALA A CA 1
ATOM 2713 C C . ALA A 1 339 ? -35.605 31.969 33.283 1.00 26.58 339 ALA A C 1
ATOM 2715 O O . ALA A 1 339 ? -35.400 32.621 32.260 1.00 26.58 339 ALA A O 1
ATOM 2716 N N . LEU A 1 340 ? -36.635 32.221 34.097 1.00 28.98 340 LEU A N 1
ATOM 2717 C CA . LEU A 1 340 ? -37.649 33.267 33.879 1.00 28.98 340 LEU A CA 1
ATOM 2718 C C . LEU A 1 340 ? -37.362 34.531 34.737 1.00 28.98 340 LEU A C 1
ATOM 2720 O O . LEU A 1 340 ? -36.480 34.485 35.594 1.00 28.98 340 LEU A O 1
ATOM 2724 N N . PRO A 1 341 ? -37.992 35.692 34.447 1.00 31.64 341 PRO A N 1
ATOM 2725 C CA . PRO A 1 341 ? -37.262 36.968 34.424 1.00 31.64 341 PRO A CA 1
ATOM 2726 C C . PRO A 1 341 ? -37.433 37.881 35.650 1.00 31.64 341 PRO A C 1
ATOM 2728 O O . PRO A 1 341 ? -38.378 37.750 36.426 1.00 31.64 341 PRO A O 1
ATOM 2731 N N . GLY A 1 342 ? -36.565 38.901 35.734 1.00 25.80 342 GLY A N 1
ATOM 2732 C CA . GLY A 1 342 ? -36.676 40.036 36.655 1.00 25.80 342 GLY A CA 1
ATOM 2733 C C . GLY A 1 342 ? -36.036 41.327 36.107 1.00 25.80 342 GLY A C 1
ATOM 2734 O O . GLY A 1 342 ? -34.911 41.319 35.622 1.00 25.80 342 GLY A O 1
ATOM 2735 N N . THR A 1 343 ? -36.791 42.423 36.192 1.00 23.16 343 THR A N 1
ATOM 2736 C CA . THR A 1 343 ? -36.457 43.857 35.992 1.00 23.16 343 THR A CA 1
ATOM 2737 C C . THR A 1 343 ? -35.216 44.347 36.781 1.00 23.16 343 THR A C 1
ATOM 2739 O O . THR A 1 343 ? -34.916 43.747 37.806 1.00 23.16 343 THR A O 1
ATOM 2742 N N . SER A 1 344 ? -34.493 45.444 36.463 1.00 26.06 344 SER A N 1
ATOM 2743 C CA . SER A 1 344 ? -34.735 46.601 35.553 1.00 26.06 344 SER A CA 1
ATOM 2744 C C . SER A 1 344 ? -33.456 47.414 35.189 1.00 26.06 344 SER A C 1
ATOM 2746 O O . SER A 1 344 ? -32.436 47.329 35.860 1.00 26.06 344 SER A O 1
ATOM 2748 N N . THR A 1 345 ? -33.586 48.250 34.149 1.00 24.42 345 THR A N 1
ATOM 2749 C CA . THR A 1 345 ? -32.730 49.321 33.550 1.00 24.42 345 THR A CA 1
ATOM 2750 C C . THR A 1 345 ? -32.563 50.632 34.373 1.00 24.42 345 THR A C 1
ATOM 2752 O O . THR A 1 345 ? -33.350 50.787 35.309 1.00 24.42 345 THR A O 1
ATOM 2755 N N . PRO A 1 346 ? -31.786 51.682 33.949 1.00 34.72 346 PRO A N 1
ATOM 2756 C CA . PRO A 1 346 ? -30.565 51.793 33.090 1.00 34.72 346 PRO A CA 1
ATOM 2757 C C . PRO A 1 346 ? -29.515 52.885 33.550 1.00 34.72 346 PRO A C 1
ATOM 2759 O O . PRO A 1 346 ? -29.592 53.377 34.671 1.00 34.72 346 PRO A O 1
ATOM 2762 N N . ALA A 1 347 ? -28.645 53.323 32.607 1.00 25.98 347 ALA A N 1
ATOM 2763 C CA . ALA A 1 347 ? -27.762 54.524 32.516 1.00 25.98 347 ALA A CA 1
ATOM 2764 C C . ALA A 1 347 ? -26.278 54.347 32.948 1.00 25.98 347 ALA A C 1
ATOM 2766 O O . ALA A 1 347 ? -26.024 53.709 33.963 1.00 25.98 347 ALA A O 1
ATOM 2767 N N . GLU A 1 348 ? -25.220 54.731 32.196 1.00 24.16 348 GLU A N 1
ATOM 2768 C CA . GLU A 1 348 ? -24.886 55.919 31.342 1.00 24.16 348 GLU A CA 1
ATOM 2769 C C . GLU A 1 348 ? -24.491 57.186 32.140 1.00 24.16 348 GLU A C 1
ATOM 2771 O O . GLU A 1 348 ? -25.176 57.515 33.102 1.00 24.16 348 GLU A O 1
ATOM 2776 N N . LEU A 1 349 ? -23.434 57.974 31.842 1.00 22.62 349 LEU A N 1
ATOM 2777 C CA . LEU A 1 349 ? -22.317 57.966 30.852 1.00 22.62 349 LEU A CA 1
ATOM 2778 C C . LEU A 1 349 ? -21.019 58.502 31.530 1.00 22.62 349 LEU A C 1
ATOM 2780 O O . LEU A 1 349 ? -21.153 59.161 32.560 1.00 22.62 349 LEU A O 1
ATOM 2784 N N . HIS A 1 350 ? -19.819 58.348 30.924 1.00 25.45 350 HIS A N 1
ATOM 2785 C CA . HIS A 1 350 ? -18.873 59.462 30.602 1.00 25.45 350 HIS A CA 1
ATOM 2786 C C . HIS A 1 350 ? -17.511 59.028 29.990 1.00 25.45 350 HIS A C 1
ATOM 2788 O O . HIS A 1 350 ? -16.866 58.098 30.459 1.00 25.45 350 HIS A O 1
ATOM 2794 N N . GLU A 1 351 ? -17.047 59.833 29.029 1.00 24.16 351 GLU A N 1
ATOM 2795 C CA . GLU A 1 351 ? -15.656 60.113 28.595 1.00 24.16 351 GLU A CA 1
ATOM 2796 C C . GLU A 1 351 ? -15.549 61.675 28.457 1.00 24.16 351 GLU A C 1
ATOM 2798 O O . GLU A 1 351 ? -16.594 62.307 28.670 1.00 24.16 351 GLU A O 1
ATOM 2803 N N . PRO A 1 352 ? -14.423 62.368 28.105 1.00 36.56 352 PRO A N 1
ATOM 2804 C CA . PRO A 1 352 ? -13.127 61.893 27.571 1.00 36.56 352 PRO A CA 1
ATOM 2805 C C . PRO A 1 352 ? -11.836 62.653 28.050 1.00 36.56 352 PRO A C 1
ATOM 2807 O O . PRO A 1 352 ? -11.876 63.497 28.937 1.00 36.56 352 PRO A O 1
ATOM 2810 N N . GLN A 1 353 ? -10.719 62.408 27.332 1.00 25.55 353 GLN A N 1
ATOM 2811 C CA . GLN A 1 353 ? -9.571 63.309 27.014 1.00 25.55 353 GLN A CA 1
ATOM 2812 C C . GLN A 1 353 ? -8.355 63.530 27.969 1.00 25.55 353 GLN A C 1
ATOM 2814 O O . GLN A 1 353 ? -8.394 64.325 28.897 1.00 25.55 353 GLN A O 1
ATOM 2819 N N . ALA A 1 354 ? -7.217 62.948 27.539 1.00 25.19 354 ALA A N 1
ATOM 2820 C CA . ALA A 1 354 ? -5.923 63.577 27.156 1.00 25.19 354 ALA A CA 1
ATOM 2821 C C . ALA A 1 354 ? -5.000 64.352 28.145 1.00 25.19 354 ALA A C 1
ATOM 2823 O O . ALA A 1 354 ? -5.440 65.211 28.896 1.00 25.19 354 ALA A O 1
ATOM 2824 N N . ILE A 1 355 ? -3.675 64.129 27.992 1.00 26.31 355 ILE A N 1
ATOM 2825 C CA . ILE A 1 355 ? -2.505 65.004 28.302 1.00 26.31 355 ILE A CA 1
ATOM 2826 C C . ILE A 1 355 ? -1.254 64.462 27.530 1.00 26.31 355 ILE A C 1
ATOM 2828 O O . ILE A 1 355 ? -1.352 63.401 26.914 1.00 26.31 355 ILE A O 1
ATOM 2832 N N . LEU A 1 356 ? -0.131 65.205 27.459 1.00 26.47 356 LEU A N 1
ATOM 2833 C CA . LEU A 1 356 ? 0.956 65.080 26.451 1.00 26.47 356 LEU A CA 1
ATOM 2834 C C . LEU A 1 356 ? 2.396 64.947 27.024 1.00 26.47 356 LEU A C 1
ATOM 2836 O O . LEU A 1 356 ? 2.620 65.348 28.163 1.00 26.47 356 LEU A O 1
ATOM 2840 N N . ALA A 1 357 ? 3.346 64.568 26.139 1.00 29.53 357 ALA A N 1
ATOM 2841 C CA . ALA A 1 357 ? 4.817 64.806 26.181 1.00 29.53 357 ALA A CA 1
ATOM 2842 C C . ALA A 1 357 ? 5.646 63.972 27.208 1.00 29.53 357 ALA A C 1
ATOM 2844 O O . ALA A 1 357 ? 5.088 63.507 28.197 1.00 29.53 357 ALA A O 1
ATOM 2845 N N . ASP A 1 358 ? 6.960 63.696 27.072 1.00 28.16 358 ASP A N 1
ATOM 2846 C CA . ASP A 1 358 ? 8.037 64.000 26.077 1.00 28.16 358 ASP A CA 1
ATOM 2847 C C . ASP A 1 358 ? 9.235 63.005 26.328 1.00 28.16 358 ASP A C 1
ATOM 2849 O O . ASP A 1 358 ? 9.101 62.192 27.244 1.00 28.16 358 ASP A O 1
ATOM 2853 N N . ASP A 1 359 ? 10.425 62.903 25.691 1.00 28.25 359 ASP A N 1
ATOM 2854 C CA . ASP A 1 359 ? 11.204 63.542 24.588 1.00 28.25 359 ASP A CA 1
ATOM 2855 C C . ASP A 1 359 ? 12.368 62.550 24.170 1.00 28.25 359 ASP A C 1
ATOM 2857 O O . ASP A 1 359 ? 12.600 61.549 24.849 1.00 28.25 359 ASP A O 1
ATOM 2861 N N . GLN A 1 360 ? 13.158 62.874 23.129 1.00 25.77 360 GLN A N 1
ATOM 2862 C CA . GLN A 1 360 ? 14.549 62.442 22.788 1.00 25.77 360 GLN A CA 1
ATOM 2863 C C . GLN A 1 360 ? 14.859 61.289 21.793 1.00 25.77 360 GLN A C 1
ATOM 2865 O O . GLN A 1 360 ? 14.208 60.254 21.704 1.00 25.77 360 GLN A O 1
ATOM 2870 N N . ASN A 1 361 ? 15.921 61.548 21.009 1.00 25.53 361 ASN A N 1
ATOM 2871 C CA . ASN A 1 361 ? 16.492 60.852 19.827 1.00 25.53 361 ASN A CA 1
ATOM 2872 C C . ASN A 1 361 ? 18.063 60.851 19.995 1.00 25.53 361 ASN A C 1
ATOM 2874 O O . ASN A 1 361 ? 18.466 61.281 21.080 1.00 25.53 361 ASN A O 1
ATOM 2878 N N . PRO A 1 362 ? 19.000 60.460 19.069 1.00 40.22 362 PRO A N 1
ATOM 2879 C CA . PRO A 1 362 ? 18.954 60.508 17.590 1.00 40.22 362 PRO A CA 1
ATOM 2880 C C . PRO A 1 362 ? 19.618 59.341 16.788 1.00 40.22 362 PRO A C 1
ATOM 2882 O O . PRO A 1 362 ? 20.346 58.498 17.308 1.00 40.22 362 PRO A O 1
ATOM 2885 N N . THR A 1 363 ? 19.445 59.363 15.457 1.00 28.45 363 THR A N 1
ATOM 2886 C CA . THR A 1 363 ? 20.199 58.584 14.432 1.00 28.45 363 THR A CA 1
ATOM 2887 C C . THR A 1 363 ? 21.538 59.237 14.017 1.00 28.45 363 THR A C 1
ATOM 2889 O O . THR A 1 363 ? 21.727 60.416 14.327 1.00 28.45 363 THR A O 1
ATOM 2892 N N . PRO A 1 364 ? 22.429 58.567 13.234 1.00 38.16 364 PRO A N 1
ATOM 2893 C CA . PRO A 1 364 ? 22.541 58.971 11.808 1.00 38.16 364 PRO A CA 1
ATOM 2894 C C . PRO A 1 364 ? 23.044 57.937 10.746 1.00 38.16 364 PRO A C 1
ATOM 2896 O O . PRO A 1 364 ? 24.002 57.201 10.958 1.00 38.16 364 PRO A O 1
ATOM 2899 N N . SER A 1 365 ? 22.527 58.102 9.513 1.00 26.25 365 SER A N 1
ATOM 2900 C CA . SER A 1 365 ? 23.192 57.960 8.181 1.00 26.25 365 SER A CA 1
ATOM 2901 C C . SER A 1 365 ? 23.654 56.603 7.581 1.00 26.25 365 SER A C 1
ATOM 2903 O O . SER A 1 365 ? 24.140 55.710 8.262 1.00 26.25 365 SER A O 1
ATOM 2905 N N . ALA A 1 366 ? 23.551 56.520 6.240 1.00 27.86 366 ALA A N 1
ATOM 2906 C CA . ALA A 1 366 ? 24.040 55.456 5.336 1.00 27.86 366 ALA A CA 1
ATOM 2907 C C . ALA A 1 366 ? 25.215 55.964 4.446 1.00 27.86 366 ALA A C 1
ATOM 2909 O O . ALA A 1 366 ? 25.587 57.133 4.591 1.00 27.86 366 ALA A O 1
ATOM 2910 N N . PRO A 1 367 ? 25.836 55.140 3.564 1.00 35.62 367 PRO A N 1
ATOM 2911 C CA . PRO A 1 367 ? 25.274 54.815 2.228 1.00 35.62 367 PRO A CA 1
ATOM 2912 C C . PRO A 1 367 ? 25.513 53.336 1.794 1.00 35.62 367 PRO A C 1
ATOM 2914 O O . PRO A 1 367 ? 26.135 52.576 2.527 1.00 35.62 367 PRO A O 1
ATOM 2917 N N . GLY A 1 368 ? 25.076 52.818 0.632 1.00 24.62 368 GLY A N 1
ATOM 2918 C CA . GLY A 1 368 ? 24.250 53.382 -0.454 1.00 24.62 368 GLY A CA 1
ATOM 2919 C C . GLY A 1 368 ? 24.963 53.475 -1.824 1.00 24.62 368 GLY A C 1
ATOM 2920 O O . GLY A 1 368 ? 25.834 54.323 -1.983 1.00 24.62 368 GLY A O 1
ATOM 2921 N N . ASN A 1 369 ? 24.586 52.652 -2.822 1.00 25.59 369 ASN A N 1
ATOM 2922 C CA . ASN A 1 369 ? 24.958 52.823 -4.246 1.00 25.59 369 ASN A CA 1
ATOM 2923 C C . ASN A 1 369 ? 23.990 52.063 -5.192 1.00 25.59 369 ASN A C 1
ATOM 2925 O O . ASN A 1 369 ? 23.328 51.126 -4.748 1.00 25.59 369 ASN A O 1
ATOM 2929 N N . THR A 1 370 ? 23.893 52.452 -6.469 1.00 24.89 370 THR A N 1
ATOM 2930 C CA . THR A 1 370 ? 22.871 51.975 -7.434 1.00 24.89 370 THR A CA 1
ATOM 2931 C C . THR A 1 370 ? 23.403 51.034 -8.522 1.00 24.89 370 THR A C 1
ATOM 2933 O O . THR A 1 370 ? 24.540 51.171 -8.955 1.00 24.89 370 THR A O 1
ATOM 2936 N N . PHE A 1 371 ? 22.530 50.163 -9.046 1.00 25.30 371 PHE A N 1
ATOM 2937 C CA . PHE A 1 371 ? 22.509 49.762 -10.461 1.00 25.30 371 PHE A CA 1
ATOM 2938 C C . PHE A 1 371 ? 21.065 49.479 -10.905 1.00 25.30 371 PHE A C 1
ATOM 2940 O O . PHE A 1 371 ? 20.230 49.074 -10.097 1.00 25.30 371 PHE A O 1
ATOM 2947 N N . THR A 1 372 ? 20.779 49.729 -12.180 1.00 26.14 372 THR A N 1
ATOM 2948 C CA . THR A 1 372 ? 19.462 49.589 -12.817 1.00 26.14 372 THR A CA 1
ATOM 2949 C C . THR A 1 372 ? 19.560 48.649 -14.006 1.00 26.14 372 THR A C 1
ATOM 2951 O O . THR A 1 372 ? 20.479 48.812 -14.802 1.00 26.14 372 THR A O 1
ATOM 2954 N N . ASP A 1 373 ? 18.567 47.785 -14.191 1.00 25.92 373 ASP A N 1
ATOM 2955 C CA . ASP A 1 373 ? 18.143 47.355 -15.525 1.00 25.92 373 ASP A CA 1
ATOM 2956 C C . ASP A 1 373 ? 16.646 47.033 -15.500 1.00 25.92 373 ASP A C 1
ATOM 2958 O O . ASP A 1 373 ? 16.110 46.609 -14.472 1.00 25.92 373 ASP A O 1
ATOM 2962 N N . GLY A 1 374 ? 15.965 47.299 -16.613 1.00 25.36 374 GLY A N 1
ATOM 2963 C CA . GLY A 1 374 ? 14.529 47.081 -16.777 1.00 25.36 374 GLY A CA 1
ATOM 2964 C C . GLY A 1 374 ? 14.235 46.001 -17.815 1.00 25.36 374 GLY A C 1
ATOM 2965 O O . GLY A 1 374 ? 15.031 45.768 -18.720 1.00 25.36 374 GLY A O 1
ATOM 2966 N N . ILE A 1 375 ? 13.073 45.359 -17.696 1.00 28.47 375 ILE A N 1
ATOM 2967 C CA . ILE A 1 375 ? 12.521 44.460 -18.716 1.00 28.47 375 ILE A CA 1
ATOM 2968 C C . ILE A 1 375 ? 11.073 44.887 -18.960 1.00 28.47 375 ILE A C 1
ATOM 2970 O O . ILE A 1 375 ? 10.318 45.105 -18.012 1.00 28.47 375 ILE A O 1
ATOM 2974 N N . GLU A 1 376 ? 10.718 45.054 -20.231 1.00 25.64 376 GLU A N 1
ATOM 2975 C CA . GLU A 1 376 ? 9.407 45.538 -20.664 1.00 25.64 376 GLU A CA 1
ATOM 2976 C C . GLU A 1 376 ? 8.327 44.452 -20.535 1.00 25.64 376 GLU A C 1
ATOM 2978 O O . GLU A 1 376 ? 8.591 43.258 -20.692 1.00 25.64 376 GLU A O 1
ATOM 2983 N N . ILE A 1 377 ? 7.093 44.883 -20.273 1.00 28.70 377 ILE A N 1
ATOM 2984 C CA . ILE A 1 377 ? 5.894 44.042 -20.352 1.00 28.70 377 ILE A CA 1
ATOM 2985 C C . ILE A 1 377 ? 5.334 44.191 -21.769 1.00 28.70 377 ILE A C 1
ATOM 2987 O O . ILE A 1 377 ? 5.180 45.312 -22.249 1.00 28.70 377 ILE A O 1
ATOM 2991 N N . ILE A 1 378 ? 5.037 43.071 -22.430 1.00 27.83 378 ILE A N 1
ATOM 2992 C CA . ILE A 1 378 ? 4.385 43.053 -23.743 1.00 27.83 378 ILE A CA 1
ATOM 2993 C C . ILE A 1 378 ? 2.979 42.483 -23.568 1.00 27.83 378 ILE A C 1
ATOM 2995 O O . ILE A 1 378 ? 2.806 41.268 -23.466 1.00 27.83 378 ILE A O 1
ATOM 2999 N N . ASP A 1 379 ? 1.990 43.372 -23.558 1.00 24.80 379 ASP A N 1
ATOM 3000 C CA . ASP A 1 379 ? 0.591 43.017 -23.781 1.00 24.80 379 ASP A CA 1
ATOM 3001 C C . ASP A 1 379 ? 0.337 42.792 -25.282 1.00 24.80 379 ASP A C 1
ATOM 3003 O O . ASP A 1 379 ? 0.948 43.438 -26.138 1.00 24.80 379 ASP A O 1
ATOM 3007 N N . VAL A 1 380 ? -0.590 41.888 -25.609 1.00 28.69 380 VAL A N 1
ATOM 3008 C CA . VAL A 1 380 ? -1.130 41.713 -26.967 1.00 28.69 380 VAL A CA 1
ATOM 3009 C C . VAL A 1 380 ? -2.642 41.537 -26.850 1.00 28.69 380 VAL A C 1
ATOM 3011 O O . VAL A 1 380 ? -3.107 40.550 -26.280 1.00 28.69 380 VAL A O 1
ATOM 3014 N N . GLU A 1 381 ? -3.399 42.508 -27.361 1.00 27.41 381 GLU A N 1
ATOM 3015 C CA . GLU A 1 381 ? -4.867 42.501 -27.339 1.00 27.41 381 GLU A CA 1
ATOM 3016 C C . GLU A 1 381 ? -5.488 41.670 -28.482 1.00 27.41 381 GLU A C 1
ATOM 3018 O O . GLU A 1 381 ? -4.821 41.264 -29.436 1.00 27.41 381 GLU A O 1
ATOM 3023 N N . ASP A 1 382 ? -6.790 41.410 -28.347 1.00 27.84 382 ASP A N 1
ATOM 3024 C CA . ASP A 1 382 ? -7.635 40.603 -29.235 1.00 27.84 382 ASP A CA 1
ATOM 3025 C C . ASP A 1 382 ? -8.360 41.468 -30.290 1.00 27.84 382 ASP A C 1
ATOM 3027 O O . ASP A 1 382 ? -8.835 42.562 -29.984 1.00 27.84 382 ASP A O 1
ATOM 3031 N N . GLU A 1 383 ? -8.528 40.956 -31.514 1.00 25.05 383 GLU A N 1
ATOM 3032 C CA . GLU A 1 383 ? -9.499 41.482 -32.484 1.00 25.05 383 GLU A CA 1
ATOM 3033 C C . GLU A 1 383 ? -10.135 40.355 -33.313 1.00 25.05 383 GLU A C 1
ATOM 3035 O O . GLU A 1 383 ? -9.487 39.405 -33.754 1.00 25.05 383 GLU A O 1
ATOM 3040 N N . SER A 1 384 ? -11.440 40.489 -33.569 1.00 29.11 384 SER A N 1
ATOM 3041 C CA . SER A 1 384 ? -12.292 39.410 -34.077 1.00 29.11 384 SER A CA 1
ATOM 3042 C C . SER A 1 384 ? -13.060 39.772 -35.352 1.00 29.11 384 SER A C 1
ATOM 3044 O O . SER A 1 384 ? -13.522 40.906 -35.506 1.00 29.11 384 SER A O 1
ATOM 3046 N N . LYS A 1 385 ? -13.288 38.772 -36.228 1.00 26.89 385 LYS A N 1
ATOM 3047 C CA . LYS A 1 385 ? -14.554 38.527 -36.969 1.00 26.89 385 LYS A CA 1
ATOM 3048 C C . LYS A 1 385 ? -14.521 37.238 -37.813 1.00 26.89 385 LYS A C 1
ATOM 3050 O O . LYS A 1 385 ? -13.474 36.644 -38.035 1.00 26.89 385 LYS A O 1
ATOM 3055 N N . ALA A 1 386 ? -15.706 36.797 -38.240 1.00 26.14 386 ALA A N 1
ATOM 3056 C CA . ALA A 1 386 ? -15.997 35.525 -38.925 1.00 26.14 386 ALA A CA 1
ATOM 3057 C C . ALA A 1 386 ? -16.902 35.789 -40.165 1.00 26.14 386 ALA A C 1
ATOM 3059 O O . ALA A 1 386 ? -16.956 36.943 -40.595 1.00 26.14 386 ALA A O 1
ATOM 3060 N N . PRO A 1 387 ? -17.753 34.862 -40.672 1.00 34.47 387 PRO A N 1
ATOM 3061 C CA . PRO A 1 387 ? -17.630 33.412 -40.935 1.00 34.47 387 PRO A CA 1
ATOM 3062 C C . PRO A 1 387 ? -17.939 33.050 -42.424 1.00 34.47 387 PRO A C 1
ATOM 3064 O O . PRO A 1 387 ? -18.424 33.894 -43.175 1.00 34.47 387 PRO A O 1
ATOM 3067 N N . ILE A 1 388 ? -17.773 31.783 -42.857 1.00 25.80 388 ILE A N 1
ATOM 3068 C CA . ILE A 1 388 ? -18.268 31.277 -44.170 1.00 25.80 388 ILE A CA 1
ATOM 3069 C C . ILE A 1 388 ? -18.941 29.886 -44.054 1.00 25.80 388 ILE A C 1
ATOM 3071 O O . ILE A 1 388 ? -18.555 29.061 -43.232 1.00 25.80 388 ILE A O 1
ATOM 3075 N N . ASN A 1 389 ? -19.949 29.654 -44.909 1.00 27.19 389 ASN A N 1
ATOM 3076 C CA . ASN A 1 389 ? -20.848 28.488 -45.028 1.00 27.19 389 ASN A CA 1
ATOM 3077 C C . ASN A 1 389 ? -20.765 27.886 -46.459 1.00 27.19 389 ASN A C 1
ATOM 3079 O O . ASN A 1 389 ? -20.358 28.597 -47.372 1.00 27.19 389 ASN A O 1
ATOM 3083 N N . SER A 1 390 ? -21.207 26.662 -46.799 1.00 25.88 390 SER A N 1
ATOM 3084 C CA . SER A 1 390 ? -21.728 25.486 -46.052 1.00 25.88 390 SER A CA 1
ATOM 3085 C C . SER A 1 390 ? -21.840 24.273 -47.016 1.00 25.88 390 SER A C 1
ATOM 3087 O O . SER A 1 390 ? -21.646 24.442 -48.223 1.00 25.88 390 SER A O 1
ATOM 3089 N N . HIS A 1 391 ? -22.209 23.072 -46.537 1.00 24.88 391 HIS A N 1
ATOM 3090 C CA . HIS A 1 391 ? -22.545 21.917 -47.397 1.00 24.88 391 HIS A CA 1
ATOM 3091 C C . HIS A 1 391 ? -23.908 21.261 -47.055 1.00 24.88 391 HIS A C 1
ATOM 3093 O O . HIS A 1 391 ? -24.461 21.547 -45.994 1.00 24.88 391 HIS A O 1
ATOM 3099 N N . PRO A 1 392 ? -24.528 20.518 -48.003 1.00 32.88 392 PRO A N 1
ATOM 3100 C CA . PRO A 1 392 ? -25.970 20.644 -48.259 1.00 32.88 392 PRO A CA 1
ATOM 3101 C C . PRO A 1 392 ? -26.862 19.574 -47.605 1.00 32.88 392 PRO A C 1
ATOM 3103 O O . PRO A 1 392 ? -26.414 18.483 -47.265 1.00 32.88 392 PRO A O 1
ATOM 3106 N N . GLY A 1 393 ? -28.157 19.892 -47.489 1.00 23.28 393 GLY A N 1
ATOM 3107 C CA . GLY A 1 393 ? -29.194 19.004 -46.948 1.00 23.28 393 GLY A CA 1
ATOM 3108 C C . GLY A 1 393 ? -30.072 18.312 -48.001 1.00 23.28 393 GLY A C 1
ATOM 3109 O O . GLY A 1 393 ? -29.842 18.417 -49.205 1.00 23.28 393 GLY A O 1
ATOM 3110 N N . VAL A 1 394 ? -31.120 17.632 -47.523 1.00 25.77 394 VAL A N 1
ATOM 3111 C CA . VAL A 1 394 ? -32.165 16.964 -48.323 1.00 25.77 394 VAL A CA 1
ATOM 3112 C C . VAL A 1 394 ? -33.549 17.460 -47.872 1.00 25.77 394 VAL A C 1
ATOM 3114 O O . VAL A 1 394 ? -33.727 17.908 -46.742 1.00 25.77 394 VAL A O 1
ATOM 3117 N N . THR A 1 395 ? -34.514 17.439 -48.789 1.00 26.62 395 THR A N 1
ATOM 3118 C CA . THR A 1 395 ? -35.854 18.042 -48.681 1.00 26.62 395 THR A CA 1
ATOM 3119 C C . THR A 1 395 ? -36.769 17.418 -47.627 1.00 26.62 395 THR A C 1
ATOM 3121 O O . THR A 1 395 ? -36.792 16.200 -47.471 1.00 26.62 395 THR A O 1
ATOM 3124 N N . GLY A 1 396 ? -37.628 18.245 -47.022 1.00 25.39 396 GLY A N 1
ATOM 3125 C CA . GLY A 1 396 ? -38.786 17.813 -46.229 1.00 25.39 396 GLY A CA 1
ATOM 3126 C C . GLY A 1 396 ? -40.126 18.006 -46.955 1.00 25.39 396 GLY A C 1
ATOM 3127 O O . GLY A 1 396 ? -40.189 18.640 -48.007 1.00 25.39 396 GLY A O 1
ATOM 3128 N N . THR A 1 397 ? -41.202 17.487 -46.360 1.00 25.67 397 THR A N 1
ATOM 3129 C CA . THR A 1 397 ? -42.609 17.765 -46.718 1.00 25.67 397 THR A CA 1
ATOM 3130 C C . THR A 1 397 ? -43.441 17.890 -45.437 1.00 25.67 397 THR A C 1
ATOM 3132 O O . THR A 1 397 ? -43.116 17.263 -44.430 1.00 25.67 397 THR A O 1
ATOM 3135 N N . ASN A 1 398 ? -44.475 18.735 -45.455 1.00 29.92 398 ASN A N 1
ATOM 3136 C CA . ASN A 1 398 ? -45.345 18.997 -44.301 1.00 29.92 398 ASN A CA 1
ATOM 3137 C C . ASN A 1 398 ? -46.495 17.981 -44.222 1.00 29.92 398 ASN A C 1
ATOM 3139 O O . ASN A 1 398 ? -46.990 17.580 -45.271 1.00 29.92 398 ASN A O 1
ATOM 3143 N N . ASP A 1 399 ? -47.041 17.750 -43.021 1.00 26.06 399 ASP A N 1
ATOM 3144 C CA . ASP A 1 399 ? -48.455 18.089 -42.777 1.00 26.06 399 ASP A CA 1
ATOM 3145 C C . ASP A 1 399 ? -48.769 18.325 -41.279 1.00 26.06 399 ASP A C 1
ATOM 3147 O O . ASP A 1 399 ? -47.911 18.165 -40.411 1.00 26.06 399 ASP A O 1
ATOM 3151 N N . ASN A 1 400 ? -49.989 18.779 -40.985 1.00 28.78 400 ASN A N 1
ATOM 3152 C CA . ASN A 1 400 ? -50.460 19.246 -39.678 1.00 28.78 400 ASN A CA 1
ATOM 3153 C C . ASN A 1 400 ? -50.947 18.120 -38.744 1.00 28.78 400 ASN A C 1
ATOM 3155 O O . ASN A 1 400 ? -51.611 17.191 -39.195 1.00 28.78 400 ASN A O 1
ATOM 3159 N N . THR A 1 401 ? -50.821 18.299 -37.417 1.00 27.69 401 THR A N 1
ATOM 3160 C CA . THR A 1 401 ? -51.979 18.623 -36.534 1.00 27.69 401 THR A CA 1
ATOM 3161 C C . THR A 1 401 ? -51.628 18.793 -35.040 1.00 27.69 401 THR A C 1
ATOM 3163 O O . THR A 1 401 ? -50.821 18.070 -34.477 1.00 27.69 401 THR A O 1
ATOM 3166 N N . ASN A 1 402 ? -52.313 19.753 -34.404 1.00 28.38 402 ASN A N 1
ATOM 3167 C CA . ASN A 1 402 ? -52.716 19.840 -32.987 1.00 28.38 402 ASN A CA 1
ATOM 3168 C C . ASN A 1 402 ? -51.765 19.396 -31.846 1.00 28.38 402 ASN A C 1
ATOM 3170 O O . ASN A 1 402 ? -51.875 18.297 -31.315 1.00 28.38 402 ASN A O 1
ATOM 3174 N N . GLY A 1 403 ? -51.042 20.381 -31.299 1.00 34.78 403 GLY A N 1
ATOM 3175 C CA . GLY A 1 403 ? -51.268 20.844 -29.917 1.00 34.78 403 GLY A CA 1
ATOM 3176 C C . GLY A 1 403 ? -50.926 19.909 -28.747 1.00 34.78 403 GLY A C 1
ATOM 3177 O O . GLY A 1 403 ? -51.788 19.194 -28.242 1.00 34.78 403 GLY A O 1
ATOM 3178 N N . THR A 1 404 ? -49.714 20.050 -28.204 1.00 28.89 404 THR A N 1
ATOM 3179 C CA . THR A 1 404 ? -49.281 19.428 -26.939 1.00 28.89 404 THR A CA 1
ATOM 3180 C C . THR A 1 404 ? -49.082 20.445 -25.812 1.00 28.89 404 THR A C 1
ATOM 3182 O O . THR A 1 404 ? -48.733 21.602 -26.043 1.00 28.89 404 THR A O 1
ATOM 3185 N N . HIS A 1 405 ? -49.304 19.990 -24.578 1.00 32.94 405 HIS A N 1
ATOM 3186 C CA . HIS A 1 405 ? -49.264 20.783 -23.347 1.00 32.94 405 HIS A CA 1
ATOM 3187 C C . HIS A 1 405 ? -47.883 21.384 -23.031 1.00 32.94 405 HIS A C 1
ATOM 3189 O O . HIS A 1 405 ? -46.848 20.882 -23.465 1.00 32.94 405 HIS A O 1
ATOM 3195 N N . ALA A 1 406 ? -47.871 22.432 -22.202 1.00 32.34 406 ALA A N 1
ATOM 3196 C CA . ALA A 1 406 ? -46.644 23.018 -21.675 1.00 32.34 406 ALA A CA 1
ATOM 3197 C C . ALA A 1 406 ? -45.890 22.032 -20.763 1.00 32.34 406 ALA A C 1
ATOM 3199 O O . ALA A 1 406 ? -46.435 21.560 -19.764 1.00 32.34 406 ALA A O 1
ATOM 3200 N N . HIS A 1 407 ? -44.613 21.784 -21.061 1.00 34.22 407 HIS A N 1
ATOM 3201 C CA . HIS A 1 407 ? -43.694 21.156 -20.114 1.00 34.22 407 HIS A CA 1
ATOM 3202 C C . HIS A 1 407 ? -43.121 22.215 -19.168 1.00 34.22 407 HIS A C 1
ATOM 3204 O O . HIS A 1 407 ? -42.430 23.138 -19.597 1.00 34.22 407 HIS A O 1
ATOM 3210 N N . GLY A 1 408 ? -43.391 22.069 -17.869 1.00 31.52 408 GLY A N 1
ATOM 3211 C CA . GLY A 1 408 ? -42.671 22.812 -16.838 1.00 31.52 408 GLY A CA 1
ATOM 3212 C C . GLY A 1 408 ? -41.217 22.347 -16.769 1.00 31.52 408 GLY A C 1
ATOM 3213 O O . GLY A 1 408 ? -40.949 21.146 -16.817 1.00 31.52 408 GLY A O 1
ATOM 3214 N N . ALA A 1 409 ? -40.278 23.285 -16.652 1.00 32.00 409 ALA A N 1
ATOM 3215 C CA . ALA A 1 409 ? -38.867 22.957 -16.497 1.00 32.00 409 ALA A CA 1
ATOM 3216 C C . ALA A 1 409 ? -38.629 22.275 -15.140 1.00 32.00 409 ALA A C 1
ATOM 3218 O O . ALA A 1 409 ? -38.765 22.901 -14.088 1.00 32.00 409 ALA A O 1
ATOM 3219 N N . THR A 1 410 ? -38.254 20.995 -15.154 1.00 34.59 410 THR A N 1
ATOM 3220 C CA . THR A 1 410 ? -37.787 20.299 -13.951 1.00 34.59 410 THR A CA 1
ATOM 3221 C C . THR A 1 410 ? -36.432 20.864 -13.544 1.00 34.59 410 THR A C 1
ATOM 3223 O O . THR A 1 410 ? -35.414 20.541 -14.157 1.00 34.59 410 THR A O 1
ATOM 3226 N N . SER A 1 411 ? -36.412 21.695 -12.503 1.00 38.97 411 SER A N 1
ATOM 3227 C CA . SER A 1 411 ? -35.183 22.141 -11.852 1.00 38.97 411 SER A CA 1
ATOM 3228 C C . SER A 1 411 ? -34.476 20.939 -11.224 1.00 38.97 411 SER A C 1
ATOM 3230 O O . SER A 1 411 ? -34.813 20.525 -10.114 1.00 38.97 411 SER A O 1
ATOM 3232 N N . GLN A 1 412 ? -33.516 20.357 -11.943 1.00 43.44 412 GLN A N 1
ATOM 3233 C CA . GLN A 1 412 ? -32.650 19.318 -11.399 1.00 43.44 412 GLN A CA 1
ATOM 3234 C C . GLN A 1 412 ? -31.749 19.952 -10.336 1.00 43.44 412 GLN A C 1
ATOM 3236 O O . GLN A 1 412 ? -30.770 20.626 -10.652 1.00 43.44 412 GLN A O 1
ATOM 3241 N N . THR A 1 413 ? -32.100 19.758 -9.065 1.00 49.84 413 THR A N 1
ATOM 3242 C CA . THR A 1 413 ? -31.169 19.982 -7.957 1.00 49.84 413 THR A CA 1
ATOM 3243 C C . THR A 1 413 ? -29.932 19.111 -8.183 1.00 49.84 413 THR A C 1
ATOM 3245 O O . THR A 1 413 ? -30.107 17.926 -8.490 1.00 49.84 413 THR A O 1
ATOM 3248 N N . PRO A 1 414 ? -28.704 19.644 -8.040 1.00 54.19 414 PRO A N 1
ATOM 3249 C CA . PRO A 1 414 ? -27.501 18.831 -8.178 1.00 54.19 414 PRO A CA 1
ATOM 3250 C C . PRO A 1 414 ? -27.522 17.675 -7.162 1.00 54.19 414 PRO A C 1
ATOM 3252 O O . PRO A 1 414 ? -28.101 17.829 -6.081 1.00 54.19 414 PRO A O 1
ATOM 3255 N N . PRO A 1 415 ? -26.922 16.515 -7.487 1.00 56.50 415 PRO A N 1
ATOM 3256 C CA . PRO A 1 415 ? -26.877 15.385 -6.567 1.00 56.50 415 PRO A CA 1
ATOM 3257 C C . PRO A 1 415 ? -26.139 15.788 -5.286 1.00 56.50 415 PRO A C 1
ATOM 3259 O O . PRO A 1 415 ? -24.986 16.209 -5.334 1.00 56.50 415 PRO A O 1
ATOM 3262 N N . ALA A 1 416 ? -26.814 15.666 -4.144 1.00 63.28 416 ALA A N 1
ATOM 3263 C CA . ALA A 1 416 ? -26.203 15.891 -2.841 1.00 63.28 416 ALA A CA 1
ATOM 3264 C C . ALA A 1 416 ? -25.339 14.679 -2.468 1.00 63.28 416 ALA A C 1
ATOM 3266 O O . ALA A 1 416 ? -25.835 13.553 -2.390 1.00 63.28 416 ALA A O 1
ATOM 3267 N N . TYR A 1 417 ? -24.051 14.916 -2.239 1.00 72.31 417 TYR A N 1
ATOM 3268 C CA . TYR A 1 417 ? -23.093 13.897 -1.815 1.00 72.31 417 TYR A CA 1
ATOM 3269 C C . TYR A 1 417 ? -23.121 13.725 -0.280 1.00 72.31 417 TYR A C 1
ATOM 3271 O O . TYR A 1 417 ? -23.718 14.554 0.419 1.00 72.31 417 TYR A O 1
ATOM 3279 N N . PRO A 1 418 ? -22.513 12.658 0.285 1.00 65.00 418 PRO A N 1
ATOM 3280 C CA . PRO A 1 418 ? -22.464 12.444 1.734 1.00 65.00 418 PRO A CA 1
ATOM 3281 C C . PRO A 1 418 ? -21.970 13.683 2.490 1.00 65.00 418 PRO A C 1
ATOM 3283 O O . PRO A 1 418 ? -21.057 14.364 2.034 1.00 65.00 418 PRO A O 1
ATOM 3286 N N . GLY A 1 419 ? -22.606 14.006 3.618 1.00 65.12 419 GLY A N 1
ATOM 3287 C CA . GLY A 1 419 ? -22.372 15.254 4.357 1.00 65.12 419 GLY A CA 1
ATOM 3288 C C . GLY A 1 419 ? -23.128 16.479 3.813 1.00 65.12 419 GLY A C 1
ATOM 3289 O O . GLY A 1 419 ? -23.054 17.546 4.413 1.00 65.12 419 GLY A O 1
ATOM 3290 N N . GLY A 1 420 ? -23.884 16.342 2.715 1.00 71.81 420 GLY A N 1
ATOM 3291 C CA . GLY A 1 420 ? -24.644 17.437 2.096 1.00 71.81 420 GLY A CA 1
ATOM 3292 C C . GLY A 1 420 ? -23.822 18.316 1.147 1.00 71.81 420 GLY A C 1
ATOM 3293 O O . GLY A 1 420 ? -24.275 19.393 0.760 1.00 71.81 420 GLY A O 1
ATOM 3294 N N . PHE A 1 421 ? -22.618 17.877 0.772 1.00 79.00 421 PHE A N 1
ATOM 3295 C CA . PHE A 1 421 ? -21.723 18.621 -0.111 1.00 79.00 421 PHE A CA 1
ATOM 3296 C C . PHE A 1 421 ? -22.146 18.546 -1.587 1.00 79.00 421 PHE A C 1
ATOM 3298 O O . PHE A 1 421 ? -22.822 17.613 -2.025 1.00 79.00 421 PHE A O 1
ATOM 3305 N N . ALA A 1 422 ? -21.694 19.526 -2.374 1.00 83.50 422 ALA A N 1
ATOM 3306 C CA . ALA A 1 422 ? -21.903 19.585 -3.825 1.00 83.50 422 ALA A CA 1
ATOM 3307 C C . ALA A 1 422 ? -20.933 18.692 -4.634 1.00 83.50 422 ALA A C 1
ATOM 3309 O O . ALA A 1 422 ? -21.050 18.613 -5.855 1.00 83.50 422 ALA A O 1
ATOM 3310 N N . ILE A 1 423 ? -19.978 18.040 -3.959 1.00 88.31 423 ILE A N 1
ATOM 3311 C CA . ILE A 1 423 ? -18.933 17.179 -4.531 1.00 88.31 423 ILE A CA 1
ATOM 3312 C C . ILE A 1 423 ? -18.726 15.937 -3.655 1.00 88.31 423 ILE A C 1
ATOM 3314 O O . ILE A 1 423 ? -18.977 15.979 -2.448 1.00 88.31 423 ILE A O 1
ATOM 3318 N N . ASP A 1 424 ? -18.198 14.855 -4.232 1.00 89.12 424 ASP A N 1
ATOM 3319 C CA . ASP A 1 424 ? -17.713 13.700 -3.468 1.00 89.12 424 ASP A CA 1
ATOM 3320 C C . ASP A 1 424 ? -16.386 14.056 -2.776 1.00 89.12 424 ASP A C 1
ATOM 3322 O O . ASP A 1 424 ? -15.298 13.875 -3.325 1.00 89.12 424 ASP A O 1
ATOM 3326 N N . VAL A 1 425 ? -16.489 14.598 -1.560 1.00 91.56 425 VAL A N 1
ATOM 3327 C CA . VAL A 1 425 ? -15.338 15.032 -0.752 1.00 91.56 425 VAL A CA 1
ATOM 3328 C C . VAL A 1 425 ? -14.334 13.900 -0.533 1.00 91.56 425 VAL A C 1
ATOM 3330 O O . VAL A 1 425 ? -13.130 14.136 -0.609 1.00 91.56 425 VAL A O 1
ATOM 3333 N N . CYS A 1 426 ? -14.803 12.668 -0.320 1.00 90.19 426 CYS A N 1
ATOM 3334 C CA . CYS A 1 426 ? -13.931 11.509 -0.156 1.00 90.19 426 CYS A CA 1
ATOM 3335 C C . CYS A 1 426 ? -13.165 11.201 -1.452 1.00 90.19 426 CYS A C 1
ATOM 3337 O O . CYS A 1 426 ? -11.981 10.875 -1.394 1.00 90.19 426 CYS A O 1
ATOM 3339 N N . PHE A 1 427 ? -13.801 11.332 -2.624 1.00 92.00 427 PHE A N 1
ATOM 3340 C CA . PHE A 1 427 ? -13.117 11.129 -3.903 1.00 92.00 427 PHE A CA 1
ATOM 3341 C C . PHE A 1 427 ? -12.049 12.179 -4.153 1.00 92.00 427 PHE A C 1
ATOM 3343 O O . PHE A 1 427 ? -10.897 11.820 -4.385 1.00 92.00 427 PHE A O 1
ATOM 3350 N N . GLU A 1 428 ? -12.417 13.458 -4.098 1.00 94.50 428 GLU A N 1
ATOM 3351 C CA . GLU A 1 428 ? -11.508 14.546 -4.453 1.00 94.50 428 GLU A CA 1
ATOM 3352 C C . GLU A 1 428 ? -10.353 14.657 -3.446 1.00 94.50 428 GLU A C 1
ATOM 3354 O O . GLU A 1 428 ? -9.208 14.861 -3.847 1.00 94.50 428 GLU A O 1
ATOM 3359 N N . ALA A 1 429 ? -10.604 14.391 -2.156 1.00 95.69 429 ALA A N 1
ATOM 3360 C CA . ALA A 1 429 ? -9.542 14.274 -1.158 1.00 95.69 429 ALA A CA 1
ATOM 3361 C C . ALA A 1 429 ? -8.582 13.102 -1.440 1.00 95.69 429 ALA A C 1
ATOM 3363 O O . ALA A 1 429 ? -7.392 13.202 -1.143 1.00 95.69 429 ALA A O 1
ATOM 3364 N N . SER A 1 430 ? -9.065 12.009 -2.045 1.00 95.12 430 SER A N 1
ATOM 3365 C CA . SER A 1 430 ? -8.240 10.833 -2.356 1.00 95.12 430 SER A CA 1
ATOM 3366 C C . SER A 1 430 ? -7.282 11.020 -3.546 1.00 95.12 430 SER A C 1
ATOM 3368 O O . SER A 1 430 ? -6.455 10.143 -3.796 1.00 95.12 430 SER A O 1
ATOM 3370 N N . LYS A 1 431 ? -7.378 12.146 -4.271 1.00 96.44 431 LYS A N 1
ATOM 3371 C CA . LYS A 1 431 ? -6.530 12.494 -5.429 1.00 96.44 431 LYS A CA 1
ATOM 3372 C C . LYS A 1 431 ? -5.335 13.387 -5.064 1.00 96.44 431 LYS A C 1
ATOM 3374 O O . LYS A 1 431 ? -4.607 13.816 -5.957 1.00 96.44 431 LYS A O 1
ATOM 3379 N N . LEU A 1 432 ? -5.158 13.735 -3.785 1.00 97.44 432 LEU A N 1
ATOM 3380 C CA . LEU A 1 432 ? -4.129 14.690 -3.365 1.00 97.44 432 LEU A CA 1
ATOM 3381 C C . LEU A 1 432 ? -2.694 14.158 -3.549 1.00 97.44 432 LEU A C 1
ATOM 3383 O O . LEU A 1 432 ? -2.454 12.966 -3.352 1.00 97.44 432 LEU A O 1
ATOM 3387 N N . PRO A 1 433 ? -1.719 15.050 -3.817 1.00 98.38 433 PRO A N 1
ATOM 3388 C CA . PRO A 1 433 ? -0.305 14.761 -3.600 1.00 98.38 433 PRO A CA 1
ATOM 3389 C C . PRO A 1 433 ? -0.046 14.322 -2.153 1.00 98.38 433 PRO A C 1
ATOM 3391 O O . PRO A 1 433 ? -0.595 14.902 -1.211 1.00 98.38 433 PRO A O 1
ATOM 3394 N N . LEU A 1 434 ? 0.815 13.321 -1.974 1.00 98.50 434 LEU A N 1
ATOM 3395 C CA . LEU A 1 434 ? 1.098 12.695 -0.681 1.00 98.50 434 LEU A CA 1
ATOM 3396 C C . LEU A 1 434 ? 1.622 13.688 0.370 1.00 98.50 434 LEU A C 1
ATOM 3398 O O . LEU A 1 434 ? 1.208 13.647 1.526 1.00 98.50 434 LEU A O 1
ATOM 3402 N N . ASP A 1 435 ? 2.495 14.612 -0.030 1.00 98.38 435 ASP A N 1
ATOM 3403 C CA . ASP A 1 435 ? 3.030 15.672 0.831 1.00 98.38 435 ASP A CA 1
ATOM 3404 C C . ASP A 1 435 ? 1.938 16.659 1.291 1.00 98.38 435 ASP A C 1
ATOM 3406 O O . ASP A 1 435 ? 1.859 16.992 2.476 1.00 98.38 435 ASP A O 1
ATOM 3410 N N . VAL A 1 436 ? 1.034 17.064 0.397 1.00 98.44 436 VAL A N 1
ATOM 3411 C CA . VAL A 1 436 ? -0.115 17.922 0.743 1.00 98.44 436 VAL A CA 1
ATOM 3412 C C . VAL A 1 436 ? -1.117 17.188 1.646 1.00 98.44 436 VAL A C 1
ATOM 3414 O O . VAL A 1 436 ? -1.631 17.782 2.595 1.00 98.44 436 VAL A O 1
ATOM 3417 N N . ALA A 1 437 ? -1.369 15.897 1.410 1.00 98.50 437 ALA A N 1
ATOM 3418 C CA . ALA A 1 437 ? -2.258 15.085 2.243 1.00 98.50 437 ALA A CA 1
ATOM 3419 C C . ALA A 1 437 ? -1.730 14.923 3.681 1.00 98.50 437 ALA A C 1
ATOM 3421 O O . ALA A 1 437 ? -2.478 15.116 4.638 1.00 98.50 437 ALA A O 1
ATOM 3422 N N . ILE A 1 438 ? -0.433 14.644 3.848 1.00 98.62 438 ILE A N 1
ATOM 3423 C CA . ILE A 1 438 ? 0.213 14.541 5.168 1.00 98.62 438 ILE A CA 1
ATOM 3424 C C . ILE A 1 438 ? 0.154 15.877 5.919 1.00 98.62 438 ILE A C 1
ATOM 3426 O O . ILE A 1 438 ? -0.163 15.901 7.111 1.00 98.62 438 ILE A O 1
ATOM 3430 N N . PHE A 1 439 ? 0.389 16.999 5.230 1.00 98.56 439 PHE A N 1
ATOM 3431 C CA . PHE A 1 439 ? 0.239 18.325 5.829 1.00 98.56 439 PHE A CA 1
ATOM 3432 C C . PHE A 1 439 ? -1.212 18.615 6.253 1.00 98.56 439 PHE A C 1
ATOM 3434 O O . PHE A 1 439 ? -1.446 19.089 7.364 1.00 98.56 439 PHE A O 1
ATOM 3441 N N . ASN A 1 440 ? -2.196 18.299 5.407 1.00 98.38 440 ASN A N 1
ATOM 3442 C CA . ASN A 1 440 ? -3.613 18.541 5.695 1.00 98.38 440 ASN A CA 1
ATOM 3443 C C . ASN A 1 440 ? -4.163 17.643 6.816 1.00 98.38 440 ASN A C 1
ATOM 3445 O O . ASN A 1 440 ? -4.953 18.122 7.630 1.00 98.38 440 ASN A O 1
ATOM 3449 N N . SER A 1 441 ? -3.701 16.392 6.910 1.00 98.38 441 SER A N 1
ATOM 3450 C CA . SER A 1 441 ? -3.948 15.494 8.047 1.00 98.38 441 SER A CA 1
ATOM 3451 C C . SER A 1 441 ? -3.457 16.117 9.361 1.00 98.38 441 SER A C 1
ATOM 3453 O O . SER A 1 441 ? -4.255 16.338 10.276 1.00 98.38 441 SER A O 1
ATOM 3455 N N . ALA A 1 442 ? -2.185 16.534 9.421 1.00 97.88 442 ALA A N 1
ATOM 3456 C CA . ALA A 1 442 ? -1.625 17.206 10.595 1.00 97.88 442 ALA A CA 1
ATOM 3457 C C . ALA A 1 442 ? -2.360 18.522 10.930 1.00 97.88 442 ALA A C 1
ATOM 3459 O O . ALA A 1 442 ? -2.592 18.823 12.104 1.00 97.88 442 ALA A O 1
ATOM 3460 N N . ARG A 1 443 ? -2.785 19.287 9.912 1.00 97.38 443 ARG A N 1
ATOM 3461 C CA . ARG A 1 443 ? -3.574 20.525 10.063 1.00 97.38 443 ARG A CA 1
ATOM 3462 C C . ARG A 1 443 ? -4.948 20.279 10.686 1.00 97.38 443 ARG A C 1
ATOM 3464 O O . ARG A 1 443 ? -5.393 21.085 11.502 1.00 97.38 443 ARG A O 1
ATOM 3471 N N . ALA A 1 444 ? -5.600 19.168 10.349 1.00 97.12 444 ALA A N 1
ATOM 3472 C CA . ALA A 1 444 ? -6.919 18.813 10.870 1.00 97.12 444 ALA A CA 1
ATOM 3473 C C . ALA A 1 444 ? -6.924 18.437 12.362 1.00 97.12 444 ALA A C 1
ATOM 3475 O O . ALA A 1 444 ? -7.973 18.502 12.998 1.00 97.12 444 ALA A O 1
ATOM 3476 N N . ALA A 1 445 ? -5.768 18.120 12.959 1.00 93.62 445 ALA A N 1
ATOM 3477 C CA . ALA A 1 445 ? -5.670 17.923 14.407 1.00 93.62 445 ALA A CA 1
ATOM 3478 C C . ALA A 1 445 ? -5.944 19.217 15.208 1.00 93.62 445 ALA A C 1
ATOM 3480 O O . ALA A 1 445 ? -6.342 19.146 16.377 1.00 93.62 445 ALA A O 1
ATOM 3481 N N . GLY A 1 446 ? -5.748 20.386 14.585 1.00 90.56 446 GLY A N 1
ATOM 3482 C CA . GLY A 1 446 ? -6.093 21.707 15.112 1.00 90.56 446 GLY A CA 1
ATOM 3483 C C . GLY A 1 446 ? -4.988 22.384 15.935 1.00 90.56 446 GLY A C 1
ATOM 3484 O O . GLY A 1 446 ? -4.630 21.912 17.016 1.00 90.56 446 GLY A O 1
ATOM 3485 N N . GLY A 1 447 ? -4.529 23.542 15.448 1.00 92.75 447 GLY A N 1
ATOM 3486 C CA . GLY A 1 447 ? -3.564 24.431 16.109 1.00 92.75 447 GLY A CA 1
ATOM 3487 C C . GLY A 1 447 ? -2.098 24.126 15.781 1.00 92.75 447 GLY A C 1
ATOM 3488 O O . GLY A 1 447 ? -1.690 22.966 15.735 1.00 92.75 447 GLY A O 1
ATOM 3489 N N . ASP A 1 448 ? -1.298 25.176 15.583 1.00 95.69 448 ASP A N 1
ATOM 3490 C CA . ASP A 1 448 ? 0.090 25.097 15.093 1.00 95.69 448 ASP A CA 1
ATOM 3491 C C . ASP A 1 448 ? 0.981 24.169 15.928 1.00 95.69 448 ASP A C 1
ATOM 3493 O O . ASP A 1 448 ? 1.800 23.433 15.382 1.00 95.69 448 ASP A O 1
ATOM 3497 N N . ASP A 1 449 ? 0.783 24.149 17.248 1.00 95.62 449 ASP A N 1
ATOM 3498 C CA . ASP A 1 449 ? 1.513 23.280 18.177 1.00 95.62 449 ASP A CA 1
ATOM 3499 C C . ASP A 1 449 ? 1.339 21.793 17.838 1.00 95.62 449 ASP A C 1
ATOM 3501 O O . ASP A 1 449 ? 2.304 21.026 17.882 1.00 95.62 449 ASP A O 1
ATOM 3505 N N . LYS A 1 450 ? 0.129 21.387 17.430 1.00 95.75 450 LYS A N 1
ATOM 3506 C CA . LYS A 1 450 ? -0.139 20.024 16.964 1.00 95.75 450 LYS A CA 1
ATOM 3507 C C . LYS A 1 450 ? 0.438 19.775 15.576 1.00 95.75 450 LYS A C 1
ATOM 3509 O O . LYS A 1 450 ? 0.986 18.704 15.337 1.00 95.75 450 LYS A O 1
ATOM 3514 N N . ILE A 1 451 ? 0.377 20.759 14.678 1.00 96.94 451 ILE A N 1
ATOM 3515 C CA . ILE A 1 451 ? 0.967 20.636 13.337 1.00 96.94 451 ILE A CA 1
ATOM 3516 C C . ILE A 1 451 ? 2.480 20.399 13.448 1.00 96.94 451 ILE A C 1
ATOM 3518 O O . ILE A 1 451 ? 3.010 19.500 12.795 1.00 96.94 451 ILE A O 1
ATOM 3522 N N . ARG A 1 452 ? 3.167 21.129 14.340 1.00 97.00 452 ARG A N 1
ATOM 3523 C CA . ARG A 1 452 ? 4.579 20.880 14.668 1.00 97.00 452 ARG A CA 1
ATOM 3524 C C . ARG A 1 452 ? 4.777 19.497 15.293 1.00 97.00 452 ARG A C 1
ATOM 3526 O O . ARG A 1 452 ? 5.562 18.729 14.748 1.00 97.00 452 ARG A O 1
ATOM 3533 N N . LYS A 1 453 ? 4.010 19.128 16.330 1.00 96.19 453 LYS A N 1
ATOM 3534 C CA . LYS A 1 453 ? 4.050 17.794 16.975 1.00 96.19 453 LYS A CA 1
ATOM 3535 C C . LYS A 1 453 ? 3.974 16.634 15.971 1.00 96.19 453 LYS A C 1
ATOM 3537 O O . LYS A 1 453 ? 4.759 15.698 16.076 1.00 96.19 453 LYS A O 1
ATOM 3542 N N . TYR A 1 454 ? 3.056 16.684 15.004 1.00 97.62 454 TYR A N 1
ATOM 3543 C CA . TYR A 1 454 ? 2.849 15.586 14.051 1.00 97.62 454 TYR A CA 1
ATOM 3544 C C . TYR A 1 454 ? 3.844 15.575 12.893 1.00 97.62 454 TYR A C 1
ATOM 3546 O O . TYR A 1 454 ? 4.277 14.499 12.485 1.00 97.62 454 TYR A O 1
ATOM 3554 N N . LEU A 1 455 ? 4.263 16.739 12.392 1.00 97.94 455 LEU A N 1
ATOM 3555 C CA . LEU A 1 455 ? 5.279 16.808 11.337 1.00 97.94 455 LEU A CA 1
ATOM 3556 C C . LEU A 1 455 ? 6.709 16.613 11.876 1.00 97.94 455 LEU A C 1
ATOM 3558 O O . LEU A 1 455 ? 7.602 16.253 11.118 1.00 97.94 455 LEU A O 1
ATOM 3562 N N . GLN A 1 456 ? 6.931 16.748 13.185 1.00 96.88 456 GLN A N 1
ATOM 3563 C CA . GLN A 1 456 ? 8.149 16.298 13.876 1.00 96.88 456 GLN A CA 1
ATOM 3564 C C . GLN A 1 456 ? 8.168 14.781 14.155 1.00 96.88 456 GLN A C 1
ATOM 3566 O O . GLN A 1 456 ? 9.159 14.267 14.673 1.00 96.88 456 GLN A O 1
ATOM 3571 N N . ALA A 1 457 ? 7.095 14.055 13.817 1.00 96.69 457 ALA A N 1
ATOM 3572 C CA . ALA A 1 457 ? 6.938 12.636 14.118 1.00 96.69 457 ALA A CA 1
ATOM 3573 C C . ALA A 1 457 ? 6.218 11.867 12.992 1.00 96.69 457 ALA A C 1
ATOM 3575 O O . ALA A 1 457 ? 5.236 11.166 13.240 1.00 96.69 457 ALA A O 1
ATOM 3576 N N . VAL A 1 458 ? 6.676 11.994 11.742 1.00 98.25 458 VAL A N 1
ATOM 3577 C CA . VAL A 1 458 ? 6.044 11.306 10.600 1.00 98.25 458 VAL A CA 1
ATOM 3578 C C . VAL A 1 458 ? 6.586 9.878 10.464 1.00 98.25 458 VAL A C 1
ATOM 3580 O O . VAL A 1 458 ? 7.733 9.694 10.068 1.00 98.25 458 VAL A O 1
ATOM 3583 N N . LEU A 1 459 ? 5.784 8.857 10.769 1.00 97.44 459 LEU A N 1
ATOM 3584 C CA . LEU A 1 459 ? 6.147 7.441 10.630 1.00 97.44 459 LEU A CA 1
ATOM 3585 C C . LEU A 1 459 ? 5.664 6.903 9.274 1.00 97.44 459 LEU A C 1
ATOM 3587 O O . LEU A 1 459 ? 4.462 6.792 9.045 1.00 97.44 459 LEU A O 1
ATOM 3591 N N . VAL A 1 460 ? 6.590 6.527 8.389 1.00 96.31 460 VAL A N 1
ATOM 3592 C CA . VAL A 1 460 ? 6.263 6.019 7.043 1.00 96.31 460 VAL A CA 1
ATOM 3593 C C . VAL A 1 460 ? 6.406 4.495 7.003 1.00 96.31 460 VAL A C 1
ATOM 3595 O O . VAL A 1 460 ? 7.443 3.954 7.389 1.00 96.31 460 VAL A O 1
ATOM 3598 N N . ILE A 1 461 ? 5.353 3.807 6.556 1.00 95.94 461 ILE A N 1
ATOM 3599 C CA . ILE A 1 461 ? 5.202 2.344 6.594 1.00 95.94 461 ILE A CA 1
ATOM 3600 C C . ILE A 1 461 ? 4.644 1.801 5.267 1.00 95.94 461 ILE A C 1
ATOM 3602 O O . ILE A 1 461 ? 4.286 2.566 4.369 1.00 95.94 461 ILE A O 1
ATOM 3606 N N . GLY A 1 462 ? 4.536 0.475 5.155 1.00 94.12 462 GLY A N 1
ATOM 3607 C CA . GLY A 1 462 ? 3.980 -0.193 3.977 1.00 94.12 462 GLY A CA 1
ATOM 3608 C C . GLY A 1 462 ? 5.035 -0.543 2.928 1.00 94.12 462 GLY A C 1
ATOM 3609 O O . GLY A 1 462 ? 6.181 -0.098 2.983 1.00 94.12 462 GLY A O 1
ATOM 3610 N N . GLY A 1 463 ? 4.661 -1.386 1.963 1.00 93.00 463 GLY A N 1
ATOM 3611 C CA . GLY A 1 463 ? 5.608 -1.947 0.991 1.00 93.00 463 GLY A CA 1
ATOM 3612 C C . GLY A 1 463 ? 6.299 -0.881 0.135 1.00 93.00 463 GLY A C 1
ATOM 3613 O O . GLY A 1 463 ? 7.507 -0.955 -0.086 1.00 93.00 463 GLY A O 1
ATOM 3614 N N . THR A 1 464 ? 5.559 0.149 -0.278 1.00 95.88 464 THR A N 1
ATOM 3615 C CA . THR A 1 464 ? 6.037 1.214 -1.176 1.00 95.88 464 THR A CA 1
ATOM 3616 C C . THR A 1 464 ? 6.951 2.225 -0.467 1.00 95.88 464 THR A C 1
ATOM 3618 O O . THR A 1 464 ? 7.682 2.964 -1.125 1.00 95.88 464 THR A O 1
ATOM 3621 N N . ALA A 1 465 ? 7.003 2.219 0.872 1.00 90.38 465 ALA A N 1
ATOM 3622 C CA . ALA A 1 465 ? 7.940 3.038 1.646 1.00 90.38 465 ALA A CA 1
ATOM 3623 C C . ALA A 1 465 ? 9.421 2.664 1.426 1.00 90.38 465 ALA A C 1
ATOM 3625 O O . ALA A 1 465 ? 10.302 3.470 1.719 1.00 90.38 465 ALA A O 1
ATOM 3626 N N . HIS A 1 466 ? 9.704 1.471 0.887 1.00 92.62 466 HIS A N 1
ATOM 3627 C CA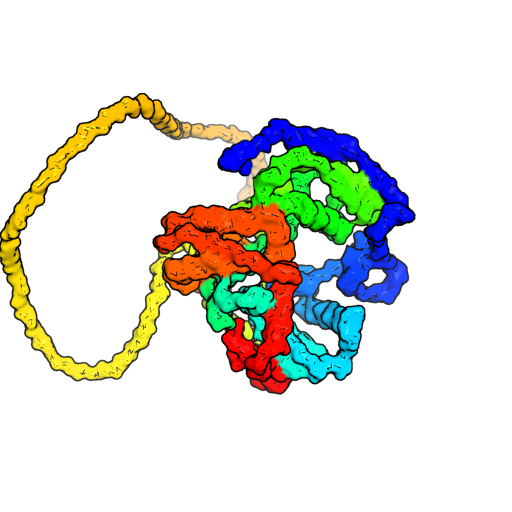 . HIS A 1 466 ? 11.063 0.991 0.606 1.00 92.62 466 HIS A CA 1
ATOM 3628 C C . HIS A 1 466 ? 11.799 1.729 -0.519 1.00 92.62 466 HIS A C 1
ATOM 3630 O O . HIS A 1 466 ? 13.005 1.536 -0.666 1.00 92.62 466 HIS A O 1
ATOM 3636 N N . ILE A 1 467 ? 11.106 2.547 -1.318 1.00 96.06 467 ILE A N 1
ATOM 3637 C CA . ILE A 1 467 ? 11.713 3.276 -2.438 1.00 96.06 467 ILE A CA 1
ATOM 3638 C C . ILE A 1 467 ? 12.844 4.179 -1.900 1.00 96.06 467 ILE A C 1
ATOM 3640 O O . ILE A 1 467 ? 12.572 5.069 -1.084 1.00 96.06 467 ILE A O 1
ATOM 3644 N N . PRO A 1 468 ? 14.112 3.985 -2.321 1.00 96.38 468 PRO A N 1
ATOM 3645 C CA . PRO A 1 468 ? 15.243 4.745 -1.800 1.00 96.38 468 PRO A CA 1
ATOM 3646 C C . PRO A 1 468 ? 15.018 6.255 -1.901 1.00 96.38 468 PRO A C 1
ATOM 3648 O O . PRO A 1 468 ? 14.507 6.755 -2.897 1.00 96.38 468 PRO A O 1
ATOM 3651 N N . GLY A 1 469 ? 15.367 6.996 -0.850 1.00 95.88 469 GLY A N 1
ATOM 3652 C CA . GLY A 1 469 ? 15.148 8.444 -0.788 1.00 95.88 469 GLY A CA 1
ATOM 3653 C C . GLY A 1 469 ? 13.731 8.897 -0.402 1.00 95.88 469 GLY A C 1
ATOM 3654 O O . GLY A 1 469 ? 13.560 10.095 -0.189 1.00 95.88 469 GLY A O 1
ATOM 3655 N N . MET A 1 470 ? 12.747 7.998 -0.227 1.00 96.44 470 MET A N 1
ATOM 3656 C CA . MET A 1 470 ? 11.370 8.344 0.189 1.00 96.44 470 MET A CA 1
ATOM 3657 C C . MET A 1 470 ? 11.330 9.300 1.394 1.00 96.44 470 MET A C 1
ATOM 3659 O O . MET A 1 470 ? 10.677 10.342 1.337 1.00 96.44 470 MET A O 1
ATOM 3663 N N . SER A 1 471 ? 12.084 9.002 2.459 1.00 95.31 471 SER A N 1
ATOM 3664 C CA . SER A 1 471 ? 12.138 9.843 3.663 1.00 95.31 471 SER A CA 1
ATOM 3665 C C . SER A 1 471 ? 12.713 11.239 3.399 1.00 95.31 471 SER A C 1
ATOM 3667 O O . SER A 1 471 ? 12.205 12.215 3.936 1.00 95.31 471 SER A O 1
ATOM 3669 N N . HIS A 1 472 ? 13.74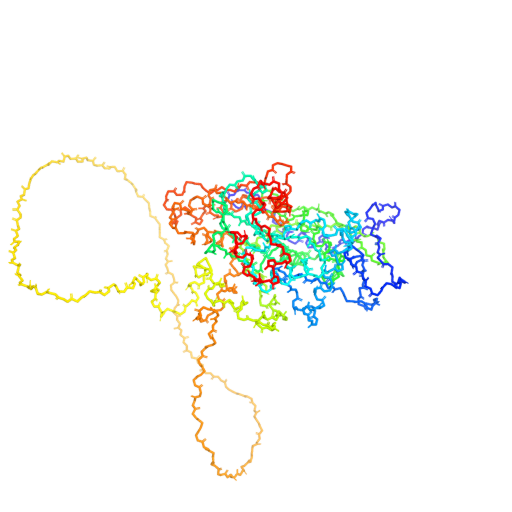1 11.358 2.551 1.00 95.44 472 HIS A N 1
ATOM 3670 C CA . HIS A 1 472 ? 14.348 12.651 2.196 1.00 95.44 472 HIS A CA 1
ATOM 3671 C C . HIS A 1 472 ? 13.408 13.493 1.328 1.00 95.44 472 HIS A C 1
ATOM 3673 O O . HIS A 1 472 ? 13.227 14.686 1.577 1.00 95.44 472 HIS A O 1
ATOM 3679 N N . ALA A 1 473 ? 12.755 12.858 0.349 1.00 96.19 473 ALA A N 1
ATOM 3680 C CA . ALA A 1 473 ? 11.743 13.498 -0.481 1.00 96.19 473 ALA A CA 1
ATOM 3681 C C . ALA A 1 473 ? 10.581 14.031 0.373 1.00 96.19 473 ALA A C 1
ATOM 3683 O O . ALA A 1 473 ? 10.213 15.197 0.232 1.00 96.19 473 ALA A O 1
ATOM 3684 N N . LEU A 1 474 ? 10.049 13.218 1.294 1.00 97.44 474 LEU A N 1
ATOM 3685 C CA . LEU A 1 474 ? 8.993 13.63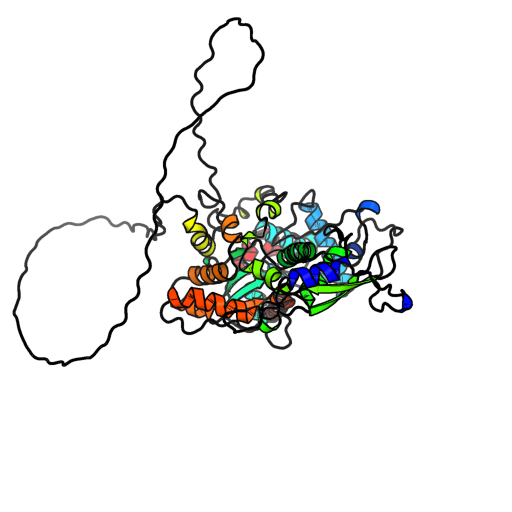7 2.217 1.00 97.44 474 LEU A CA 1
ATOM 3686 C C . LEU A 1 474 ? 9.457 14.753 3.164 1.00 97.44 474 LEU A C 1
ATOM 3688 O O . LEU A 1 474 ? 8.770 15.768 3.247 1.00 97.44 474 LEU A O 1
ATOM 3692 N N . GLU A 1 475 ? 10.621 14.621 3.814 1.00 97.50 475 GLU A N 1
ATOM 3693 C CA . GLU A 1 475 ? 11.161 15.645 4.725 1.00 97.50 475 GLU A CA 1
ATOM 3694 C C . GLU A 1 475 ? 11.293 17.002 4.018 1.00 97.50 475 GLU A C 1
ATOM 3696 O O . GLU A 1 475 ? 10.732 17.998 4.475 1.00 97.50 475 GLU A O 1
ATOM 3701 N N . SER A 1 476 ? 11.947 17.043 2.851 1.00 96.44 476 SER A N 1
ATOM 3702 C CA . SER A 1 476 ? 12.167 18.290 2.110 1.00 96.44 476 SER A CA 1
ATOM 3703 C C . SER A 1 476 ? 10.877 18.914 1.566 1.00 96.44 476 SER A C 1
ATOM 3705 O O . SER A 1 476 ? 10.792 20.141 1.480 1.00 96.44 476 SER A O 1
ATOM 3707 N N . ARG A 1 477 ? 9.883 18.106 1.176 1.00 97.56 477 ARG A N 1
ATOM 3708 C CA . ARG A 1 477 ? 8.596 18.591 0.643 1.00 97.56 477 ARG A CA 1
ATOM 3709 C C . ARG A 1 477 ? 7.711 19.152 1.745 1.00 97.56 477 ARG A C 1
ATOM 3711 O O . ARG A 1 477 ? 7.236 20.281 1.646 1.00 97.56 477 ARG A O 1
ATOM 3718 N N . LEU A 1 478 ? 7.552 18.396 2.826 1.00 98.25 478 LEU A N 1
ATOM 3719 C CA . LEU A 1 478 ? 6.773 18.806 3.989 1.00 98.25 478 LEU A CA 1
ATOM 3720 C C . LEU A 1 478 ? 7.387 20.029 4.677 1.00 98.25 478 LEU A C 1
ATOM 3722 O O . LEU A 1 478 ? 6.643 20.922 5.072 1.00 98.25 478 LEU A O 1
ATOM 3726 N N . GLN A 1 479 ? 8.719 20.132 4.754 1.00 97.88 479 GLN A N 1
ATOM 3727 C CA . GLN A 1 479 ? 9.395 21.335 5.250 1.00 97.88 479 GLN A CA 1
ATOM 3728 C C . GLN A 1 479 ? 9.054 22.569 4.397 1.00 97.88 479 GLN A C 1
ATOM 3730 O O . GLN A 1 479 ? 8.732 23.624 4.945 1.00 97.88 479 GLN A O 1
ATOM 3735 N N . ALA A 1 480 ? 9.079 22.436 3.065 1.00 97.38 480 ALA A N 1
ATOM 3736 C CA . ALA A 1 480 ? 8.763 23.525 2.141 1.00 97.38 480 ALA A CA 1
ATOM 3737 C C . ALA A 1 480 ? 7.291 23.975 2.212 1.00 97.38 480 ALA A C 1
ATOM 3739 O O . ALA A 1 480 ? 7.015 25.161 2.038 1.00 97.38 480 ALA A O 1
ATOM 3740 N N . ILE A 1 481 ? 6.359 23.060 2.506 1.00 97.44 481 ILE A N 1
ATOM 3741 C CA . ILE A 1 481 ? 4.944 23.384 2.755 1.00 97.44 481 ILE A CA 1
ATOM 3742 C C . ILE A 1 481 ? 4.767 24.027 4.141 1.00 97.44 481 ILE A C 1
ATOM 3744 O O . ILE A 1 481 ? 4.054 25.019 4.278 1.00 97.44 481 ILE A O 1
ATOM 3748 N N . ALA A 1 482 ? 5.408 23.482 5.178 1.00 97.00 482 ALA A N 1
ATOM 3749 C CA . ALA A 1 482 ? 5.111 23.842 6.560 1.00 97.00 482 ALA A CA 1
ATOM 3750 C C . ALA A 1 482 ? 5.801 25.126 7.044 1.00 97.00 482 ALA A C 1
ATOM 3752 O O . ALA A 1 482 ? 5.157 25.917 7.724 1.00 97.00 482 ALA A O 1
ATOM 3753 N N . THR A 1 483 ? 7.065 25.386 6.689 1.00 96.31 483 THR A N 1
ATOM 3754 C CA . THR A 1 483 ? 7.777 26.608 7.123 1.00 96.31 483 THR A CA 1
ATOM 3755 C C . THR A 1 483 ? 7.052 27.927 6.788 1.00 96.31 483 THR A C 1
ATOM 3757 O O . THR A 1 483 ? 7.007 28.783 7.670 1.00 96.31 483 THR A O 1
ATOM 3760 N N . PRO A 1 484 ? 6.460 28.140 5.593 1.00 96.81 484 PRO A N 1
ATOM 3761 C CA . PRO A 1 484 ? 5.711 29.369 5.307 1.00 96.81 484 PRO A CA 1
ATOM 3762 C C . PRO A 1 484 ? 4.286 29.401 5.891 1.00 96.81 484 PRO A C 1
ATOM 3764 O O . PRO A 1 484 ? 3.665 30.461 5.872 1.00 96.81 484 PRO A O 1
ATOM 3767 N N . LEU A 1 485 ? 3.751 28.273 6.378 1.00 95.62 485 LEU A N 1
ATOM 3768 C CA . LEU A 1 485 ? 2.359 28.151 6.842 1.00 95.62 485 LEU A CA 1
ATOM 3769 C C . LEU A 1 485 ? 2.210 27.956 8.359 1.00 95.62 485 LEU A C 1
ATOM 3771 O O . LEU A 1 485 ? 1.115 28.149 8.877 1.00 95.62 485 LEU A O 1
ATOM 3775 N N . VAL A 1 486 ? 3.272 27.553 9.062 1.00 96.44 486 VAL A N 1
ATOM 3776 C CA . VAL A 1 486 ? 3.230 27.149 10.475 1.00 96.44 486 VAL A CA 1
ATOM 3777 C C . VAL A 1 486 ? 4.271 27.944 11.274 1.00 96.44 486 VAL A C 1
ATOM 3779 O O . VAL A 1 486 ? 5.473 27.679 11.151 1.00 96.44 486 VAL A O 1
ATOM 3782 N N . PRO A 1 487 ? 3.846 28.898 12.124 1.00 94.50 487 PRO A N 1
ATOM 3783 C CA . PRO A 1 487 ? 4.735 29.635 13.014 1.00 94.50 487 PRO A CA 1
ATOM 3784 C C . PRO A 1 487 ? 5.648 28.718 13.837 1.00 94.50 487 PRO A C 1
ATOM 3786 O O . PRO A 1 487 ? 5.212 27.716 14.415 1.00 94.50 487 PRO A O 1
ATOM 3789 N N . ASN A 1 488 ? 6.928 29.093 13.905 1.00 93.56 488 ASN A N 1
ATOM 3790 C CA . ASN A 1 488 ? 7.996 28.382 14.615 1.00 93.56 488 ASN A CA 1
ATOM 3791 C C . ASN A 1 488 ? 8.229 26.925 14.150 1.00 93.56 488 ASN A C 1
ATOM 3793 O O . ASN A 1 488 ? 8.708 26.098 14.924 1.00 93.56 488 ASN A O 1
ATOM 3797 N N . MET A 1 489 ? 7.906 26.583 12.895 1.00 95.19 489 MET A N 1
ATOM 3798 C CA . MET A 1 489 ? 8.273 25.291 12.301 1.00 95.19 489 MET A CA 1
ATOM 3799 C C . MET A 1 489 ? 9.776 25.227 11.983 1.00 95.19 489 MET A C 1
ATOM 3801 O O . MET A 1 489 ? 10.206 25.519 10.866 1.00 95.19 489 MET A O 1
ATOM 3805 N N . GLU A 1 490 ? 10.571 24.830 12.979 1.00 91.25 490 GLU A N 1
ATOM 3806 C CA . GLU A 1 490 ? 12.023 24.643 12.855 1.00 91.25 490 GLU A CA 1
ATOM 3807 C C . GLU A 1 490 ? 12.386 23.478 11.923 1.00 91.25 490 GLU A C 1
ATOM 3809 O O . GLU A 1 490 ? 13.179 23.644 10.997 1.00 91.25 490 GLU A O 1
ATOM 3814 N N . LYS A 1 491 ? 11.800 22.297 12.161 1.00 95.12 491 LYS A N 1
ATOM 3815 C CA . LYS A 1 491 ? 12.102 21.065 11.427 1.00 95.12 491 LYS A CA 1
ATOM 3816 C C . LYS A 1 491 ? 10.891 20.125 11.333 1.00 95.12 491 LYS A C 1
ATOM 3818 O O . LYS A 1 491 ? 10.230 19.874 12.337 1.00 95.12 491 LYS A O 1
ATOM 3823 N N . VAL A 1 492 ? 10.688 19.544 10.150 1.00 97.75 492 VAL A N 1
ATOM 3824 C CA . VAL A 1 492 ? 9.923 18.312 9.892 1.00 97.75 492 VAL A CA 1
ATOM 3825 C C . VAL A 1 492 ? 10.849 17.099 10.018 1.00 97.75 492 VAL A C 1
ATOM 3827 O O . VAL A 1 492 ? 11.989 17.155 9.569 1.00 97.75 492 VAL A O 1
ATOM 3830 N N . GLN A 1 493 ? 10.386 15.990 10.592 1.00 97.31 493 GLN A N 1
ATOM 3831 C CA . GLN A 1 493 ? 11.187 14.777 10.764 1.00 97.31 493 GLN A CA 1
ATOM 3832 C C . GLN A 1 493 ? 10.406 13.520 10.374 1.00 97.31 493 GLN A C 1
ATOM 3834 O O . GLN A 1 493 ? 9.341 13.231 10.926 1.00 97.31 493 GLN A O 1
ATOM 3839 N N . ILE A 1 494 ? 10.999 12.732 9.474 1.00 96.88 494 ILE A N 1
ATOM 3840 C CA . ILE A 1 494 ? 10.546 11.370 9.190 1.00 96.88 494 ILE A CA 1
ATOM 3841 C C . ILE A 1 494 ? 11.191 10.410 10.196 1.00 96.88 494 ILE A C 1
ATOM 3843 O O . ILE A 1 494 ? 12.416 10.324 10.300 1.00 96.88 494 ILE A O 1
ATOM 3847 N N . ILE A 1 495 ? 10.366 9.680 10.941 1.00 93.06 495 ILE A N 1
ATOM 3848 C CA . ILE A 1 495 ? 10.785 8.604 11.838 1.00 93.06 495 ILE A CA 1
ATOM 3849 C C . ILE A 1 495 ? 10.994 7.338 10.990 1.00 93.06 495 ILE A C 1
ATOM 3851 O O . ILE A 1 495 ? 10.033 6.853 10.388 1.00 93.06 495 ILE A O 1
ATOM 3855 N N . PRO A 1 496 ? 12.217 6.776 10.922 1.00 84.00 496 PRO A N 1
ATOM 3856 C CA . PRO A 1 496 ? 12.420 5.468 10.312 1.00 84.00 496 PRO A CA 1
ATOM 3857 C C . PRO A 1 496 ? 11.794 4.370 11.193 1.00 84.00 496 PRO A C 1
ATOM 3859 O O . PRO A 1 496 ? 11.775 4.515 12.420 1.00 84.00 496 PRO A O 1
ATOM 3862 N N . PRO A 1 497 ? 11.334 3.245 10.615 1.00 79.69 497 PRO A N 1
ATOM 3863 C CA . PRO A 1 497 ? 10.938 2.084 11.405 1.00 79.69 497 PRO A CA 1
ATOM 3864 C C . PRO A 1 497 ? 12.113 1.597 12.279 1.00 79.69 497 PRO A C 1
ATOM 3866 O O . PRO A 1 497 ? 13.280 1.844 11.941 1.00 79.69 497 PRO A O 1
ATOM 3869 N N . PRO A 1 498 ? 11.847 0.896 13.398 1.00 84.19 498 PRO A N 1
ATOM 3870 C CA . PRO A 1 498 ? 12.905 0.347 14.237 1.00 84.19 498 PRO A CA 1
ATOM 3871 C C . PRO A 1 498 ? 13.876 -0.523 13.434 1.00 84.19 498 PRO A C 1
ATOM 3873 O O . PRO A 1 498 ? 13.478 -1.249 12.521 1.00 84.19 498 PRO A O 1
ATOM 3876 N N . LYS A 1 499 ? 15.161 -0.485 13.802 1.00 75.25 499 LYS A N 1
ATOM 3877 C CA . LYS A 1 499 ? 16.174 -1.368 13.205 1.00 75.25 499 LYS A CA 1
ATOM 3878 C C . LYS A 1 499 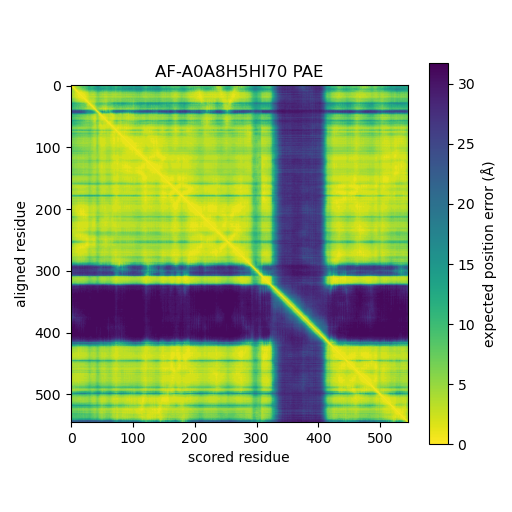? 15.706 -2.823 13.309 1.00 75.25 499 LYS A C 1
ATOM 3880 O O . LYS A 1 499 ? 15.115 -3.205 14.314 1.00 75.25 499 LYS A O 1
ATOM 3885 N N . GLU A 1 500 ? 15.964 -3.607 12.262 1.00 76.00 500 GLU A N 1
ATOM 3886 C CA . GLU A 1 500 ? 15.531 -5.013 12.139 1.00 76.00 500 GLU A CA 1
ATOM 3887 C C . GLU A 1 500 ? 13.996 -5.206 12.025 1.00 76.00 500 GLU A C 1
ATOM 3889 O O . GLU A 1 500 ? 13.488 -6.334 12.038 1.00 76.00 500 GLU A O 1
ATOM 3894 N N . VAL A 1 501 ? 13.227 -4.123 11.839 1.00 84.00 501 VAL A N 1
ATOM 3895 C CA . VAL A 1 501 ? 11.805 -4.181 11.483 1.00 84.00 501 VAL A CA 1
ATOM 3896 C C . VAL A 1 501 ? 11.560 -3.618 10.087 1.00 84.00 501 VAL A C 1
ATOM 3898 O O . VAL A 1 501 ? 11.645 -2.419 9.848 1.00 84.00 501 VAL A O 1
ATOM 3901 N N . ASP A 1 502 ? 11.192 -4.518 9.180 1.00 88.88 502 ASP A N 1
ATOM 3902 C CA . ASP A 1 502 ? 10.663 -4.187 7.861 1.00 88.88 502 ASP A CA 1
ATOM 3903 C C . ASP A 1 502 ? 9.329 -3.398 7.994 1.00 88.88 502 ASP A C 1
ATOM 3905 O O . ASP A 1 502 ? 8.406 -3.871 8.677 1.00 88.88 502 ASP A O 1
ATOM 3909 N N . PRO A 1 503 ? 9.201 -2.205 7.372 1.00 86.50 503 PRO A N 1
ATOM 3910 C CA . PRO A 1 503 ? 7.996 -1.378 7.432 1.00 86.50 503 PRO A CA 1
ATOM 3911 C C . PRO A 1 503 ? 6.737 -2.017 6.820 1.00 86.50 503 PRO A C 1
ATOM 3913 O O . PRO A 1 503 ? 5.640 -1.555 7.134 1.00 86.50 503 PRO A O 1
ATOM 3916 N N . ILE A 1 504 ? 6.839 -3.078 6.006 1.00 92.25 504 ILE A N 1
ATOM 3917 C CA . ILE A 1 504 ? 5.670 -3.802 5.473 1.00 92.25 504 ILE A CA 1
ATOM 3918 C C . ILE A 1 504 ? 4.943 -4.616 6.555 1.00 92.25 504 ILE A C 1
ATOM 3920 O O . ILE A 1 504 ? 3.735 -4.822 6.464 1.00 92.25 504 ILE A O 1
ATOM 3924 N N . VAL A 1 505 ? 5.653 -5.045 7.607 1.00 94.06 505 VAL A N 1
ATOM 3925 C CA . VAL A 1 505 ? 5.091 -5.830 8.724 1.00 94.06 505 VAL A CA 1
ATOM 3926 C C . VAL A 1 505 ? 4.964 -5.035 10.025 1.00 94.06 505 VAL A C 1
ATOM 3928 O O . VAL A 1 505 ? 4.610 -5.617 11.049 1.00 94.06 505 VAL A O 1
ATOM 3931 N N . LEU A 1 506 ? 5.240 -3.725 10.032 1.00 94.94 506 LEU A N 1
ATOM 3932 C CA . LEU A 1 506 ? 5.299 -2.932 11.269 1.00 94.94 506 LEU A CA 1
ATOM 3933 C C . LEU A 1 506 ? 3.961 -2.923 12.029 1.00 94.94 506 LEU A C 1
ATOM 3935 O O . LEU A 1 506 ? 3.938 -3.216 13.224 1.00 94.94 506 LEU A O 1
ATOM 3939 N N . ALA A 1 507 ? 2.846 -2.689 11.327 1.00 95.50 507 ALA A N 1
ATOM 3940 C CA . ALA A 1 507 ? 1.504 -2.757 11.909 1.00 95.50 507 ALA A CA 1
ATOM 3941 C C . ALA A 1 507 ? 1.162 -4.171 12.421 1.00 95.50 507 ALA A C 1
ATOM 3943 O O . ALA A 1 507 ? 0.624 -4.322 13.515 1.00 95.50 507 ALA A O 1
ATOM 3944 N N . TRP A 1 508 ? 1.545 -5.225 11.690 1.00 95.88 508 TRP A N 1
ATOM 3945 C CA . TRP A 1 508 ? 1.329 -6.611 12.123 1.00 95.88 508 TRP A CA 1
ATOM 3946 C C . TRP A 1 508 ? 2.147 -6.966 13.377 1.00 95.88 508 TRP A C 1
ATOM 3948 O O . TRP A 1 508 ? 1.610 -7.536 14.328 1.00 95.88 508 TRP A O 1
ATOM 3958 N N . LYS A 1 509 ? 3.426 -6.561 13.438 1.00 95.38 509 LYS A N 1
ATOM 3959 C CA . LYS A 1 509 ? 4.258 -6.719 14.642 1.00 95.38 509 LYS A CA 1
ATOM 3960 C C . LYS A 1 509 ? 3.677 -5.946 15.829 1.00 95.38 509 LYS A C 1
ATOM 3962 O O . LYS A 1 509 ? 3.683 -6.477 16.934 1.00 95.38 509 LYS A O 1
ATOM 3967 N N . GLY A 1 510 ? 3.146 -4.742 15.618 1.00 95.12 510 GLY A N 1
ATOM 3968 C CA . GLY A 1 510 ? 2.515 -3.945 16.673 1.00 95.12 510 GLY A CA 1
ATOM 3969 C C . GLY A 1 510 ? 1.173 -4.493 17.166 1.00 95.12 510 GLY A C 1
ATOM 3970 O O . GLY A 1 510 ? 0.918 -4.491 18.368 1.00 95.12 510 GLY A O 1
ATOM 3971 N N . ALA A 1 511 ? 0.360 -5.090 16.292 1.00 95.69 511 ALA A N 1
ATOM 3972 C CA . ALA A 1 511 ? -0.798 -5.885 16.708 1.00 95.69 511 ALA A CA 1
ATOM 3973 C C . ALA A 1 511 ? -0.374 -7.104 17.559 1.00 95.69 511 ALA A C 1
ATOM 3975 O O . ALA A 1 511 ? -1.003 -7.417 18.570 1.00 95.69 511 ALA A O 1
ATOM 3976 N N . ALA A 1 512 ? 0.754 -7.741 17.224 1.00 95.31 512 ALA A N 1
ATOM 3977 C CA . ALA A 1 512 ? 1.360 -8.803 18.033 1.00 95.31 512 ALA A CA 1
ATOM 3978 C C . ALA A 1 512 ? 2.079 -8.307 19.314 1.00 95.31 512 ALA A C 1
ATOM 3980 O O . ALA A 1 512 ? 2.453 -9.134 20.153 1.00 95.31 512 ALA A O 1
ATOM 3981 N N . VAL A 1 513 ? 2.271 -6.990 19.485 1.00 94.19 513 VAL A N 1
ATOM 3982 C CA . VAL A 1 513 ? 2.632 -6.350 20.765 1.00 94.19 513 VAL A CA 1
ATOM 3983 C C . VAL A 1 513 ? 1.376 -6.133 21.606 1.00 94.19 513 VAL A C 1
ATOM 3985 O O . VAL A 1 513 ? 1.370 -6.546 22.762 1.00 94.19 513 VAL A O 1
ATOM 3988 N N . LEU A 1 514 ? 0.294 -5.597 21.025 1.00 92.69 514 LEU A N 1
ATOM 3989 C CA . LEU A 1 514 ? -0.997 -5.428 21.708 1.00 92.69 514 LEU A CA 1
ATOM 3990 C C . LEU A 1 514 ? -1.486 -6.743 22.332 1.00 92.69 514 LEU A C 1
ATOM 3992 O O . LEU A 1 514 ? -1.839 -6.770 23.505 1.00 92.69 514 LEU A O 1
ATOM 3996 N N . GLY A 1 515 ? -1.388 -7.861 2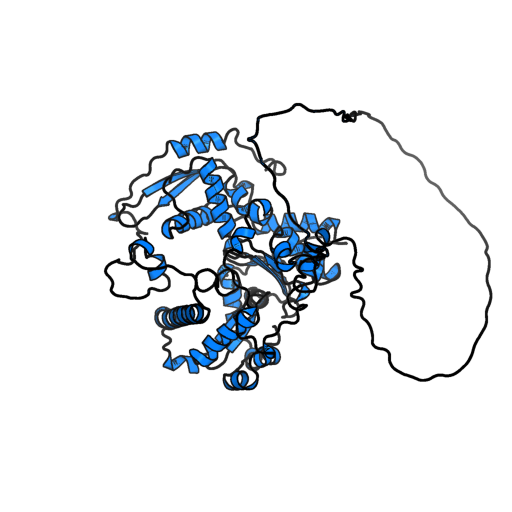1.604 1.00 92.19 515 GLY A N 1
ATOM 3997 C CA . GLY A 1 515 ? -1.721 -9.204 22.108 1.00 92.19 515 GLY A CA 1
ATOM 3998 C C . GLY A 1 515 ? -0.880 -9.720 23.289 1.00 92.19 515 GLY A C 1
ATOM 3999 O O . GLY A 1 515 ? -1.097 -10.847 23.728 1.00 92.19 515 GLY A O 1
ATOM 4000 N N . LYS A 1 516 ? 0.081 -8.932 23.786 1.00 92.88 516 LYS A N 1
ATOM 4001 C CA . LYS A 1 516 ? 0.946 -9.221 24.942 1.00 92.88 516 LYS A CA 1
ATOM 4002 C C . LYS A 1 516 ? 0.875 -8.140 26.032 1.00 92.88 516 LYS A C 1
ATOM 4004 O O . LYS A 1 516 ? 1.605 -8.242 27.012 1.00 92.88 516 LYS A O 1
ATOM 4009 N N . MET A 1 517 ? 0.048 -7.107 25.862 1.00 91.06 517 MET A N 1
ATOM 4010 C CA . MET A 1 517 ? -0.165 -6.056 26.862 1.00 91.06 517 MET A CA 1
ATOM 4011 C C . MET A 1 517 ? -1.231 -6.498 27.869 1.00 91.06 517 MET A C 1
ATOM 4013 O O . MET A 1 517 ? -2.266 -7.018 27.462 1.00 91.06 517 MET A O 1
ATOM 4017 N N . ASP A 1 518 ? -1.032 -6.243 29.164 1.00 88.25 518 ASP A N 1
ATOM 4018 C CA . ASP A 1 518 ? -1.947 -6.707 30.225 1.00 88.25 518 ASP A CA 1
ATOM 4019 C C . ASP A 1 518 ? -3.408 -6.257 29.999 1.00 88.25 518 ASP A C 1
ATOM 4021 O O . ASP A 1 518 ? -4.352 -7.043 30.125 1.00 88.25 518 ASP A O 1
ATOM 4025 N N . GLY A 1 519 ? -3.585 -5.002 29.566 1.00 86.06 519 GLY A N 1
ATOM 4026 C CA . GLY A 1 519 ? -4.886 -4.396 29.259 1.00 86.06 519 GLY A CA 1
ATOM 4027 C C . GLY A 1 519 ? -5.595 -4.944 28.013 1.00 86.06 519 GLY A C 1
ATOM 4028 O O . GLY A 1 519 ? -6.752 -4.607 27.790 1.00 86.06 519 GLY A O 1
ATOM 4029 N N . VAL A 1 520 ? -4.970 -5.823 27.212 1.00 90.25 520 VAL A N 1
ATOM 4030 C CA . VAL A 1 520 ? -5.666 -6.468 26.077 1.00 90.25 520 VAL A CA 1
ATOM 4031 C C . VAL A 1 520 ? -6.832 -7.341 26.545 1.00 90.25 520 VAL A C 1
ATOM 4033 O O . VAL A 1 520 ? -7.755 -7.609 25.782 1.00 90.25 520 VAL A O 1
ATOM 4036 N N . SER A 1 521 ? -6.802 -7.772 27.810 1.00 90.44 521 SER A N 1
ATOM 4037 C CA . SER A 1 521 ? -7.851 -8.568 28.447 1.00 90.44 521 SER A CA 1
ATOM 4038 C C . SER A 1 521 ? -9.229 -7.886 28.460 1.00 90.44 521 SER A C 1
ATOM 4040 O O . SER A 1 521 ? -10.229 -8.592 28.323 1.00 90.44 521 SER A O 1
ATOM 4042 N N . ASP A 1 522 ? -9.287 -6.553 28.523 1.00 91.25 522 ASP A N 1
ATOM 4043 C CA . ASP A 1 522 ? -10.537 -5.778 28.510 1.00 91.25 522 ASP A CA 1
ATOM 4044 C C . ASP A 1 522 ? -11.100 -5.542 27.094 1.00 91.25 522 ASP A C 1
ATOM 4046 O O . ASP A 1 522 ? -12.300 -5.305 26.936 1.00 91.25 522 ASP A O 1
ATOM 4050 N N . LEU A 1 523 ? -10.251 -5.645 26.060 1.00 93.44 523 LEU A N 1
ATOM 4051 C CA . LEU A 1 523 ? -10.577 -5.303 24.666 1.00 93.44 523 LEU A CA 1
ATOM 4052 C C . LEU A 1 523 ? -11.284 -6.429 23.888 1.00 93.44 523 LEU A C 1
ATOM 4054 O O . LEU A 1 523 ? -11.712 -6.220 22.751 1.00 93.44 523 LEU A O 1
ATOM 4058 N N . TRP A 1 524 ? -11.365 -7.635 24.455 1.00 95.62 524 TRP A N 1
ATOM 4059 C CA . TRP A 1 524 ? -11.901 -8.809 23.766 1.00 95.62 524 TRP A CA 1
ATOM 4060 C C . TRP A 1 524 ? -13.434 -8.797 23.679 1.00 95.62 524 TRP A C 1
ATOM 4062 O O . TRP A 1 524 ? -14.133 -8.755 24.689 1.00 95.62 524 TRP A O 1
ATOM 4072 N N . VAL A 1 525 ? -13.948 -8.959 22.461 1.00 96.75 525 VAL A N 1
ATOM 4073 C CA . VAL A 1 525 ? -15.345 -9.286 22.151 1.00 96.75 525 VAL A CA 1
ATOM 4074 C C . VAL A 1 525 ? -15.473 -10.804 22.011 1.00 96.75 525 VAL A C 1
ATOM 4076 O O . VAL A 1 525 ? -14.816 -11.410 21.161 1.00 96.75 525 VAL A O 1
ATOM 4079 N N . THR A 1 526 ? -16.306 -11.439 22.838 1.00 97.19 526 THR A N 1
ATOM 4080 C CA . THR A 1 526 ? -16.667 -12.861 22.697 1.00 97.19 526 THR A CA 1
ATOM 4081 C C . THR A 1 526 ? -17.849 -13.035 21.743 1.00 97.19 526 THR A C 1
ATOM 4083 O O . THR A 1 526 ? -18.577 -12.079 21.469 1.00 97.19 526 THR A O 1
ATOM 4086 N N . GLN A 1 527 ? -18.099 -14.264 21.276 1.00 96.38 527 GLN A N 1
ATOM 4087 C CA . GLN A 1 527 ? -19.298 -14.559 20.482 1.00 96.38 527 GLN A CA 1
ATOM 4088 C C . GLN A 1 527 ? -20.587 -14.145 21.220 1.00 96.38 527 GLN A C 1
ATOM 4090 O O . GLN A 1 527 ? -21.468 -13.551 20.615 1.00 96.38 527 GLN A O 1
ATOM 4095 N N . SER A 1 528 ? -20.663 -14.342 22.540 1.00 96.00 528 SER A N 1
ATOM 4096 C CA . SER A 1 528 ? -21.806 -13.905 23.354 1.00 96.00 528 SER A CA 1
ATOM 4097 C C . SER A 1 528 ? -21.972 -12.381 23.459 1.00 96.00 528 SER A C 1
ATOM 4099 O O . SER A 1 528 ? -23.109 -11.914 23.522 1.00 96.00 528 SER A O 1
ATOM 4101 N N . ASP A 1 529 ? -20.886 -11.594 23.454 1.00 95.50 529 ASP A N 1
ATOM 4102 C CA . ASP A 1 529 ? -20.996 -10.128 23.356 1.00 95.50 529 ASP A CA 1
ATOM 4103 C C . ASP A 1 529 ? -21.540 -9.743 21.964 1.00 95.50 529 ASP A C 1
ATOM 4105 O O . ASP A 1 529 ? -22.428 -8.901 21.850 1.00 95.50 529 ASP A O 1
ATOM 4109 N N . TRP A 1 530 ? -21.049 -10.398 20.904 1.00 95.00 530 TRP A N 1
ATOM 4110 C CA . TRP A 1 530 ? -21.438 -10.140 19.512 1.00 95.00 530 TRP A CA 1
ATOM 4111 C C . TRP A 1 530 ? -22.896 -10.509 19.208 1.00 95.00 530 TRP A C 1
ATOM 4113 O O . TRP A 1 530 ? -23.619 -9.694 18.641 1.00 95.00 530 TRP A O 1
ATOM 4123 N N . ASP A 1 531 ? -23.360 -11.677 19.656 1.00 93.56 531 ASP A N 1
ATOM 4124 C CA . ASP A 1 531 ? -24.750 -12.129 19.500 1.00 93.56 531 ASP A CA 1
ATOM 4125 C C . ASP A 1 531 ? -25.750 -11.226 20.261 1.00 93.56 531 ASP A C 1
ATOM 4127 O O . ASP A 1 531 ? -26.937 -11.202 19.936 1.00 93.56 531 ASP A O 1
ATOM 4131 N N . THR A 1 532 ? -25.278 -10.471 21.265 1.00 93.19 532 THR A N 1
ATOM 4132 C CA . THR A 1 532 ? -26.103 -9.586 22.112 1.00 93.19 532 THR A CA 1
ATOM 4133 C C . THR A 1 532 ? -26.071 -8.116 21.671 1.00 93.19 532 THR A C 1
ATOM 4135 O O . THR A 1 532 ? -27.075 -7.416 21.802 1.00 93.19 532 THR A O 1
ATOM 4138 N N . LEU A 1 533 ? -24.923 -7.624 21.191 1.00 91.00 533 LEU A N 1
ATOM 4139 C CA . LEU A 1 533 ? -24.650 -6.194 20.965 1.00 91.00 533 LEU A CA 1
ATOM 4140 C C . LEU A 1 533 ? -24.194 -5.864 19.531 1.00 91.00 533 LEU A C 1
ATOM 4142 O O . LEU A 1 533 ? -24.086 -4.686 19.178 1.00 91.00 533 LEU A O 1
ATOM 4146 N N . GLY A 1 534 ? -23.862 -6.871 18.717 1.00 90.25 534 GLY A N 1
ATOM 4147 C CA . GLY A 1 534 ? -23.330 -6.704 17.365 1.00 90.25 534 GLY A CA 1
ATOM 4148 C C . GLY A 1 534 ? -22.161 -5.716 17.307 1.00 90.25 534 GLY A C 1
ATOM 4149 O O . GLY A 1 534 ? -21.234 -5.755 18.120 1.00 90.25 534 GLY A O 1
ATOM 4150 N N . MET A 1 535 ? -22.240 -4.758 16.378 1.00 86.75 535 MET A N 1
ATOM 4151 C CA . MET A 1 535 ? -21.231 -3.699 16.210 1.00 86.75 535 MET A CA 1
ATOM 4152 C C . MET A 1 535 ? -21.011 -2.833 17.462 1.00 86.75 535 MET A C 1
ATOM 4154 O O . MET A 1 535 ? -19.951 -2.216 17.583 1.00 86.75 535 MET A O 1
ATOM 4158 N N . ARG A 1 536 ? -21.958 -2.783 18.410 1.00 87.88 536 ARG A N 1
ATOM 4159 C CA . ARG A 1 536 ? -21.786 -2.016 19.656 1.00 87.88 536 ARG A CA 1
ATOM 4160 C C . ARG A 1 536 ? -20.756 -2.660 20.584 1.00 87.88 536 ARG A C 1
ATOM 4162 O O . ARG A 1 536 ? -20.025 -1.921 21.233 1.00 87.88 536 ARG A O 1
ATOM 4169 N N . ALA A 1 537 ? -20.596 -3.989 20.559 1.00 90.38 537 ALA A N 1
ATOM 4170 C CA . ALA A 1 537 ? -19.556 -4.674 21.334 1.00 90.38 537 ALA A CA 1
ATOM 4171 C C . ALA A 1 537 ? -18.150 -4.150 20.995 1.00 90.38 537 ALA A C 1
ATOM 4173 O O . ALA A 1 537 ? -17.349 -3.901 21.889 1.00 90.38 537 ALA A O 1
ATOM 4174 N N . LEU A 1 538 ? -17.866 -3.917 19.708 1.00 88.12 538 LEU A N 1
ATOM 4175 C CA . LEU A 1 538 ? -16.594 -3.337 19.270 1.00 88.12 538 LEU A CA 1
ATOM 4176 C C . LEU A 1 538 ? -16.406 -1.918 19.823 1.00 88.12 538 LEU A C 1
ATOM 4178 O O . LEU A 1 538 ? -15.329 -1.600 20.308 1.00 88.12 538 LEU A O 1
ATOM 4182 N N . LYS A 1 539 ? -17.454 -1.085 19.808 1.00 82.94 539 LYS A N 1
ATOM 4183 C CA . LYS A 1 539 ? -17.409 0.291 20.335 1.00 82.94 539 LYS A CA 1
ATOM 4184 C C . LYS A 1 539 ? -17.269 0.351 21.865 1.00 82.94 539 LYS A C 1
ATOM 4186 O O . LYS A 1 539 ? -16.708 1.309 22.387 1.00 82.94 539 LYS A O 1
ATOM 4191 N N . GLU A 1 540 ? -17.793 -0.643 22.578 1.00 84.00 540 GLU A N 1
ATOM 4192 C CA . GLU A 1 540 ? -17.757 -0.716 24.046 1.00 84.00 540 GLU A CA 1
ATOM 4193 C C . GLU A 1 540 ? -16.493 -1.402 24.595 1.00 84.00 540 GLU A C 1
ATOM 4195 O O . GLU A 1 540 ? -16.105 -1.120 25.727 1.00 84.00 540 GLU A O 1
ATOM 4200 N N . ARG A 1 541 ? -15.841 -2.278 23.814 1.00 84.69 541 ARG A N 1
ATOM 4201 C CA . ARG A 1 541 ? -14.618 -3.008 24.209 1.00 84.69 541 ARG A CA 1
ATOM 4202 C C . ARG A 1 541 ? -13.348 -2.463 23.565 1.00 84.69 541 ARG A C 1
ATOM 4204 O O . ARG A 1 541 ? -12.351 -2.241 24.242 1.00 84.69 541 ARG A O 1
ATOM 4211 N N . CYS A 1 542 ? -13.356 -2.254 22.253 1.00 79.81 542 CYS A N 1
ATOM 4212 C CA . CYS A 1 542 ? -12.200 -1.758 21.518 1.00 79.81 542 CYS A CA 1
ATOM 4213 C C . CYS A 1 542 ? -12.233 -0.222 21.545 1.00 79.81 542 CYS A C 1
ATOM 4215 O O . CYS A 1 542 ? -12.685 0.411 20.593 1.00 79.81 542 CYS A O 1
ATOM 4217 N N . PHE A 1 543 ? -11.742 0.380 22.636 1.00 64.44 543 PHE A N 1
ATOM 4218 C CA . PHE A 1 543 ? -11.772 1.832 22.923 1.00 64.44 543 PHE A CA 1
ATOM 4219 C C . PHE A 1 543 ? -11.100 2.756 21.876 1.00 64.44 543 PHE A C 1
ATOM 4221 O O . PHE A 1 543 ? -11.010 3.964 22.086 1.00 64.44 543 PHE A O 1
ATOM 4228 N N . TYR A 1 544 ? -10.606 2.201 20.768 1.00 64.38 544 TYR A N 1
ATOM 4229 C CA . TYR A 1 544 ? -9.739 2.834 19.777 1.00 64.38 544 TYR A CA 1
ATOM 4230 C C . TYR A 1 544 ? -10.350 2.871 18.357 1.00 64.38 544 TYR A C 1
ATOM 4232 O O . TYR A 1 544 ? -9.595 2.970 17.391 1.00 64.38 544 TYR A O 1
ATOM 4240 N N . LEU A 1 545 ? -11.680 2.746 18.209 1.00 61.34 545 LEU A N 1
ATOM 4241 C CA . LEU A 1 545 ? -12.395 2.606 16.920 1.00 61.34 545 LEU A CA 1
ATOM 4242 C C . LEU A 1 545 ? -13.263 3.814 16.523 1.00 61.34 545 LEU A C 1
ATOM 4244 O O . LEU A 1 545 ? -14.092 4.249 17.349 1.00 61.34 545 LEU A O 1
#

Sequence (545 aa):
MRFYKLRVTPNATAIASTFNEQFKPEIISEYNDPFRVEWTDKMSSEDVYYGEKALRMADPQNAGYILRWPIYSANFNTRDYPSLQVILSDLEVILRTTLKDKLDVEPRDYKNYSVILVIPDFYDRAYVRELVNLLLVTMGFKQICAQQESLAATYGAGISNACVVNIGATTTSVACVDEGMVLAETRMSLSIGGDDITEFLYVLLQRIKFPYRDLDLTQSYDWNVMQDLKSRLCTLNEADVALNLYDFVVRRPDRPTEKYGLRAYDEIILAPMCLFEPRVVEFDRKRIGLRPPSSYNVTEEIIDHQTDRVTNAMVISTQHLMPAGLPSDSATKKGPTGALPGTSTPAELHEPQAILADDQNPTPSAPGNTFTDGIEIIDVEDESKAPINSHPGVTGTNDNTNGTHAHGATSQTPPAYPGGFAIDVCFEASKLPLDVAIFNSARAAGGDDKIRKYLQAVLVIGGTAHIPGMSHALESRLQAIATPLVPNMEKVQIIPPPKEVDPIVLAWKGAAVLGKMDGVSDLWVTQSDWDTLGMRALKERCFYL

Foldseek 3Di:
DVVVVDDDDPPLLVVQLVDLQPWDWDFDDPVRDPPAQPAQDLPDPDPDDDDPNLLSPFDQVVSVHDDDDQDDAQAGDLFRDPDNVVSLVNVLCNVQCCCCVPVVDHLVCQLVDEEEAEHEPLHALVRVQSVCCSSFPVSPHFWYFYDYLQLLLCLLQVHQWAFEWAAAQQKIWTFTGHRSFTDLQLTAIARDHNVQLLVLLVVLCVSSVRNPDPQDCVGSQSVVQSSVCLLPQAAQPVVSQAFDKDKGWRHHPPDTIIITIGTDGCSNDVSVCCLQVVPVPPLVVSCPSDDDPVPDPDDPVSDDQLVSNFHNLLCLQCVVVAPPDDDPPPDDPDDDDDDDDDDDDDDDDDDDDDDDDDDDDDDDDDDDDDDDDDDDDDDDDDDDDDDDDDDDDDDDDDDDDDDDDDDDDDPDDQDQERVRTSDPSSSSSNSHRNLSSSQSSQVSVDDLVSSLVHQQHYEYAADRCSRHCSQVVSFVSNCVVDVVPHPPNPGGGYDYRDPPDHRNCSSVVSSVVCVVDPLVVQQIDHPVNCVVQNSVSNVRRNVHD

Nearest PDB structures (foldseek):
  8a5d-assembly1_U  TM=9.026E-01  e=4.548E-36  Thermochaetoides thermophila
  8a5p-assembly1_U  TM=8.724E-01  e=2.748E-35  Thermochaetoides thermophila
  4fo0-assembly1_A  TM=9.066E-01  e=5.586E-30  Homo sapiens
  8a5a-assembly1_U  TM=7.148E-01  e=7.293E-32  Saccharomyces cerevisiae S288C
  8a5o-assembly1_U  TM=6.928E-01  e=1.658E-32  Saccharomyces cerevisiae S288C